Protein AF-0000000076997089 (afdb_homodimer)

Secondary structure (DSSP, 8-state):
---PPEEEESSTTSHHHHHHHHHHHHTT-EEEEEETTHHHHTGGG-SSSEEEEE--TTS-HHHHHHHHHHHHHHHS--SEEEE---------GGG--HHHHHHHHIIIIIHHHHHHHHHHHHHHHHT-EEEEEE--GGGT---TT-HHHHHHHHHHHHHHHHHHHHHGGGTEEEEEEEE-S---GGGS---GGGTTS--S--SHHHHHHHHHHHHHHHHHHHH--SB-GGGHHHHHHHHHHT-GGGTTSPPPSEEEESHHHHHHHHHHHHHHHHHHHHTHHHHHTTBPTT------HHHHHHH-SS------/---PPEEEESSTTSHHHHHHHHHHHHTT-EEEEEETTHHHHTGGG-SSSEEEEE--TTS-HHHHHHHHHHHHHHHS--SEEEE---------GGG--HHHHHHHHIIIIIHHHHHHHHHHHHHHHHT-EEEEEE--GGGT---TT-HHHHHHHHHHHHHHHHHHHHHGGGTEEEEEEEE-S---GGGS---GGGTTS--S--SHHHHHHHHHHHHHHHHHHHH--SB-GGGHHHHHHHHHHT-GGGTTSPPPSEEEESHHHHHHHHHHHHHHHHHHHHTHHHHHTTBPTT------HHHHHHH-SS------

Sequence (624 aa):
MTQPTVWLITGTTSGFGSAMMEQFTARGDKVIAAGRNASQRLADKKSASIYPLDLDMTAPLAVFEKQAEEAIAAFGHIDVVVNNAGVSVPQAIEEAEEAFTAKVFDANLIGAMRLVQATLPHFRERKQGTFAFIGSGLGWESYPFLAHYATAKAGLSMFAEGLQKEVAHLGIKSVIFEPGAFATGMGQTRTAADEGLGGAPKIADYQGYFQQEWGKFGEFVSQGFLSDTEKLPSAIWDVVKGDGLASGKPFPVRVPLGAESLAAIRQKCREQLQLCDEWEQVSLSVAKDGVEQVVNAHLMKRFSILDLTDSKMTQPTVWLITGTTSGFGSAMMEQFTARGDKVIAAGRNASQRLADKKSASIYPLDLDMTAPLAVFEKQAEEAIAAFGHIDVVVNNAGVSVPQAIEEAEEAFTAKVFDANLIGAMRLVQATLPHFRERKQGTFAFIGSGLGWESYPFLAHYATAKAGLSMFAEGLQKEVAHLGIKSVIFEPGAFATGMGQTRTAADEGLGGAPKIADYQGYFQQEWGKFGEFVSQGFLSDTEKLPSAIWDVVKGDGLASGKPFPVRVPLGAESLAAIRQKCREQLQLCDEWEQVSLSVAKDGVEQVVNAHLMKRFSILDLTDSK

pLDDT: mean 92.3, std 12.23, range [34.06, 98.94]

Nearest PDB structures (foldseek):
  4nbu-assembly1_D  TM=8.510E-01  e=4.482E-17  Bacillus sp. SG-1
  2ehd-assembly1_A  TM=8.987E-01  e=3.266E-14  Thermus thermophilus HB8
  2ehd-assembly1_B  TM=8.910E-01  e=2.013E-14  Thermus thermophilus HB8
  3gk3-assembly1_D  TM=8.122E-01  e=1.100E-14  Burkholderia pseudomallei 1710b
  4yxf-assembly1_A  TM=8.315E-01  e=2.894E-14  Pseudomonas fluorescens

Organism: Colletotrichum orbiculare (strain 104-T / ATCC 96160 / CBS 514.97 / LARS 414 / MAFF 240422) (NCBI:txid1213857)

Radius of gyration: 23.68 Å; Cα contacts (8 Å, |Δi|>4): 1283; chains: 2; bounding box: 56×77×53 Å

Solvent-accessible surface area (backbone atoms only — not comparable to full-atom values): 31565 Å² total; per-residue (Å²): 127,85,76,61,53,27,34,38,34,28,34,28,86,45,50,64,26,32,45,31,50,56,52,44,39,74,73,58,22,31,28,39,35,18,13,73,56,14,51,68,79,37,48,88,61,51,53,98,41,28,45,49,34,65,43,57,48,70,54,58,56,72,57,36,36,55,44,36,52,51,53,28,62,73,75,71,48,67,42,32,40,35,41,47,41,63,65,64,61,44,32,43,71,75,73,57,47,70,69,53,54,49,50,47,33,21,31,39,25,52,22,50,54,34,45,47,38,38,43,40,62,61,27,57,74,64,42,34,34,33,42,35,34,54,52,30,32,40,31,73,31,38,46,68,32,29,24,69,49,17,13,24,25,16,17,38,55,38,33,32,51,12,47,21,51,57,33,25,88,46,52,30,45,30,27,30,34,16,39,37,66,53,78,42,58,66,81,38,91,66,53,80,87,47,62,84,57,58,46,83,56,84,56,70,89,46,35,64,59,46,51,54,55,53,47,52,48,49,52,50,58,70,73,48,58,62,29,32,58,82,35,44,42,59,47,52,50,16,52,77,69,47,30,76,89,27,48,92,53,80,86,56,47,59,45,46,31,19,59,49,13,43,49,49,49,45,50,43,30,55,52,50,47,50,46,49,63,74,40,40,65,52,11,49,59,18,41,34,87,91,59,73,89,72,67,61,64,66,59,55,51,59,43,36,74,86,57,48,55,74,68,120,128,86,76,59,54,29,35,38,34,28,33,27,87,44,48,66,28,32,44,32,51,54,51,44,37,73,72,59,22,30,28,38,34,19,12,72,57,15,51,69,78,38,49,89,60,50,54,97,41,28,43,49,33,65,43,59,49,71,57,58,57,71,55,37,38,55,46,35,53,51,54,29,62,73,75,70,50,65,44,31,40,35,44,47,42,63,65,64,60,43,32,41,69,75,73,58,47,69,70,53,54,50,50,46,32,21,31,40,25,53,22,49,52,35,47,48,38,37,44,40,62,61,27,58,75,64,41,31,35,34,42,36,33,53,51,30,32,41,32,70,32,37,47,71,31,29,25,70,50,19,14,23,25,16,16,38,54,38,33,33,51,12,48,21,51,57,34,26,88,47,52,30,46,29,27,30,35,16,38,37,64,53,76,40,58,66,81,39,90,66,52,79,87,46,62,85,57,56,48,84,56,82,56,71,90,45,35,64,60,47,50,54,54,52,48,53,48,48,52,51,58,72,73,50,58,61,28,30,59,82,36,45,42,59,48,52,50,17,52,76,69,45,30,76,88,27,48,93,52,79,85,56,48,58,44,47,29,19,57,49,13,43,51,49,49,46,50,43,31,53,51,50,47,50,47,49,62,73,40,39,68,54,11,50,59,18,41,36,86,90,58,76,87,72,67,60,63,67,58,56,51,60,44,37,75,87,55,46,56,78,73,118

InterPro domains:
  IPR002347 Short-chain dehydrogenase/reductase SDR [PF00106] (6-192)
  IPR002347 Short-chain dehydrogenase/reductase SDR [PR00080] (76-87)
  IPR002347 Short-chain dehydrogenase/reductase SDR [PR00080] (149-168)
  IPR002347 Short-chain dehydrogenase/reductase SDR [PR00081] (6-23)
  IPR002347 Short-chain dehydrogenase/reductase SDR [PR00081] (76-87)
  IPR002347 Short-chain dehydrogenase/reductase SDR [PR00081] (123-139)
  IPR002347 Short-chain dehydrogenase/reductase SDR [PR00081] (149-168)
  IPR002347 Short-chain dehydrogenase/reductase SDR [PR00081] (170-187)
  IPR020904 Short-chain dehydrogenase/reductase, conserved site [PS00061] (136-164)
  IPR036291 NAD(P)-binding domain superfamily [SSF51735] (5-192)
  IPR051911 Short-chain Dehydrogenases/Reductases (SDR) [PTHR43976] (2-287)

Foldseek 3Di:
DPDAAEEEEEPCLWFLNVLLCVVSVVVVHAYAREYAVQCPSCVVVDDLRYHDFYDDLLDDLVVLLVSLVVSCVSNVHHAEYEAEFAAFAFAAPVPDDPVLLSNRLSRQAVSLVSNCVNNVVRCLVVLHHEYEYEAALLCLPPDPRRCSNNVSRVNRLVVQLVVLLVRLQSHYHGAYEHEYDDPICSVPDDDPVCPPRHDADPDPVCRVVCCVRVVVVVVVVVVPFPDDSNCVSVVVCCLVVCHDPNPPHDRARYHYDGPVSVVSNVVSVVVVVVVCVVCVCVVCVVDDPPDDDDDDPVVVVCPDRRPSNPPD/DPDAAEEEEEPCLWFLNVLLCVVSVVVVHAYAREYAVQCPSCVVVDDLRYHDFYDDLLDDLVVLLVSLVVSCVSNVHHAEYEAEWAAFAFAAPVPDDPVLLSNRLSRQAVSLVSNCVNNVVRCLVVLHHEYEYEAALLCLPPDHRRCSNNVSRVNRLVVQLVVLLVRLQSHYHGAYEHEYDDPICSVPDDDPVCPPRHDADPDPVCRVVCCVRVVVVVVVPVVPFPDDSNCVSVVVCCLVVCHDPNPPHDRARYHYDGPVSVVSNVVSVVVVVVVCVVCVCVVCVVDDPPDDPDDDPVVVVCPDRRPSNPPD

Structure (mmCIF, N/CA/C/O backbone):
data_AF-0000000076997089-model_v1
#
loop_
_entity.id
_entity.type
_entity.pdbx_description
1 polymer 'Oxidoreductase BOA17'
#
loop_
_atom_site.group_PDB
_atom_site.id
_atom_site.type_symbol
_atom_site.label_atom_id
_atom_site.label_alt_id
_atom_site.label_comp_id
_atom_site.label_asym_id
_atom_site.label_entity_id
_atom_site.label_seq_id
_atom_site.pdbx_PDB_ins_code
_atom_site.Cartn_x
_atom_site.Cartn_y
_atom_site.Cartn_z
_atom_site.occupancy
_atom_site.B_iso_or_equiv
_atom_site.auth_seq_id
_atom_site.auth_comp_id
_atom_site.auth_asym_id
_atom_site.auth_atom_id
_atom_site.pdbx_PDB_model_num
ATOM 1 N N . MET A 1 1 ? -3.498 39.719 13.141 1 43 1 MET A N 1
ATOM 2 C CA . MET A 1 1 ? -2.4 38.812 12.82 1 43 1 MET A CA 1
ATOM 3 C C . MET A 1 1 ? -2.889 37.344 12.75 1 43 1 MET A C 1
ATOM 5 O O . MET A 1 1 ? -3.648 36.906 13.617 1 43 1 MET A O 1
ATOM 9 N N . THR A 1 2 ? -2.889 36.688 11.586 1 64.94 2 THR A N 1
ATOM 10 C CA . THR A 1 2 ? -3.49 35.344 11.461 1 64.94 2 THR A CA 1
ATOM 11 C C . THR A 1 2 ? -2.918 34.406 12.5 1 64.94 2 THR A C 1
ATOM 13 O O . THR A 1 2 ? -1.743 34.5 12.859 1 64.94 2 THR A O 1
ATOM 16 N N . GLN A 1 3 ? -3.682 33.812 13.453 1 86.5 3 GLN A N 1
ATOM 17 C CA . GLN A 1 3 ? -3.297 32.906 14.531 1 86.5 3 GLN A CA 1
ATOM 18 C C . GLN A 1 3 ? -2.303 31.844 14.039 1 86.5 3 GLN A C 1
ATOM 20 O O . GLN A 1 3 ? -2.453 31.312 12.945 1 86.5 3 GLN A O 1
ATOM 25 N N . PRO A 1 4 ? -1.175 31.766 14.797 1 95.88 4 PRO A N 1
ATOM 26 C CA . PRO A 1 4 ? -0.187 30.75 14.422 1 95.88 4 PRO A CA 1
ATOM 27 C C . PRO A 1 4 ? -0.803 29.359 14.258 1 95.88 4 PRO A C 1
ATOM 29 O O . PRO A 1 4 ? -1.72 28.984 14.992 1 95.88 4 PRO A O 1
ATOM 32 N N . THR A 1 5 ? -0.409 28.766 13.242 1 98 5 THR A N 1
ATOM 33 C CA . THR A 1 5 ? -0.771 27.375 13.07 1 98 5 THR A CA 1
ATOM 34 C C . THR A 1 5 ? 0.051 26.484 14 1 98 5 THR A C 1
ATOM 36 O O . THR A 1 5 ? 1.258 26.688 14.148 1 98 5 THR A O 1
ATOM 39 N N . VAL A 1 6 ? -0.549 25.547 14.648 1 98.81 6 VAL A N 1
ATOM 40 C CA . VAL A 1 6 ? 0.142 24.609 15.523 1 98.81 6 VAL A CA 1
ATOM 41 C C . VAL A 1 6 ? 0.34 23.281 14.789 1 98.81 6 VAL A C 1
ATOM 43 O O . VAL A 1 6 ? -0.63 22.578 14.484 1 98.81 6 VAL A O 1
ATOM 46 N N . TRP A 1 7 ? 1.63 22.906 14.578 1 98.88 7 TRP A N 1
ATOM 47 C CA . TRP A 1 7 ? 2.016 21.703 13.867 1 98.88 7 TRP A CA 1
ATOM 48 C C . TRP A 1 7 ? 2.531 20.641 14.836 1 98.88 7 TRP A C 1
ATOM 50 O O . TRP A 1 7 ? 3.336 20.938 15.719 1 98.88 7 TRP A O 1
ATOM 60 N N . LEU A 1 8 ? 2.039 19.422 14.758 1 98.94 8 LEU A N 1
ATOM 61 C CA . LEU A 1 8 ? 2.719 18.25 15.297 1 98.94 8 LEU A CA 1
ATOM 62 C C . LEU A 1 8 ? 3.484 17.516 14.195 1 98.94 8 LEU A C 1
ATOM 64 O O . LEU A 1 8 ? 2.881 17 13.25 1 98.94 8 LEU A O 1
ATOM 68 N N . ILE A 1 9 ? 4.805 17.5 14.266 1 98.81 9 ILE A N 1
ATOM 69 C CA . ILE A 1 9 ? 5.645 16.906 13.234 1 98.81 9 ILE A CA 1
ATOM 70 C C . ILE A 1 9 ? 6.453 15.758 13.828 1 98.81 9 ILE A C 1
ATOM 72 O O . ILE A 1 9 ? 7.109 15.922 14.859 1 98.81 9 ILE A O 1
ATOM 76 N N . THR A 1 10 ? 6.395 14.617 13.227 1 98.31 10 THR A N 1
ATOM 77 C CA . THR A 1 10 ? 7.188 13.484 13.695 1 98.31 10 THR A CA 1
ATOM 78 C C . THR A 1 10 ? 8.531 13.43 12.984 1 98.31 10 THR A C 1
ATOM 80 O O . THR A 1 10 ? 8.672 13.945 11.867 1 98.31 10 THR A O 1
ATOM 83 N N . GLY A 1 11 ? 9.5 12.766 13.602 1 95.44 11 GLY A N 1
ATOM 84 C CA . GLY A 1 11 ? 10.828 12.617 13.016 1 95.44 11 GLY A CA 1
ATOM 85 C C . GLY A 1 11 ? 11.57 13.938 12.883 1 95.44 11 GLY A C 1
ATOM 86 O O . GLY A 1 11 ? 12.117 14.242 11.828 1 95.44 11 GLY A O 1
ATOM 87 N N . THR A 1 12 ? 11.594 14.781 13.914 1 95.56 12 THR A N 1
ATOM 88 C CA . THR A 1 12 ? 12.07 16.156 13.797 1 95.56 12 THR A CA 1
ATOM 89 C C . THR A 1 12 ? 13.555 16.234 14.172 1 95.56 12 THR A C 1
ATOM 91 O O . THR A 1 12 ? 14.148 17.312 14.117 1 95.56 12 THR A O 1
ATOM 94 N N . THR A 1 13 ? 14.18 15.117 14.477 1 90.19 13 THR A N 1
ATOM 95 C CA . THR A 1 13 ? 15.555 15.188 14.945 1 90.19 13 THR A CA 1
ATOM 96 C C . THR A 1 13 ? 16.531 15.219 13.773 1 90.19 13 THR A C 1
ATOM 98 O O . THR A 1 13 ? 17.734 15.43 13.961 1 90.19 13 THR A O 1
ATOM 101 N N . SER A 1 14 ? 16.031 15.023 12.57 1 85.44 14 SER A N 1
ATOM 102 C CA . SER A 1 14 ? 16.891 15.125 11.391 1 85.44 14 SER A CA 1
ATOM 103 C C . SER A 1 14 ? 16.047 15.297 10.125 1 85.44 14 SER A C 1
ATOM 105 O O . SER A 1 14 ? 14.82 15.273 10.18 1 85.44 14 SER A O 1
ATOM 107 N N . GLY A 1 15 ? 16.703 15.625 9.086 1 90.56 15 GLY A N 1
ATOM 108 C CA . GLY A 1 15 ? 16.109 15.562 7.762 1 90.56 15 GLY A CA 1
ATOM 109 C C . GLY A 1 15 ? 14.977 16.547 7.57 1 90.56 15 GLY A C 1
ATOM 110 O O . GLY A 1 15 ? 15.086 17.719 7.93 1 90.56 15 GLY A O 1
ATOM 111 N N . PHE A 1 16 ? 13.898 16.062 6.926 1 93.94 16 PHE A N 1
ATOM 112 C CA . PHE A 1 16 ? 12.742 16.875 6.586 1 93.94 16 PHE A CA 1
ATOM 113 C C . PHE A 1 16 ? 12.094 17.453 7.84 1 93.94 16 PHE A C 1
ATOM 115 O O . PHE A 1 16 ? 11.672 18.609 7.855 1 93.94 16 PHE A O 1
ATOM 122 N N . GLY A 1 17 ? 12.055 16.609 8.891 1 96.56 17 GLY A N 1
ATOM 123 C CA . GLY A 1 17 ? 11.398 17.016 10.117 1 96.56 17 GLY A CA 1
ATOM 124 C C . GLY A 1 17 ? 12.062 18.219 10.773 1 96.56 17 GLY A C 1
ATOM 125 O O . GLY A 1 17 ? 11.391 19.156 11.188 1 96.56 17 GLY A O 1
ATOM 126 N N . SER A 1 18 ? 13.375 18.125 10.828 1 95.88 18 SER A N 1
ATOM 127 C CA . SER A 1 18 ? 14.125 19.234 11.398 1 95.88 18 SER A CA 1
ATOM 128 C C . SER A 1 18 ? 13.961 20.5 10.562 1 95.88 18 SER A C 1
ATOM 130 O O . SER A 1 18 ? 13.766 21.594 11.109 1 95.88 18 SER A O 1
ATOM 132 N N . ALA A 1 19 ? 14.023 20.359 9.25 1 96.88 19 ALA A N 1
ATOM 133 C CA . ALA A 1 19 ? 13.875 21.484 8.344 1 96.88 19 ALA A CA 1
ATOM 134 C C . ALA A 1 19 ? 12.492 22.125 8.492 1 96.88 19 ALA A C 1
ATOM 136 O O . ALA A 1 19 ? 12.367 23.344 8.531 1 96.88 19 ALA A O 1
ATOM 137 N N . MET A 1 20 ? 11.453 21.328 8.602 1 98.38 20 MET A N 1
ATOM 138 C CA . MET A 1 20 ? 10.094 21.844 8.781 1 98.38 20 MET A CA 1
ATOM 139 C C . MET A 1 20 ? 9.953 22.562 10.109 1 98.38 20 MET A C 1
ATOM 141 O O . MET A 1 20 ? 9.406 23.672 10.164 1 98.38 20 MET A O 1
ATOM 145 N N . MET A 1 21 ? 10.469 21.906 11.156 1 98.19 21 MET A N 1
ATOM 146 C CA . MET A 1 21 ? 10.406 22.531 12.484 1 98.19 21 MET A CA 1
ATOM 147 C C . MET A 1 21 ? 11.008 23.922 12.453 1 98.19 21 MET A C 1
ATOM 149 O O . MET A 1 21 ? 10.375 24.891 12.891 1 98.19 21 MET A O 1
ATOM 153 N N . GLU A 1 22 ? 12.172 24.094 11.867 1 97.62 22 GLU A N 1
ATOM 154 C CA . GLU A 1 22 ? 12.898 25.359 11.852 1 97.62 22 GLU A CA 1
ATOM 155 C C . GLU A 1 22 ? 12.172 26.391 10.984 1 97.62 22 GLU A C 1
ATOM 157 O O . GLU A 1 22 ? 11.969 27.531 11.414 1 97.62 22 GLU A O 1
ATOM 162 N N . GLN A 1 23 ? 11.758 26.016 9.898 1 98.06 23 GLN A N 1
ATOM 163 C CA . GLN A 1 23 ? 11.211 26.984 8.945 1 98.06 23 GLN A CA 1
ATOM 164 C C . GLN A 1 23 ? 9.789 27.391 9.336 1 98.06 23 GLN A C 1
ATOM 166 O O . GLN A 1 23 ? 9.406 28.547 9.172 1 98.06 23 GLN A O 1
ATOM 171 N N . PHE A 1 24 ? 8.969 26.422 9.828 1 98.38 24 PHE A N 1
ATOM 172 C CA . PHE A 1 24 ? 7.605 26.766 10.227 1 98.38 24 PHE A CA 1
ATOM 173 C C . PHE A 1 24 ? 7.613 27.703 11.43 1 98.38 24 PHE A C 1
ATOM 175 O O . PHE A 1 24 ? 6.812 28.641 11.5 1 98.38 24 PHE A O 1
ATOM 182 N N . THR A 1 25 ? 8.539 27.516 12.336 1 98 25 THR A N 1
ATOM 183 C CA . THR A 1 25 ? 8.633 28.406 13.484 1 98 25 THR A CA 1
ATOM 184 C C . THR A 1 25 ? 9.141 29.781 13.062 1 98 25 THR A C 1
ATOM 186 O O . THR A 1 25 ? 8.703 30.797 13.594 1 98 25 THR A O 1
ATOM 189 N N . ALA A 1 26 ? 10.062 29.797 12.117 1 97.06 26 ALA A N 1
ATOM 190 C CA . ALA A 1 26 ? 10.562 31.062 11.586 1 97.06 26 ALA A CA 1
ATOM 191 C C . ALA A 1 26 ? 9.445 31.859 10.914 1 97.06 26 ALA A C 1
ATOM 193 O O . ALA A 1 26 ? 9.5 33.094 10.859 1 97.06 26 ALA A O 1
ATOM 194 N N . ARG A 1 27 ? 8.414 31.172 10.477 1 95.88 27 ARG A N 1
ATOM 195 C CA . ARG A 1 27 ? 7.277 31.797 9.805 1 95.88 27 ARG A CA 1
ATOM 196 C C . ARG A 1 27 ? 6.215 32.219 10.82 1 95.88 27 ARG A C 1
ATOM 198 O O . ARG A 1 27 ? 5.152 32.719 10.438 1 95.88 27 ARG A O 1
ATOM 205 N N . GLY A 1 28 ? 6.469 31.938 12.094 1 97 28 GLY A N 1
ATOM 206 C CA . GLY A 1 28 ? 5.578 32.406 13.141 1 97 28 GLY A CA 1
ATOM 207 C C . GLY A 1 28 ? 4.645 31.328 13.656 1 97 28 GLY A C 1
ATOM 208 O O . GLY A 1 28 ? 3.795 31.594 14.516 1 97 28 GLY A O 1
ATOM 209 N N . ASP A 1 29 ? 4.789 30.109 13.156 1 98.12 29 ASP A N 1
ATOM 210 C CA . ASP A 1 29 ? 3.951 29 13.609 1 98.12 29 ASP A CA 1
ATOM 211 C C . ASP A 1 29 ? 4.543 28.344 14.852 1 98.12 29 ASP A C 1
ATOM 213 O O . ASP A 1 29 ? 5.605 28.75 15.336 1 98.12 29 ASP A O 1
ATOM 217 N N . LYS A 1 30 ? 3.797 27.469 15.453 1 98.69 30 LYS A N 1
ATOM 218 C CA . LYS A 1 30 ? 4.246 26.672 16.594 1 98.69 30 LYS A CA 1
ATOM 219 C C . LYS A 1 30 ? 4.395 25.203 16.219 1 98.69 30 LYS A C 1
ATOM 221 O O . LYS A 1 30 ? 3.604 24.672 15.43 1 98.69 30 LYS A O 1
ATOM 226 N N . VAL A 1 31 ? 5.434 24.594 16.766 1 98.88 31 VAL A N 1
ATOM 227 C CA . VAL A 1 31 ? 5.719 23.219 16.359 1 98.88 31 VAL A CA 1
ATOM 228 C C . VAL A 1 31 ? 5.879 22.344 17.609 1 98.88 31 VAL A C 1
ATOM 230 O O . VAL A 1 31 ? 6.699 22.641 18.484 1 98.88 31 VAL A O 1
ATOM 233 N N . ILE A 1 32 ? 5.039 21.359 17.719 1 98.88 32 ILE A N 1
ATOM 234 C CA . ILE A 1 32 ? 5.328 20.219 18.578 1 98.88 32 ILE A CA 1
ATOM 235 C C . ILE A 1 32 ? 6.258 19.25 17.844 1 98.88 32 ILE A C 1
ATOM 237 O O . ILE A 1 32 ? 5.84 18.562 16.906 1 98.88 32 ILE A O 1
ATOM 241 N N . ALA A 1 33 ? 7.547 19.25 18.25 1 98.75 33 ALA A N 1
ATOM 242 C CA . ALA A 1 33 ? 8.617 18.516 17.578 1 98.75 33 ALA A CA 1
ATOM 243 C C . ALA A 1 33 ? 8.781 17.125 18.156 1 98.75 33 ALA A C 1
ATOM 245 O O . ALA A 1 33 ? 9.477 16.938 19.156 1 98.75 33 ALA A O 1
ATOM 246 N N . ALA A 1 34 ? 8.266 16.156 17.469 1 98.12 34 ALA A N 1
ATOM 247 C CA . ALA A 1 34 ? 8.219 14.812 18.031 1 98.12 34 ALA A CA 1
ATOM 248 C C . ALA A 1 34 ? 9.312 13.93 17.453 1 98.12 34 ALA A C 1
ATOM 250 O O . ALA A 1 34 ? 9.68 14.078 16.281 1 98.12 34 ALA A O 1
ATOM 251 N N . GLY A 1 35 ? 9.805 13.047 18.125 1 95.62 35 GLY A N 1
ATOM 252 C CA . GLY A 1 35 ? 10.797 12.055 17.734 1 95.62 35 GLY A CA 1
ATOM 253 C C . GLY A 1 35 ? 11.328 11.242 18.891 1 95.62 35 GLY A C 1
ATOM 254 O O . GLY A 1 35 ? 10.938 11.461 20.047 1 95.62 35 GLY A O 1
ATOM 255 N N . ARG A 1 36 ? 12.125 10.258 18.594 1 91.19 36 ARG A N 1
ATOM 256 C CA . ARG A 1 36 ? 12.758 9.461 19.641 1 91.19 36 ARG A CA 1
ATOM 257 C C . ARG A 1 36 ? 13.734 10.297 20.469 1 91.19 36 ARG A C 1
ATOM 259 O O . ARG A 1 36 ? 14.648 10.914 19.906 1 91.19 36 ARG A O 1
ATOM 266 N N . ASN A 1 37 ? 13.516 10.328 21.672 1 94.31 37 ASN A N 1
ATOM 267 C CA . ASN A 1 37 ? 14.32 11.086 22.609 1 94.31 37 ASN A CA 1
ATOM 268 C C . ASN A 1 37 ? 14.367 12.57 22.25 1 94.31 37 ASN A C 1
ATOM 270 O O . ASN A 1 37 ? 15.406 13.211 22.391 1 94.31 37 ASN A O 1
ATOM 274 N N . ALA A 1 38 ? 13.32 13.039 21.703 1 96.31 38 ALA A N 1
ATOM 275 C CA . ALA A 1 38 ? 13.266 14.43 21.234 1 96.31 38 ALA A CA 1
ATOM 276 C C . ALA A 1 38 ? 13.477 15.398 22.406 1 96.31 38 ALA A C 1
ATOM 278 O O . ALA A 1 38 ? 14.125 16.438 22.25 1 96.31 38 ALA A O 1
ATOM 279 N N . SER A 1 39 ? 12.938 15.109 23.578 1 96.88 39 SER A N 1
ATOM 280 C CA . SER A 1 39 ? 13.055 16 24.719 1 96.88 39 SER A CA 1
ATO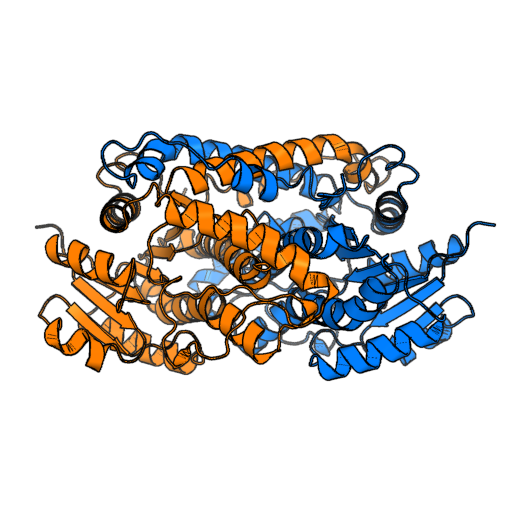M 281 C C . SER A 1 39 ? 14.516 16.266 25.062 1 96.88 39 SER A C 1
ATOM 283 O O . SER A 1 39 ? 14.875 17.359 25.484 1 96.88 39 SER A O 1
ATOM 285 N N . GLN A 1 40 ? 15.305 15.234 24.844 1 96.94 40 GLN A N 1
ATOM 286 C CA . GLN A 1 40 ? 16.734 15.375 25.109 1 96.94 40 GLN A CA 1
ATOM 287 C C . GLN A 1 40 ? 17.453 15.945 23.891 1 96.94 40 GLN A C 1
ATOM 289 O O . GLN A 1 40 ? 18.234 16.891 24.016 1 96.94 40 GLN A O 1
ATOM 294 N N . ARG A 1 41 ? 17.234 15.445 22.719 1 96.06 41 ARG A N 1
ATOM 295 C CA . ARG A 1 41 ? 17.984 15.758 21.5 1 96.06 41 ARG A CA 1
ATOM 296 C C . ARG A 1 41 ? 17.656 17.172 21.016 1 96.06 41 ARG A C 1
ATOM 298 O O . ARG A 1 41 ? 18.484 17.797 20.328 1 96.06 41 ARG A O 1
ATOM 305 N N . LEU A 1 42 ? 16.5 17.641 21.359 1 97.38 42 LEU A N 1
ATOM 306 C CA . LEU A 1 42 ? 16.078 18.969 20.906 1 97.38 42 LEU A CA 1
ATOM 307 C C . LEU A 1 42 ? 15.914 19.922 22.094 1 97.38 42 LEU A C 1
ATOM 309 O O . LEU A 1 42 ? 15.164 20.891 22.016 1 97.38 42 LEU A O 1
ATOM 313 N N . ALA A 1 43 ? 16.516 19.625 23.156 1 97.06 43 ALA A N 1
ATOM 314 C CA . ALA A 1 43 ? 16.406 20.438 24.375 1 97.06 43 ALA A CA 1
ATOM 315 C C . ALA A 1 43 ? 16.797 21.891 24.109 1 97.06 43 ALA A C 1
ATOM 317 O O . ALA A 1 43 ? 16.172 22.812 24.641 1 97.06 43 ALA A O 1
ATOM 318 N N . ASP A 1 44 ? 17.766 22.125 23.281 1 96.88 44 ASP A N 1
ATOM 319 C CA . ASP A 1 44 ? 18.281 23.453 23 1 96.88 44 ASP A CA 1
ATOM 320 C C . ASP A 1 44 ? 17.344 24.234 22.094 1 96.88 44 ASP A C 1
ATOM 322 O O . ASP A 1 44 ? 17.469 25.453 21.953 1 96.88 44 ASP A O 1
ATOM 326 N N . LYS A 1 45 ? 16.375 23.531 21.531 1 97.06 45 LYS A N 1
ATOM 327 C CA . LYS A 1 45 ? 15.438 24.172 20.609 1 97.06 45 LYS A CA 1
ATOM 328 C C . LYS A 1 45 ? 14.133 24.531 21.312 1 97.06 45 LYS A C 1
ATOM 330 O O . LYS A 1 45 ? 13.305 25.266 20.75 1 97.06 45 LYS A O 1
ATOM 335 N N . LYS A 1 46 ? 13.945 23.984 22.484 1 97.31 46 LYS A N 1
ATOM 336 C CA . LYS A 1 46 ? 12.711 24.266 23.203 1 97.31 46 LYS A CA 1
ATOM 337 C C . LYS A 1 46 ? 12.516 25.766 23.375 1 97.31 46 LYS A C 1
ATOM 339 O O . LYS A 1 46 ? 13.453 26.484 23.734 1 97.31 46 LYS A O 1
ATOM 344 N N . SER A 1 47 ? 11.336 26.297 23.125 1 97.81 47 SER A N 1
ATOM 345 C CA . SER A 1 47 ? 10.984 27.703 23.188 1 97.81 47 SER A CA 1
ATOM 346 C C . SER A 1 47 ? 9.469 27.891 23.297 1 97.81 47 SER A C 1
ATOM 348 O O . SER A 1 47 ? 8.742 26.922 23.531 1 97.81 47 SER A O 1
ATOM 350 N N . ALA A 1 48 ? 9.062 29.109 23.188 1 97.19 48 ALA A N 1
ATOM 351 C CA . ALA A 1 48 ? 7.633 29.422 23.188 1 97.19 48 ALA A CA 1
ATOM 352 C C . ALA A 1 48 ? 6.953 28.891 21.938 1 97.19 48 ALA A C 1
ATOM 354 O O . ALA A 1 48 ? 5.727 28.766 21.891 1 97.19 48 ALA A O 1
ATOM 355 N N . SER A 1 49 ? 7.766 28.594 20.938 1 98.12 49 SER A N 1
ATOM 356 C CA . SER A 1 49 ? 7.195 28.172 19.656 1 98.12 49 SER A CA 1
ATOM 357 C C . SER A 1 49 ? 7.543 26.719 19.344 1 98.12 49 SER A C 1
ATOM 359 O O . SER A 1 49 ? 7.031 26.141 18.391 1 98.12 49 SER A O 1
ATOM 361 N N . ILE A 1 50 ? 8.406 26.078 20.109 1 98.69 50 ILE A N 1
ATOM 362 C CA . ILE A 1 50 ? 8.812 24.703 19.875 1 98.69 50 ILE A CA 1
ATOM 363 C C . ILE A 1 50 ? 8.672 23.891 21.156 1 98.69 50 ILE A C 1
ATOM 365 O O . ILE A 1 50 ? 9.234 24.25 22.188 1 98.69 50 ILE A O 1
ATOM 369 N N . TYR A 1 51 ? 7.938 22.844 21.094 1 98.75 51 TYR A N 1
ATOM 370 C CA . TYR A 1 51 ? 7.777 21.906 22.203 1 98.75 51 TYR A CA 1
ATOM 371 C C . TYR A 1 51 ? 8.273 20.516 21.812 1 98.75 51 TYR A C 1
ATOM 373 O O . TYR A 1 51 ? 7.629 19.812 21.031 1 98.75 51 TYR A O 1
ATOM 381 N N . PRO A 1 52 ? 9.461 20.062 22.328 1 98.62 52 PRO A N 1
ATOM 382 C CA . PRO A 1 52 ? 9.93 18.719 22.031 1 98.62 52 PRO A CA 1
ATOM 383 C C . PRO A 1 52 ? 9.07 17.641 22.703 1 98.62 52 PRO A C 1
ATOM 385 O O . PRO A 1 52 ? 8.719 17.766 23.875 1 98.62 52 PRO A O 1
ATOM 388 N N . LEU A 1 53 ? 8.672 16.641 21.969 1 98.44 53 LEU A N 1
ATOM 389 C CA . LEU A 1 53 ? 7.812 15.562 22.438 1 98.44 53 LEU A CA 1
ATOM 390 C C . LEU A 1 53 ? 8.438 14.203 22.125 1 98.44 53 LEU A C 1
ATOM 392 O O . LEU A 1 53 ? 8.734 13.914 20.953 1 98.44 53 LEU A O 1
ATOM 396 N N . ASP A 1 54 ? 8.664 13.375 23.141 1 97.31 54 ASP A N 1
ATOM 397 C CA . ASP A 1 54 ? 9.156 12.023 22.906 1 97.31 54 ASP A CA 1
ATOM 398 C C . ASP A 1 54 ? 8.062 11.141 22.312 1 97.31 54 ASP A C 1
ATOM 400 O O . ASP A 1 54 ? 6.996 10.969 22.906 1 97.31 54 ASP A O 1
ATOM 404 N N . LEU A 1 55 ? 8.367 10.633 21.109 1 96.25 55 LEU A N 1
ATOM 405 C CA . LEU A 1 55 ? 7.426 9.742 20.438 1 96.25 55 LEU A CA 1
ATOM 406 C C . LEU A 1 55 ? 8.164 8.711 19.594 1 96.25 55 LEU A C 1
ATOM 408 O O . LEU A 1 55 ? 8.969 9.07 18.734 1 96.25 55 LEU A O 1
ATOM 412 N N . ASP A 1 56 ? 7.949 7.469 19.891 1 94.81 56 ASP A N 1
ATOM 413 C CA . ASP A 1 56 ? 8.438 6.34 19.109 1 94.81 56 ASP A CA 1
ATOM 414 C C . ASP A 1 56 ? 7.34 5.766 18.219 1 94.81 56 ASP A C 1
ATOM 416 O O . ASP A 1 56 ? 6.332 5.262 18.719 1 94.81 56 ASP A O 1
ATOM 420 N N . MET A 1 57 ? 7.574 5.777 16.938 1 95.25 57 MET A N 1
ATOM 421 C CA . MET A 1 57 ? 6.535 5.422 15.984 1 95.25 57 MET A CA 1
ATOM 422 C C . MET A 1 57 ? 6.215 3.932 16.062 1 95.25 57 MET A C 1
ATOM 424 O O . MET A 1 57 ? 5.246 3.469 15.453 1 95.25 57 MET A O 1
ATOM 428 N N . THR A 1 58 ? 6.969 3.176 16.75 1 94.62 58 THR A N 1
ATOM 429 C CA . THR A 1 58 ? 6.727 1.741 16.875 1 94.62 58 THR A CA 1
ATOM 430 C C . THR A 1 58 ? 5.965 1.42 18.156 1 94.62 58 THR A C 1
ATOM 432 O O . THR A 1 58 ? 5.68 0.255 18.438 1 94.62 58 THR A O 1
ATOM 435 N N . ALA A 1 59 ? 5.66 2.461 18.953 1 96 59 ALA A N 1
ATOM 436 C CA . ALA A 1 59 ? 4.965 2.256 20.219 1 96 59 ALA A CA 1
ATOM 437 C C . ALA A 1 59 ? 3.527 1.799 20 1 96 59 ALA A C 1
ATOM 439 O O . ALA A 1 59 ? 2.979 1.985 18.906 1 96 59 ALA A O 1
ATOM 440 N N . PRO A 1 60 ? 2.889 1.159 21 1 96.44 60 PRO A N 1
ATOM 441 C CA . PRO A 1 60 ? 1.478 0.786 20.875 1 96.44 60 PRO A CA 1
ATOM 442 C C . PRO A 1 60 ? 0.542 1.992 20.922 1 96.44 60 PRO A C 1
ATOM 444 O O . PRO A 1 60 ? 0.952 3.082 21.328 1 96.44 60 PRO A O 1
ATOM 447 N N . LEU A 1 61 ? -0.66 1.796 20.516 1 97.62 61 LEU A N 1
ATOM 448 C CA . LEU A 1 61 ? -1.655 2.852 20.359 1 97.62 61 LEU A CA 1
ATOM 449 C C . LEU A 1 61 ? -1.855 3.605 21.672 1 97.62 61 LEU A C 1
ATOM 451 O O . LEU A 1 61 ? -1.995 4.828 21.672 1 97.62 61 LEU A O 1
ATOM 455 N N . ALA A 1 62 ? -1.833 2.873 22.781 1 97.5 62 ALA A N 1
ATOM 456 C CA . ALA A 1 62 ? -2.062 3.506 24.078 1 97.5 62 ALA A CA 1
ATOM 457 C C . ALA A 1 62 ? -1.013 4.578 24.359 1 97.5 62 ALA A C 1
ATOM 459 O O . ALA A 1 62 ? -1.314 5.605 24.969 1 97.5 62 ALA A O 1
ATOM 460 N N . VAL A 1 63 ? 0.185 4.402 23.938 1 97.56 63 VAL A N 1
ATOM 461 C CA . VAL A 1 63 ? 1.262 5.371 24.109 1 97.56 63 VAL A CA 1
ATOM 462 C C . VAL A 1 63 ? 0.994 6.59 23.219 1 97.56 63 VAL A C 1
ATOM 464 O O . VAL A 1 63 ? 1.143 7.73 23.672 1 97.56 63 VAL A O 1
ATOM 467 N N . PHE A 1 64 ? 0.544 6.375 22 1 98.31 64 PHE A N 1
ATOM 468 C CA . PHE A 1 64 ? 0.197 7.465 21.094 1 98.31 64 PHE A CA 1
ATOM 469 C C . PHE A 1 64 ? -0.907 8.328 21.703 1 98.31 64 PHE A C 1
ATOM 471 O O . PHE A 1 64 ? -0.86 9.555 21.594 1 98.31 64 PHE A O 1
ATOM 478 N N . GLU A 1 65 ? -1.886 7.684 22.266 1 98.06 65 GLU A N 1
ATOM 479 C CA . GLU A 1 65 ? -3.002 8.422 22.844 1 98.06 65 GLU A CA 1
ATOM 480 C C . GLU A 1 65 ? -2.527 9.344 23.969 1 98.06 65 GLU A C 1
ATOM 482 O O . GLU A 1 65 ? -2.922 10.508 24.031 1 98.06 65 GLU A O 1
ATOM 487 N N . LYS A 1 66 ? -1.69 8.828 24.828 1 98 66 LYS A N 1
ATOM 488 C CA . LYS A 1 66 ? -1.127 9.641 25.906 1 98 66 LYS A CA 1
ATOM 489 C C . LYS A 1 66 ? -0.28 10.781 25.344 1 98 66 LYS A C 1
ATOM 491 O O . LYS A 1 66 ? -0.36 11.914 25.828 1 98 66 LYS A O 1
ATOM 496 N N . GLN A 1 67 ? 0.501 10.469 24.359 1 97.81 67 GLN A N 1
ATOM 497 C CA . GLN A 1 67 ? 1.367 11.477 23.75 1 97.81 67 GLN A CA 1
ATOM 498 C C . GLN A 1 67 ? 0.551 12.531 23.016 1 97.81 67 GLN A C 1
ATOM 500 O O . GLN A 1 67 ? 0.936 13.703 22.969 1 97.81 67 GLN A O 1
ATOM 505 N N . ALA A 1 68 ? -0.532 12.086 22.406 1 98.25 68 ALA A N 1
ATOM 506 C CA . ALA A 1 68 ? -1.424 13.031 21.734 1 98.25 68 ALA A CA 1
ATOM 507 C C . ALA A 1 68 ? -2.01 14.023 22.75 1 98.25 68 ALA A C 1
ATOM 509 O O . ALA A 1 68 ? -2.105 15.219 22.469 1 98.25 68 ALA A O 1
ATOM 510 N N . GLU A 1 69 ? -2.41 13.547 23.906 1 98.25 69 GLU A N 1
ATOM 511 C CA . GLU A 1 69 ? -2.908 14.422 24.953 1 98.25 69 GLU A CA 1
ATOM 512 C C . GLU A 1 69 ? -1.851 15.445 25.375 1 98.25 69 GLU A C 1
ATOM 514 O O . GLU A 1 69 ? -2.15 16.625 25.516 1 98.25 69 GLU A O 1
ATOM 519 N N . GLU A 1 70 ? -0.706 14.961 25.562 1 98.38 70 GLU A N 1
ATOM 520 C CA . GLU A 1 70 ? 0.398 15.859 25.891 1 98.38 70 GLU A CA 1
ATOM 521 C C . GLU A 1 70 ? 0.639 16.891 24.797 1 98.38 70 GLU A C 1
ATOM 523 O O . GLU A 1 70 ? 0.84 18.062 25.078 1 98.38 70 GLU A O 1
ATOM 528 N N . ALA A 1 71 ? 0.649 16.438 23.578 1 98.56 71 ALA A N 1
ATOM 529 C CA . ALA A 1 71 ? 0.863 17.312 22.438 1 98.56 71 ALA A CA 1
ATOM 530 C C . ALA A 1 71 ? -0.186 18.422 22.391 1 98.56 71 ALA A C 1
ATOM 532 O O . ALA A 1 71 ? 0.146 19.594 22.188 1 98.56 71 ALA A O 1
ATOM 533 N N . ILE A 1 72 ? -1.438 18.062 22.578 1 98.44 72 ILE A N 1
ATOM 534 C CA . ILE A 1 72 ? -2.543 19.016 22.531 1 98.44 72 ILE A CA 1
ATOM 535 C C . ILE A 1 72 ? -2.385 20.031 23.672 1 98.44 72 ILE A C 1
ATOM 537 O O . ILE A 1 72 ? -2.604 21.234 23.469 1 98.44 72 ILE A O 1
ATOM 541 N N . ALA A 1 73 ? -1.969 19.578 24.781 1 98.25 73 ALA A N 1
ATOM 542 C CA . ALA A 1 73 ? -1.832 20.438 25.953 1 98.25 73 ALA A CA 1
ATOM 543 C C . ALA A 1 73 ? -0.692 21.438 25.781 1 98.25 73 ALA A C 1
ATOM 545 O O . ALA A 1 73 ? -0.677 22.484 26.422 1 98.25 73 ALA A O 1
ATOM 546 N N . ALA A 1 74 ? 0.309 21.125 24.953 1 98.06 74 ALA A N 1
ATOM 547 C CA . ALA A 1 74 ? 1.504 21.953 24.797 1 98.06 74 ALA A CA 1
ATOM 548 C C . ALA A 1 74 ? 1.141 23.359 24.375 1 98.06 74 ALA A C 1
ATOM 550 O O . ALA A 1 74 ? 1.703 24.344 24.875 1 98.06 74 ALA A O 1
ATOM 551 N N . PHE A 1 75 ? 0.236 23.516 23.422 1 98.12 75 PHE A N 1
ATOM 552 C CA . PHE A 1 75 ? -0.139 24.828 22.906 1 98.12 75 PHE A CA 1
ATOM 553 C C . PHE A 1 75 ? -1.654 25 22.906 1 98.12 75 PHE A C 1
ATOM 555 O O . PHE A 1 75 ? -2.178 25.953 22.328 1 98.12 75 PHE A O 1
ATOM 562 N N . GLY A 1 76 ? -2.4 24 23.438 1 97.88 76 GLY A N 1
ATOM 563 C CA . GLY A 1 76 ? -3.842 24.094 23.609 1 97.88 76 GLY A CA 1
ATOM 564 C C . GLY A 1 76 ? -4.621 23.391 22.5 1 97.88 76 GLY A C 1
ATOM 565 O O . GLY A 1 76 ? -5.773 23 22.703 1 97.88 76 GLY A O 1
ATOM 566 N N . HIS A 1 77 ? -4.008 23.266 21.344 1 98.19 77 HIS A N 1
ATOM 567 C CA . HIS A 1 77 ? -4.625 22.562 20.234 1 98.19 77 HIS A CA 1
ATOM 568 C C . HIS A 1 77 ? -3.588 22.188 19.172 1 98.19 77 HIS A C 1
ATOM 570 O O . HIS A 1 77 ? -2.42 22.562 19.281 1 98.19 77 HIS A O 1
ATOM 576 N N . ILE A 1 78 ? -3.971 21.406 18.219 1 98.75 78 ILE A N 1
ATOM 577 C CA . ILE A 1 78 ? -3.193 21.078 17.031 1 98.75 78 ILE A CA 1
ATOM 578 C C . ILE A 1 78 ? -4.004 21.391 15.781 1 98.75 78 ILE A C 1
ATOM 580 O O . ILE A 1 78 ? -5.203 21.109 15.719 1 98.75 78 ILE A O 1
ATOM 584 N N . ASP A 1 79 ? -3.375 21.984 14.82 1 98.81 79 ASP A N 1
ATOM 585 C CA . ASP A 1 79 ? -4.039 22.297 13.555 1 98.81 79 ASP A CA 1
ATOM 586 C C . ASP A 1 79 ? -3.643 21.297 12.477 1 98.81 79 ASP A C 1
ATOM 588 O O . ASP A 1 79 ? -4.449 20.953 11.602 1 98.81 79 ASP A O 1
ATOM 592 N N . VAL A 1 80 ? -2.367 20.859 12.477 1 98.88 80 VAL A N 1
ATOM 593 C CA . VAL A 1 80 ? -1.824 20 11.43 1 98.88 80 VAL A CA 1
ATOM 594 C C . VAL A 1 80 ? -0.946 18.922 12.055 1 98.88 80 VAL A C 1
ATOM 596 O O . VAL A 1 80 ? -0.098 19.203 12.898 1 98.88 80 VAL A O 1
ATOM 599 N N . VAL A 1 81 ? -1.152 17.703 11.742 1 98.94 81 VAL A N 1
ATOM 600 C CA . VAL A 1 81 ? -0.26 16.594 12.07 1 98.94 81 VAL A CA 1
ATOM 601 C C . VAL A 1 81 ? 0.52 16.172 10.828 1 98.94 81 VAL A C 1
ATOM 603 O O . VAL A 1 81 ? -0.073 15.852 9.797 1 98.94 81 VAL A O 1
ATOM 606 N N . VAL A 1 82 ? 1.839 16.234 10.883 1 98.88 82 VAL A N 1
ATOM 607 C CA . VAL A 1 82 ? 2.697 15.789 9.789 1 98.88 82 VAL A CA 1
ATOM 608 C C . VAL A 1 82 ? 3.373 14.477 10.164 1 98.88 82 VAL A C 1
ATOM 610 O O . VAL A 1 82 ? 4.316 14.453 10.961 1 98.88 82 VAL A O 1
ATOM 613 N N . ASN A 1 83 ? 2.879 13.445 9.609 1 98.5 83 ASN A N 1
ATOM 614 C CA . ASN A 1 83 ? 3.535 12.148 9.703 1 98.5 83 ASN A CA 1
ATOM 615 C C . ASN A 1 83 ? 4.754 12.062 8.789 1 98.5 83 ASN A C 1
ATOM 617 O O . ASN A 1 83 ? 4.633 11.703 7.617 1 98.5 83 ASN A O 1
ATOM 621 N N . ASN A 1 84 ? 5.875 12.305 9.352 1 97.31 84 ASN A N 1
ATOM 622 C CA . ASN A 1 84 ? 7.105 12.422 8.578 1 97.31 84 ASN A CA 1
ATOM 623 C C . ASN A 1 84 ? 8.086 11.297 8.898 1 97.31 84 ASN A C 1
ATOM 625 O O . ASN A 1 84 ? 8.891 10.906 8.055 1 97.31 84 ASN A O 1
ATOM 629 N N . ALA A 1 85 ? 8.016 10.742 10.094 1 91.94 85 ALA A N 1
ATOM 630 C CA . ALA A 1 85 ? 8.953 9.711 10.531 1 91.94 85 ALA A CA 1
ATOM 631 C C . ALA A 1 85 ? 8.906 8.492 9.617 1 91.94 85 ALA A C 1
ATOM 633 O O . ALA A 1 85 ? 7.832 8.109 9.141 1 91.94 85 ALA A O 1
ATOM 634 N N . GLY A 1 86 ? 10.039 7.906 9.32 1 89.12 86 GLY A N 1
ATOM 635 C CA . GLY A 1 86 ? 10.141 6.703 8.508 1 89.12 86 GLY A CA 1
ATOM 636 C C . GLY A 1 86 ? 11.555 6.16 8.438 1 89.12 86 GLY A C 1
ATOM 637 O O . GLY A 1 86 ? 12.5 6.789 8.922 1 89.12 86 GLY A O 1
ATOM 638 N N . VAL A 1 87 ? 11.688 4.98 7.938 1 87.88 87 VAL A N 1
ATOM 639 C CA . VAL A 1 87 ? 12.984 4.332 7.754 1 87.88 87 VAL A CA 1
ATOM 640 C C . VAL A 1 87 ? 12.992 3.535 6.453 1 87.88 87 VAL A C 1
ATOM 642 O O . VAL A 1 87 ? 11.953 3.018 6.035 1 87.88 87 VAL A O 1
ATOM 645 N N . SER A 1 88 ? 14.078 3.547 5.809 1 87.94 88 SER A N 1
ATOM 646 C CA . SER A 1 88 ? 14.281 2.734 4.613 1 87.94 88 SER A CA 1
ATOM 647 C C . SER A 1 88 ? 15.648 2.057 4.625 1 87.94 88 SER A C 1
ATOM 649 O O . SER A 1 88 ? 16.672 2.709 4.859 1 87.94 88 SER A O 1
ATOM 651 N N . VAL A 1 89 ? 15.672 0.784 4.508 1 88.62 89 VAL A N 1
ATOM 652 C CA . VAL A 1 89 ? 16.891 -0.006 4.375 1 88.62 89 VAL A CA 1
ATOM 653 C C . VAL A 1 89 ? 16.656 -1.158 3.4 1 88.62 89 VAL A C 1
ATOM 655 O O . VAL A 1 89 ? 15.586 -1.783 3.412 1 88.62 89 VAL A O 1
ATOM 658 N N . PRO A 1 90 ? 17.641 -1.35 2.475 1 93.62 90 PRO A N 1
ATOM 659 C CA . PRO A 1 90 ? 17.469 -2.504 1.59 1 93.62 90 PRO A CA 1
ATOM 660 C C . PRO A 1 90 ? 17.438 -3.828 2.348 1 93.62 90 PRO A C 1
ATOM 662 O O . PRO A 1 90 ? 18.109 -3.977 3.367 1 93.62 90 PRO A O 1
ATOM 665 N N . GLN A 1 91 ? 16.672 -4.73 1.916 1 96.19 91 GLN A N 1
ATOM 666 C CA . GLN A 1 91 ? 16.547 -6.07 2.482 1 96.19 91 GLN A CA 1
ATOM 667 C C . GLN A 1 91 ? 15.969 -7.043 1.463 1 96.19 91 GLN A C 1
ATOM 669 O O . GLN A 1 91 ? 14.938 -6.762 0.842 1 96.19 91 GLN A O 1
ATOM 674 N N . ALA A 1 92 ? 16.719 -8.125 1.233 1 97.62 92 ALA A N 1
ATOM 675 C CA . ALA A 1 92 ? 16.141 -9.18 0.398 1 97.62 92 ALA A CA 1
ATOM 676 C C . ALA A 1 92 ? 14.891 -9.766 1.041 1 97.62 92 ALA A C 1
ATOM 678 O O . ALA A 1 92 ? 14.875 -10.055 2.24 1 97.62 92 ALA A O 1
ATOM 679 N N . ILE A 1 93 ? 13.883 -10.055 0.259 1 98 93 ILE A N 1
ATOM 680 C CA . ILE A 1 93 ? 12.602 -10.562 0.742 1 98 93 ILE A CA 1
ATOM 681 C C . ILE A 1 93 ? 12.805 -11.898 1.439 1 98 93 ILE A C 1
ATOM 683 O O . ILE A 1 93 ? 12.312 -12.117 2.549 1 98 93 ILE A O 1
ATOM 687 N N . GLU A 1 94 ? 13.555 -12.766 0.852 1 98.19 94 GLU A N 1
ATOM 688 C CA . GLU A 1 94 ? 13.742 -14.125 1.358 1 98.19 94 GLU A CA 1
ATOM 689 C C . GLU A 1 94 ? 14.461 -14.117 2.705 1 98.19 94 GLU A C 1
ATOM 691 O O . GLU A 1 94 ? 14.289 -15.023 3.514 1 98.19 94 GLU A O 1
ATOM 696 N N . GLU A 1 95 ? 15.219 -13.055 3.006 1 97.25 95 GLU A N 1
ATOM 697 C CA . GLU A 1 95 ? 16.094 -13.031 4.176 1 97.25 95 GLU A CA 1
ATOM 698 C C . GLU A 1 95 ? 15.5 -12.156 5.281 1 97.25 95 GLU A C 1
ATOM 700 O O . GLU A 1 95 ? 16.078 -12.039 6.363 1 97.25 95 GLU A O 1
ATOM 705 N N . ALA A 1 96 ? 14.367 -11.555 5 1 96.62 96 ALA A N 1
ATOM 706 C CA . ALA A 1 96 ? 13.812 -10.602 5.953 1 96.62 96 ALA A CA 1
ATOM 707 C C . ALA A 1 96 ? 13.312 -11.312 7.211 1 96.62 96 ALA A C 1
ATOM 709 O O . ALA A 1 96 ? 12.469 -12.203 7.133 1 96.62 96 ALA A O 1
ATOM 710 N N . GLU A 1 97 ? 13.812 -10.945 8.312 1 95.25 97 GLU A N 1
ATOM 711 C CA . GLU A 1 97 ? 13.281 -11.422 9.586 1 95.25 97 GLU A CA 1
ATOM 712 C C . GLU A 1 97 ? 11.953 -10.742 9.914 1 95.25 97 GLU A C 1
ATOM 714 O O . GLU A 1 97 ? 11.688 -9.633 9.461 1 95.25 97 GLU A O 1
ATOM 719 N N . GLU A 1 98 ? 11.148 -11.422 10.727 1 95.62 98 GLU A N 1
ATOM 720 C CA . GLU A 1 98 ? 9.852 -10.852 11.109 1 95.62 98 GLU A CA 1
ATOM 721 C C . GLU A 1 98 ? 10.031 -9.523 11.836 1 95.62 98 GLU A C 1
ATOM 723 O O . GLU A 1 98 ? 9.227 -8.602 11.656 1 95.62 98 GLU A O 1
ATOM 728 N N . ALA A 1 99 ? 11.016 -9.492 12.68 1 94.19 99 ALA A N 1
ATOM 729 C CA . ALA A 1 99 ? 11.266 -8.266 13.43 1 94.19 99 ALA A CA 1
ATOM 730 C C . ALA A 1 99 ? 11.594 -7.109 12.492 1 94.19 99 ALA A C 1
ATOM 732 O O . ALA A 1 99 ? 11.172 -5.973 12.734 1 94.19 99 ALA A O 1
ATOM 733 N N . PHE A 1 100 ? 12.344 -7.359 11.438 1 94.19 100 PHE A N 1
ATOM 734 C CA . PHE A 1 100 ? 12.656 -6.348 10.438 1 94.19 100 PHE A CA 1
ATOM 735 C C . PHE A 1 100 ? 11.383 -5.836 9.766 1 94.19 100 PHE A C 1
ATOM 737 O O . PHE A 1 100 ? 11.156 -4.629 9.695 1 94.19 100 PHE A O 1
ATOM 744 N N . THR A 1 101 ? 10.609 -6.777 9.297 1 96.31 101 THR A N 1
ATOM 745 C CA . THR A 1 101 ? 9.375 -6.422 8.617 1 96.31 101 THR A CA 1
ATOM 746 C C . THR A 1 101 ? 8.469 -5.59 9.523 1 96.31 101 THR A C 1
ATOM 748 O O . THR A 1 101 ? 7.957 -4.551 9.109 1 96.31 101 THR A O 1
ATOM 751 N N . ALA A 1 102 ? 8.312 -6.031 10.719 1 95.12 102 ALA A N 1
ATOM 752 C CA . ALA A 1 102 ? 7.469 -5.32 11.68 1 95.12 102 ALA A CA 1
ATOM 753 C C . ALA A 1 102 ? 7.98 -3.898 11.906 1 95.12 102 ALA A C 1
ATOM 755 O O . ALA A 1 102 ? 7.199 -2.945 11.914 1 95.12 102 ALA A O 1
ATOM 756 N N . LYS A 1 103 ? 9.227 -3.746 12.094 1 93.56 103 LYS A N 1
ATOM 757 C CA . LYS A 1 103 ? 9.82 -2.439 12.359 1 93.56 103 LYS A CA 1
ATOM 758 C C . LYS A 1 103 ? 9.617 -1.489 11.18 1 93.56 103 LYS A C 1
ATOM 760 O O . LYS A 1 103 ? 9.266 -0.322 11.375 1 93.56 103 LYS A O 1
ATOM 765 N N . VAL A 1 104 ? 9.852 -1.982 9.977 1 95.19 104 VAL A N 1
ATOM 766 C CA . VAL A 1 104 ? 9.703 -1.168 8.773 1 95.19 104 VAL A CA 1
ATOM 767 C C . VAL A 1 104 ? 8.25 -0.724 8.625 1 95.19 104 VAL A C 1
ATOM 769 O O . VAL A 1 104 ? 7.98 0.447 8.352 1 95.19 104 VAL A O 1
ATOM 772 N N . PHE A 1 105 ? 7.305 -1.615 8.859 1 97.38 105 PHE A N 1
ATOM 773 C CA . PHE A 1 105 ? 5.891 -1.276 8.711 1 97.38 105 PHE A CA 1
ATOM 774 C C . PHE A 1 105 ? 5.438 -0.364 9.844 1 97.38 105 PHE A C 1
ATOM 776 O O . PHE A 1 105 ? 4.676 0.579 9.625 1 97.38 105 PHE A O 1
ATOM 783 N N . ASP A 1 106 ? 5.91 -0.621 11.031 1 96.25 106 ASP A N 1
ATOM 784 C CA . ASP A 1 106 ? 5.555 0.242 12.156 1 96.25 106 ASP A CA 1
ATOM 785 C C . ASP A 1 106 ? 6.066 1.664 11.938 1 96.25 106 ASP A C 1
ATOM 787 O O . ASP A 1 106 ? 5.34 2.633 12.172 1 96.25 106 ASP A O 1
ATOM 791 N N . ALA A 1 107 ? 7.23 1.786 11.492 1 94.69 107 ALA A N 1
ATOM 792 C CA . ALA A 1 107 ? 7.867 3.094 11.352 1 94.69 107 ALA A CA 1
ATOM 793 C C . ALA A 1 107 ? 7.25 3.877 10.195 1 94.69 107 ALA A C 1
ATOM 795 O O . ALA A 1 107 ? 7.16 5.105 10.25 1 94.69 107 ALA A O 1
ATOM 796 N N . ASN A 1 108 ? 6.809 3.137 9.172 1 96.75 108 ASN A N 1
ATOM 797 C CA . ASN A 1 108 ? 6.461 3.844 7.945 1 96.75 108 ASN A CA 1
ATOM 798 C C . ASN A 1 108 ? 4.949 3.871 7.727 1 96.75 108 ASN A C 1
ATOM 800 O O . ASN A 1 108 ? 4.453 4.66 6.918 1 96.75 108 ASN A O 1
ATOM 804 N N . LEU A 1 109 ? 4.207 3.002 8.398 1 98.56 109 LEU A N 1
ATOM 805 C CA . LEU A 1 109 ? 2.797 2.877 8.055 1 98.56 109 LEU A CA 1
ATOM 806 C C . LEU A 1 109 ? 1.937 2.787 9.312 1 98.56 109 LEU A C 1
ATOM 808 O O . LEU A 1 109 ? 1.184 3.715 9.617 1 98.56 109 LEU A O 1
ATOM 812 N N . ILE A 1 110 ? 2.137 1.765 10.109 1 98.62 110 ILE A N 1
ATOM 813 C CA . ILE A 1 110 ? 1.249 1.472 11.227 1 98.62 110 ILE A CA 1
ATOM 814 C C . ILE A 1 110 ? 1.352 2.582 12.273 1 98.62 110 ILE A C 1
ATOM 816 O O . ILE A 1 110 ? 0.347 2.975 12.875 1 98.62 110 ILE A O 1
ATOM 820 N N . GLY A 1 111 ? 2.574 3.045 12.523 1 98.38 111 GLY A N 1
ATOM 821 C CA . GLY A 1 111 ? 2.746 4.164 13.438 1 98.38 111 GLY A CA 1
ATOM 822 C C . GLY A 1 111 ? 1.986 5.406 13.008 1 98.38 111 GLY A C 1
ATOM 823 O O . GLY A 1 111 ? 1.384 6.09 13.844 1 98.38 111 GLY A O 1
ATOM 824 N N . ALA A 1 112 ? 2.043 5.734 11.742 1 98.62 112 ALA A N 1
ATOM 825 C CA . ALA A 1 112 ? 1.28 6.863 11.219 1 98.62 112 ALA A CA 1
ATOM 826 C C . ALA A 1 112 ? -0.217 6.664 11.438 1 98.62 112 ALA A C 1
ATOM 828 O O . ALA A 1 112 ? -0.928 7.605 11.805 1 98.62 112 ALA A O 1
ATOM 829 N N . MET A 1 113 ? -0.731 5.457 11.203 1 98.75 113 MET A N 1
ATOM 830 C CA . MET A 1 113 ? -2.141 5.152 11.438 1 98.75 113 MET A CA 1
ATOM 831 C C . MET A 1 113 ? -2.512 5.363 12.898 1 98.75 113 MET A C 1
ATOM 833 O O . MET A 1 113 ? -3.568 5.918 13.203 1 98.75 113 MET A O 1
ATOM 837 N N . ARG A 1 114 ? -1.647 4.918 13.789 1 98.69 114 ARG A N 1
ATOM 838 C CA . ARG A 1 114 ? -1.893 5.066 15.219 1 98.69 114 ARG A CA 1
ATOM 839 C C . ARG A 1 114 ? -1.923 6.535 15.625 1 98.69 114 ARG A C 1
ATOM 841 O O . ARG A 1 114 ? -2.76 6.945 16.422 1 98.69 114 ARG A O 1
ATOM 848 N N . LEU A 1 115 ? -1.001 7.297 15.055 1 98.75 115 LEU A N 1
ATOM 849 C CA . LEU A 1 115 ? -0.966 8.719 15.391 1 98.75 115 LEU A CA 1
ATOM 850 C C . LEU A 1 115 ? -2.223 9.422 14.898 1 98.75 115 LEU A C 1
ATOM 852 O O . LEU A 1 115 ? -2.766 10.289 15.586 1 98.75 115 LEU A O 1
ATOM 856 N N . VAL A 1 116 ? -2.68 9.086 13.688 1 98.81 116 VAL A N 1
ATOM 857 C CA . VAL A 1 116 ? -3.943 9.617 13.18 1 98.81 116 VAL A CA 1
ATOM 858 C C . VAL A 1 116 ? -5.074 9.258 14.141 1 98.81 116 VAL A C 1
ATOM 860 O O . VAL A 1 116 ? -5.844 10.133 14.555 1 98.81 116 VAL A O 1
ATOM 863 N N . GLN A 1 117 ? -5.133 8.023 14.531 1 98.56 117 GLN A N 1
ATOM 864 C CA . GLN A 1 117 ? -6.199 7.57 15.422 1 98.56 117 GLN A CA 1
ATOM 865 C C . GLN A 1 117 ? -6.176 8.344 16.734 1 98.56 117 GLN A C 1
ATOM 867 O O . GLN A 1 117 ? -7.223 8.719 17.266 1 98.56 117 GLN A O 1
ATOM 872 N N . ALA A 1 118 ? -5.008 8.547 17.234 1 98.62 118 ALA A N 1
ATOM 873 C CA . ALA A 1 118 ? -4.836 9.188 18.531 1 98.62 118 ALA A CA 1
ATOM 874 C C . ALA A 1 118 ? -5.211 10.664 18.484 1 98.62 118 ALA A C 1
ATOM 876 O O . ALA A 1 118 ? -5.633 11.242 19.484 1 98.62 118 ALA A O 1
ATOM 877 N N . THR A 1 119 ? -5.074 11.312 17.328 1 98.81 119 THR A N 1
ATOM 878 C CA . THR A 1 119 ? -5.281 12.75 17.234 1 98.81 119 THR A CA 1
ATOM 879 C C . THR A 1 119 ? -6.613 13.062 16.562 1 98.81 119 THR A C 1
ATOM 881 O O . THR A 1 119 ? -7.109 14.188 16.656 1 98.81 119 THR A O 1
ATOM 884 N N . LEU A 1 120 ? -7.199 12.094 15.945 1 98.75 120 LEU A N 1
ATOM 885 C CA . LEU A 1 120 ? -8.414 12.273 15.164 1 98.75 120 LEU A CA 1
ATOM 886 C C . LEU A 1 120 ? -9.562 12.766 16.047 1 98.75 120 LEU A C 1
ATOM 888 O O . LEU A 1 120 ? -10.344 13.625 15.633 1 98.75 120 LEU A O 1
ATOM 892 N N . PRO A 1 121 ? -9.734 12.219 17.328 1 98.69 121 PRO A N 1
ATOM 893 C CA . PRO A 1 121 ? -10.812 12.75 18.172 1 98.69 121 PRO A CA 1
ATOM 894 C C . PRO A 1 121 ? -10.727 14.258 18.359 1 98.69 121 PRO A C 1
ATOM 896 O O . PRO A 1 121 ? -11.75 14.945 18.375 1 98.69 121 PRO A O 1
ATOM 899 N N . HIS A 1 122 ? -9.531 14.766 18.484 1 98.75 122 HIS A N 1
ATOM 900 C CA . HIS A 1 122 ? -9.305 16.188 18.656 1 98.75 122 HIS A CA 1
ATOM 901 C C . HIS A 1 122 ? -9.758 16.969 17.422 1 98.75 122 HIS A C 1
ATOM 903 O O . HIS A 1 122 ? -10.461 17.984 17.547 1 98.75 122 HIS A O 1
ATOM 909 N N . PHE A 1 123 ? -9.438 16.531 16.219 1 98.81 123 PHE A N 1
ATOM 910 C CA . PHE A 1 123 ? -9.844 17.172 14.961 1 98.81 123 PHE A CA 1
ATOM 911 C C . PHE A 1 123 ? -11.344 17.031 14.75 1 98.81 123 PHE A C 1
ATOM 913 O O . PHE A 1 123 ? -12 17.984 14.305 1 98.81 123 PHE A O 1
ATOM 920 N N . ARG A 1 124 ? -11.867 15.797 15.055 1 98.62 124 ARG A N 1
ATOM 921 C CA . ARG A 1 124 ? -13.305 15.562 14.914 1 98.62 124 ARG A CA 1
ATOM 922 C C . ARG A 1 124 ? -14.102 16.516 15.789 1 98.62 124 ARG A C 1
ATOM 924 O O . ARG A 1 124 ? -15.078 17.125 15.328 1 98.62 124 ARG A O 1
ATOM 931 N N . GLU A 1 125 ? -13.688 16.688 17.031 1 98.38 125 GLU A N 1
ATOM 932 C CA . GLU A 1 125 ? -14.375 17.594 17.953 1 98.38 125 GLU A CA 1
ATOM 933 C C . GLU A 1 125 ? -14.305 19.031 17.484 1 98.38 125 GLU A C 1
ATOM 935 O O . GLU A 1 125 ? -15.281 19.781 17.609 1 98.38 125 GLU A O 1
ATOM 940 N N . ARG A 1 126 ? -13.25 19.406 16.906 1 98.12 126 ARG A N 1
ATOM 941 C CA . ARG A 1 126 ? -13.047 20.781 16.453 1 98.12 126 ARG A CA 1
ATOM 942 C C . ARG A 1 126 ? -13.633 20.984 15.055 1 98.12 126 ARG A C 1
ATOM 944 O O . ARG A 1 126 ? -13.766 22.125 14.594 1 98.12 126 ARG A O 1
ATOM 951 N N . LYS A 1 127 ? -13.953 19.922 14.336 1 98 127 LYS A N 1
ATOM 952 C CA . LYS A 1 127 ? -14.445 19.938 12.961 1 98 127 LYS A CA 1
ATOM 953 C C . LYS A 1 127 ? -13.492 20.672 12.031 1 98 127 LYS A C 1
ATOM 955 O O . LYS A 1 127 ? -13.922 21.469 11.195 1 98 127 LYS A O 1
ATOM 960 N N . GLN A 1 128 ? -12.242 20.484 12.289 1 97.62 128 GLN A N 1
ATOM 961 C CA . GLN A 1 128 ? -11.156 21.047 11.477 1 97.62 128 GLN A CA 1
ATOM 962 C C . GLN A 1 128 ? -9.836 20.344 11.789 1 97.62 128 GLN A C 1
ATOM 964 O O . GLN A 1 128 ? -9.656 19.797 12.875 1 97.62 128 GLN A O 1
ATOM 969 N N . GLY A 1 129 ? -8.922 20.406 10.906 1 98.31 129 GLY A N 1
ATOM 970 C CA . GLY A 1 129 ? -7.598 19.828 11.039 1 98.31 129 GLY A CA 1
ATOM 971 C C . GLY A 1 129 ? -7.086 19.203 9.758 1 98.31 129 GLY A C 1
ATOM 972 O O . GLY A 1 129 ? -7.871 18.875 8.859 1 98.31 129 GLY A O 1
ATOM 973 N N . THR A 1 130 ? -5.793 19.156 9.633 1 98.69 130 THR A N 1
ATOM 974 C CA . THR A 1 130 ? -5.172 18.562 8.453 1 98.69 130 THR A CA 1
ATOM 975 C C . THR A 1 130 ? -4.168 17.484 8.859 1 98.69 130 THR A C 1
ATOM 977 O O . THR A 1 130 ? -3.311 17.719 9.719 1 98.69 130 THR A O 1
ATOM 980 N N . PHE A 1 131 ? -4.363 16.312 8.344 1 98.88 131 PHE A N 1
ATOM 981 C CA . PHE A 1 131 ? -3.32 15.305 8.391 1 98.88 131 PHE A CA 1
ATOM 982 C C . PHE A 1 131 ? -2.459 15.352 7.137 1 98.88 131 PHE A C 1
ATOM 984 O O . PHE A 1 131 ? -2.977 15.281 6.02 1 98.88 131 PHE A O 1
ATOM 991 N N . ALA A 1 132 ? -1.194 15.539 7.324 1 98.88 132 ALA A N 1
ATOM 992 C CA . ALA A 1 132 ? -0.226 15.461 6.234 1 98.88 132 ALA A CA 1
ATOM 993 C C . ALA A 1 132 ? 0.708 14.266 6.414 1 98.88 132 ALA A C 1
ATOM 995 O O . ALA A 1 132 ? 1.113 13.953 7.535 1 98.88 132 ALA A O 1
ATOM 996 N N . PHE A 1 133 ? 1.037 13.617 5.355 1 98.81 133 PHE A N 1
ATOM 997 C CA . PHE A 1 133 ? 1.938 12.469 5.352 1 98.81 133 PHE A CA 1
ATOM 998 C C . PHE A 1 133 ? 3.123 12.719 4.422 1 98.81 133 PHE A C 1
ATOM 1000 O O . PHE A 1 133 ? 2.971 13.32 3.357 1 98.81 133 PHE A O 1
ATOM 1007 N N . ILE A 1 134 ? 4.27 12.297 4.887 1 98.12 134 ILE A N 1
ATOM 1008 C CA . ILE A 1 134 ? 5.414 12.211 3.99 1 98.12 134 ILE A CA 1
ATOM 1009 C C . ILE A 1 134 ? 5.555 10.789 3.461 1 98.12 134 ILE A C 1
ATOM 1011 O O . ILE A 1 134 ? 6.074 9.906 4.156 1 98.12 134 ILE A O 1
ATOM 1015 N N . GLY A 1 135 ? 5.059 10.648 2.303 1 97.31 135 GLY A N 1
ATOM 1016 C CA . GLY A 1 135 ? 5.207 9.383 1.596 1 97.31 135 GLY A CA 1
ATOM 1017 C C . GLY A 1 135 ? 6.52 9.273 0.841 1 97.31 135 GLY A C 1
ATOM 1018 O O . GLY A 1 135 ? 7.578 9.594 1.38 1 97.31 135 GLY A O 1
ATOM 1019 N N . SER A 1 136 ? 6.461 8.75 -0.331 1 93.75 136 SER A N 1
ATOM 1020 C CA . SER A 1 136 ? 7.594 8.547 -1.229 1 93.75 136 SER A CA 1
ATOM 1021 C C . SER A 1 136 ? 7.129 8.258 -2.65 1 93.75 136 SER A C 1
ATOM 1023 O O . SER A 1 136 ? 6.07 7.656 -2.852 1 93.75 136 SER A O 1
ATOM 1025 N N . GLY A 1 137 ? 7.961 8.711 -3.564 1 94.19 137 GLY A N 1
ATOM 1026 C CA . GLY A 1 137 ? 7.746 8.188 -4.906 1 94.19 137 GLY A CA 1
ATOM 1027 C C . GLY A 1 137 ? 7.73 6.672 -4.957 1 94.19 137 GLY A C 1
ATOM 1028 O O . GLY A 1 137 ? 7.043 6.082 -5.793 1 94.19 137 GLY A O 1
ATOM 1029 N N . LEU A 1 138 ? 8.398 6.039 -4.051 1 92.94 138 LEU A N 1
ATOM 1030 C CA . LEU A 1 138 ? 8.5 4.586 -3.994 1 92.94 138 LEU A CA 1
ATOM 1031 C C . LEU A 1 138 ? 7.199 3.969 -3.492 1 92.94 138 LEU A C 1
ATOM 1033 O O . LEU A 1 138 ? 7.066 2.744 -3.441 1 92.94 138 LEU A O 1
ATOM 1037 N N . GLY A 1 139 ? 6.238 4.781 -3.186 1 96.31 139 GLY A N 1
ATOM 1038 C CA . GLY A 1 139 ? 4.883 4.297 -2.967 1 96.31 139 GLY A CA 1
ATOM 1039 C C . GLY A 1 139 ? 4.156 3.955 -4.254 1 96.31 139 GLY A C 1
ATOM 1040 O O . GLY A 1 139 ? 3.113 3.297 -4.227 1 96.31 139 GLY A O 1
ATOM 1041 N N . TRP A 1 140 ? 4.746 4.395 -5.367 1 96.31 140 TRP A N 1
ATOM 1042 C CA . TRP A 1 140 ? 4.184 4.141 -6.688 1 96.31 140 TRP A CA 1
ATOM 1043 C C . TRP A 1 140 ? 5.062 3.178 -7.477 1 96.31 140 TRP A C 1
ATOM 1045 O O . TRP A 1 140 ? 4.613 2.582 -8.461 1 96.31 140 TRP A O 1
ATOM 1055 N N . GLU A 1 141 ? 6.297 3.127 -7.035 1 92.38 141 GLU A N 1
ATOM 1056 C CA . GLU A 1 141 ? 7.293 2.305 -7.719 1 92.38 141 GLU A CA 1
ATOM 1057 C C . GLU A 1 141 ? 8.156 1.544 -6.719 1 92.38 141 GLU A C 1
ATOM 1059 O O . GLU A 1 141 ? 8.297 1.962 -5.566 1 92.38 141 GLU A O 1
ATOM 1064 N N . SER A 1 142 ? 8.648 0.507 -7.238 1 91 142 SER A N 1
ATOM 1065 C CA . SER A 1 142 ? 9.57 -0.245 -6.398 1 91 142 SER A CA 1
ATOM 1066 C C . SER A 1 142 ? 10.953 -0.345 -7.043 1 91 142 SER A C 1
ATOM 1068 O O . SER A 1 142 ? 11.086 -0.171 -8.258 1 91 142 SER A O 1
ATOM 1070 N N . TYR A 1 143 ? 11.906 -0.484 -6.242 1 92.38 143 TYR A N 1
ATOM 1071 C CA . TYR A 1 143 ? 13.289 -0.774 -6.625 1 92.38 143 TYR A CA 1
ATOM 1072 C C . TYR A 1 143 ? 13.758 -2.086 -6.012 1 92.38 143 TYR A C 1
ATOM 1074 O O . TYR A 1 143 ? 13.336 -2.451 -4.91 1 92.38 143 TYR A O 1
ATOM 1082 N N . PRO A 1 144 ? 14.617 -2.824 -6.715 1 94.31 144 PRO A N 1
ATOM 1083 C CA . PRO A 1 144 ? 15.047 -4.109 -6.16 1 94.31 144 PRO A CA 1
ATOM 1084 C C . PRO A 1 144 ? 15.57 -3.986 -4.73 1 94.31 144 PRO A C 1
ATOM 1086 O O . PRO A 1 144 ? 16.328 -3.064 -4.422 1 94.31 144 PRO A O 1
ATOM 1089 N N . PHE A 1 145 ? 15.07 -4.879 -3.855 1 96.06 145 PHE A N 1
ATOM 1090 C CA . PHE A 1 145 ? 15.516 -5.047 -2.477 1 96.06 145 PHE A CA 1
ATOM 1091 C C . PHE A 1 145 ? 14.938 -3.953 -1.586 1 96.06 145 PHE A C 1
ATOM 1093 O O . PHE A 1 145 ? 15.367 -3.785 -0.443 1 96.06 145 PHE A O 1
ATOM 1100 N N . LEU A 1 146 ? 13.984 -3.17 -2.113 1 95.75 146 LEU A N 1
ATOM 1101 C CA . LEU A 1 146 ? 13.281 -2.174 -1.314 1 95.75 146 LEU A CA 1
ATOM 1102 C C . LEU A 1 146 ? 11.789 -2.486 -1.247 1 95.75 146 LEU A C 1
ATOM 1104 O O . LEU A 1 146 ? 10.969 -1.589 -1.028 1 95.75 146 LEU A O 1
ATOM 1108 N N . ALA A 1 147 ? 11.461 -3.725 -1.434 1 97.12 147 ALA A N 1
ATOM 1109 C CA . ALA A 1 147 ? 10.055 -4.129 -1.506 1 97.12 147 ALA A CA 1
ATOM 1110 C C . ALA A 1 147 ? 9.32 -3.805 -0.208 1 97.12 147 ALA A C 1
ATOM 1112 O O . ALA A 1 147 ? 8.172 -3.359 -0.231 1 97.12 147 ALA A O 1
ATOM 1113 N N . HIS A 1 148 ? 9.953 -4.031 0.972 1 97.25 148 HIS A N 1
ATOM 1114 C CA . HIS A 1 148 ? 9.297 -3.791 2.254 1 97.25 148 HIS A CA 1
ATOM 1115 C C . HIS A 1 148 ? 8.969 -2.312 2.434 1 97.25 148 HIS A C 1
ATOM 1117 O O . HIS A 1 148 ? 7.855 -1.967 2.84 1 97.25 148 HIS A O 1
ATOM 1123 N N . TYR A 1 149 ? 9.914 -1.479 2.121 1 96.38 149 TYR A N 1
ATOM 1124 C CA . TYR A 1 149 ? 9.711 -0.037 2.223 1 96.38 149 TYR A CA 1
ATOM 1125 C C . TYR A 1 149 ? 8.633 0.43 1.252 1 96.38 149 TYR A C 1
ATOM 1127 O O . TYR A 1 149 ? 7.703 1.137 1.644 1 96.38 149 TYR A O 1
ATOM 1135 N N . ALA A 1 150 ? 8.766 0.01 -0.006 1 97.75 150 ALA A N 1
ATOM 1136 C CA . ALA A 1 150 ? 7.809 0.406 -1.033 1 97.75 150 ALA A CA 1
ATOM 1137 C C . ALA A 1 150 ? 6.398 -0.06 -0.676 1 97.75 150 ALA A C 1
ATOM 1139 O O . ALA A 1 150 ? 5.426 0.666 -0.889 1 97.75 150 ALA A O 1
ATOM 1140 N N . THR A 1 151 ? 6.277 -1.251 -0.145 1 98.62 151 THR A N 1
ATOM 1141 C CA . THR A 1 151 ? 4.992 -1.797 0.282 1 98.62 151 THR A CA 1
ATOM 1142 C C . THR A 1 151 ? 4.371 -0.926 1.369 1 98.62 151 THR A C 1
ATOM 1144 O O . THR A 1 151 ? 3.195 -0.561 1.282 1 98.62 151 THR A O 1
ATOM 1147 N N . ALA A 1 152 ? 5.145 -0.553 2.344 1 98.31 152 ALA A N 1
ATOM 1148 C CA . ALA A 1 152 ? 4.656 0.296 3.43 1 98.31 152 ALA A CA 1
ATOM 1149 C C . ALA A 1 152 ? 4.219 1.66 2.904 1 98.31 152 ALA A C 1
ATOM 1151 O O . ALA A 1 152 ? 3.166 2.172 3.293 1 98.31 152 ALA A O 1
ATOM 1152 N N . LYS A 1 153 ? 4.988 2.205 2.039 1 98.38 153 LYS A N 1
ATOM 1153 C CA . LYS A 1 153 ? 4.703 3.549 1.539 1 98.38 153 LYS A CA 1
ATOM 1154 C C . LYS A 1 153 ? 3.5 3.543 0.604 1 98.38 153 LYS A C 1
ATOM 1156 O O . LYS A 1 153 ? 2.736 4.512 0.562 1 98.38 153 LYS A O 1
ATOM 1161 N N . ALA A 1 154 ? 3.363 2.447 -0.173 1 98.69 154 ALA A N 1
ATOM 1162 C CA . ALA A 1 154 ? 2.141 2.305 -0.957 1 98.69 154 ALA A CA 1
ATOM 1163 C C . ALA A 1 154 ? 0.912 2.252 -0.052 1 98.69 154 ALA A C 1
ATOM 1165 O O . ALA A 1 154 ? -0.103 2.893 -0.334 1 98.69 154 ALA A O 1
ATOM 1166 N N . GLY A 1 155 ? 1.022 1.455 0.99 1 98.75 155 GLY A N 1
ATOM 1167 C CA . GLY A 1 155 ? -0.045 1.423 1.978 1 98.75 155 GLY A CA 1
ATOM 1168 C C . GLY A 1 155 ? -0.351 2.785 2.568 1 98.75 155 GLY A C 1
ATOM 1169 O O . GLY A 1 155 ? -1.518 3.162 2.703 1 98.75 155 GLY A O 1
ATOM 1170 N N . LEU A 1 156 ? 0.667 3.543 2.867 1 98.75 156 LEU A N 1
ATOM 1171 C CA . LEU A 1 156 ? 0.502 4.867 3.453 1 98.75 156 LEU A CA 1
ATOM 1172 C C . LEU A 1 156 ? -0.243 5.797 2.5 1 98.75 156 LEU A C 1
ATOM 1174 O O . LEU A 1 156 ? -1.104 6.57 2.924 1 98.75 156 LEU A O 1
ATOM 1178 N N . SER A 1 157 ? 0.115 5.734 1.265 1 98.25 157 SER A N 1
ATOM 1179 C CA . SER A 1 157 ? -0.555 6.543 0.251 1 98.25 157 SER A CA 1
ATOM 1180 C C . SER A 1 157 ? -2.047 6.234 0.196 1 98.25 157 SER A C 1
ATOM 1182 O O . SER A 1 157 ? -2.875 7.148 0.177 1 98.25 157 SER A O 1
ATOM 1184 N N . MET A 1 158 ? -2.35 4.961 0.222 1 98.44 158 MET A N 1
ATOM 1185 C CA . MET A 1 158 ? -3.754 4.562 0.158 1 98.44 158 MET A CA 1
ATOM 1186 C C . MET A 1 158 ? -4.484 4.93 1.445 1 98.44 158 MET A C 1
ATOM 1188 O O . MET A 1 158 ? -5.656 5.312 1.413 1 98.44 158 MET A O 1
ATOM 1192 N N . PHE A 1 159 ? -3.818 4.84 2.568 1 98.69 159 PHE A N 1
ATOM 1193 C CA . PHE A 1 159 ? -4.414 5.227 3.842 1 98.69 159 PHE A CA 1
ATOM 1194 C C . PHE A 1 159 ? -4.793 6.699 3.836 1 98.69 159 PHE A C 1
ATOM 1196 O O . PHE A 1 159 ? -5.871 7.074 4.309 1 98.69 159 PHE A O 1
ATOM 1203 N N . ALA A 1 160 ? -3.912 7.52 3.285 1 98.19 160 ALA A N 1
ATOM 1204 C CA . ALA A 1 160 ? -4.184 8.953 3.207 1 98.19 160 ALA A CA 1
ATOM 1205 C C . ALA A 1 160 ? -5.461 9.227 2.414 1 98.19 160 ALA A C 1
ATOM 1207 O O . ALA A 1 160 ? -6.281 10.055 2.812 1 98.19 160 ALA A O 1
ATOM 1208 N N . GLU A 1 161 ? -5.625 8.531 1.306 1 96.75 161 GLU A N 1
ATOM 1209 C CA . GLU A 1 161 ? -6.832 8.672 0.499 1 96.75 161 GLU A CA 1
ATOM 1210 C C . GLU A 1 161 ? -8.07 8.219 1.273 1 96.75 161 GLU A C 1
ATOM 1212 O O . GLU A 1 161 ? -9.086 8.914 1.285 1 96.75 161 GLU A O 1
ATOM 1217 N N . GLY A 1 162 ? -7.957 7.004 1.876 1 96.81 162 GLY A N 1
ATOM 1218 C CA . GLY A 1 162 ? -9.078 6.48 2.643 1 96.81 162 GLY A CA 1
ATOM 1219 C C . GLY A 1 162 ? -9.477 7.375 3.799 1 96.81 162 GLY A C 1
ATOM 1220 O O . GLY A 1 162 ? -10.672 7.539 4.078 1 96.81 162 GLY A O 1
ATOM 1221 N N . LEU A 1 163 ? -8.477 7.945 4.441 1 97.94 163 LEU A N 1
ATOM 1222 C CA . LEU A 1 163 ? -8.734 8.867 5.539 1 97.94 163 LEU A CA 1
ATOM 1223 C C . LEU A 1 163 ? -9.516 10.086 5.059 1 97.94 163 LEU A C 1
ATOM 1225 O O . LEU A 1 163 ? -10.516 10.469 5.668 1 97.94 163 LEU A O 1
ATOM 1229 N N . GLN A 1 164 ? -9.094 10.695 3.975 1 97.25 164 GLN A N 1
ATOM 1230 C CA . GLN A 1 164 ? -9.781 11.859 3.418 1 97.25 164 GLN A CA 1
ATOM 1231 C C . GLN A 1 164 ? -11.242 11.555 3.135 1 97.25 164 GLN A C 1
ATOM 1233 O O . GLN A 1 164 ? -12.133 12.328 3.5 1 97.25 164 GLN A O 1
ATOM 1238 N N . LYS A 1 165 ? -11.477 10.43 2.541 1 95.62 165 LYS A N 1
ATOM 1239 C CA . LYS A 1 165 ? -12.836 10.055 2.172 1 95.62 165 LYS A CA 1
ATOM 1240 C C . LYS A 1 165 ? -13.703 9.836 3.41 1 95.62 165 LYS A C 1
ATOM 1242 O O . LYS A 1 165 ? -14.914 10.047 3.371 1 95.62 165 LYS A O 1
ATOM 1247 N N . GLU A 1 166 ? -13.094 9.453 4.449 1 96.12 166 GLU A N 1
ATOM 1248 C CA . GLU A 1 166 ? -13.836 9.102 5.656 1 96.12 166 GLU A CA 1
ATOM 1249 C C . GLU A 1 166 ? -14.109 10.336 6.516 1 96.12 166 GLU A C 1
ATOM 1251 O O . GLU A 1 166 ? -15.125 10.391 7.219 1 96.12 166 GLU A O 1
ATOM 1256 N N . VAL A 1 167 ? -13.258 11.414 6.379 1 97 167 VAL A N 1
ATOM 1257 C CA . VAL A 1 167 ? -13.359 12.445 7.406 1 97 167 VAL A CA 1
ATOM 1258 C C . VAL A 1 167 ? -13.688 13.789 6.758 1 97 167 VAL A C 1
ATOM 1260 O O . VAL A 1 167 ? -13.914 14.781 7.453 1 97 167 VAL A O 1
ATOM 1263 N N . ALA A 1 168 ? -13.742 13.867 5.453 1 96.44 168 ALA A N 1
ATOM 1264 C CA . ALA A 1 168 ? -13.938 15.141 4.762 1 96.44 168 ALA A CA 1
ATOM 1265 C C . ALA A 1 168 ? -15.227 15.812 5.211 1 96.44 168 ALA A C 1
ATOM 1267 O O . ALA A 1 168 ? -15.281 17.031 5.367 1 96.44 168 ALA A O 1
ATOM 1268 N N . HIS A 1 169 ? -16.25 15.023 5.461 1 95.19 169 HIS A N 1
ATOM 1269 C CA . HIS A 1 169 ? -17.547 15.57 5.832 1 95.19 169 HIS A CA 1
ATOM 1270 C C . HIS A 1 169 ? -17.5 16.234 7.199 1 95.19 169 HIS A C 1
ATOM 1272 O O . HIS A 1 169 ? -18.422 16.969 7.578 1 95.19 169 HIS A O 1
ATOM 1278 N N . LEU A 1 170 ? -16.406 16.016 7.953 1 96.94 170 LEU A N 1
ATOM 1279 C CA . LEU A 1 170 ? -16.219 16.609 9.273 1 96.94 170 LEU A CA 1
ATOM 1280 C C . LEU A 1 170 ? -15.359 17.859 9.195 1 96.94 170 LEU A C 1
ATOM 1282 O O . LEU A 1 170 ? -14.977 18.406 10.227 1 96.94 170 LEU A O 1
ATOM 1286 N N . GLY A 1 171 ? -14.961 18.25 7.957 1 96.56 171 GLY A N 1
ATOM 1287 C CA . GLY A 1 171 ? -14.117 19.422 7.793 1 96.56 171 GLY A CA 1
ATOM 1288 C C . GLY A 1 171 ? -12.641 19.125 7.977 1 96.56 171 GLY A C 1
ATOM 1289 O O . GLY A 1 171 ? -11.828 20.047 8.102 1 96.56 171 GLY A O 1
ATOM 1290 N N . ILE A 1 172 ? -12.258 17.859 8.078 1 98 172 ILE A N 1
ATOM 1291 C CA . ILE A 1 172 ? -10.883 17.438 8.266 1 98 172 ILE A CA 1
ATOM 1292 C C . ILE A 1 172 ? -10.258 17.062 6.922 1 98 172 ILE A C 1
ATOM 1294 O O . ILE A 1 172 ? -10.938 16.516 6.051 1 98 172 ILE A O 1
ATOM 1298 N N . LYS A 1 173 ? -8.977 17.391 6.711 1 97.5 173 LYS A N 1
ATOM 1299 C CA . LYS A 1 173 ? -8.289 17.188 5.441 1 97.5 173 LYS A CA 1
ATOM 1300 C C . LYS A 1 173 ? -7.141 16.188 5.59 1 97.5 173 LYS A C 1
ATOM 1302 O O . LYS A 1 173 ? -6.57 16.062 6.676 1 97.5 173 LYS A O 1
ATOM 1307 N N . SER A 1 174 ? -6.863 15.492 4.562 1 98.12 174 SER A N 1
ATOM 1308 C CA . SER A 1 174 ? -5.734 14.578 4.461 1 98.12 174 SER A CA 1
ATOM 1309 C C . SER A 1 174 ? -4.961 14.781 3.166 1 98.12 174 SER A C 1
ATOM 1311 O O . SER A 1 174 ? -5.559 14.906 2.094 1 98.12 174 SER A O 1
ATOM 1313 N N . VAL A 1 175 ? -3.635 14.891 3.281 1 98.25 175 VAL A N 1
ATOM 1314 C CA . VAL A 1 175 ? -2.797 15.047 2.098 1 98.25 175 VAL A CA 1
ATOM 1315 C C . VAL A 1 175 ? -1.502 14.258 2.273 1 98.25 175 VAL A C 1
ATOM 1317 O O . VAL A 1 175 ? -0.95 14.195 3.375 1 98.25 175 VAL A O 1
ATOM 1320 N N . ILE A 1 176 ? -1.056 13.625 1.249 1 98.56 176 ILE A N 1
ATOM 1321 C CA . ILE A 1 176 ? 0.241 12.961 1.276 1 98.56 176 ILE A CA 1
ATOM 1322 C C . ILE A 1 176 ? 1.181 13.609 0.267 1 98.56 176 ILE A C 1
ATOM 1324 O O . ILE A 1 176 ? 0.793 13.867 -0.876 1 98.56 176 ILE A O 1
ATOM 1328 N N . PHE A 1 177 ? 2.359 13.977 0.751 1 98.75 177 PHE A N 1
ATOM 1329 C CA . PHE A 1 177 ? 3.453 14.422 -0.105 1 98.75 177 PHE A CA 1
ATOM 1330 C C . PHE A 1 177 ? 4.371 13.258 -0.457 1 98.75 177 PHE A C 1
ATOM 1332 O O . PHE A 1 177 ? 4.695 12.438 0.403 1 98.75 177 PHE A O 1
ATOM 1339 N N . GLU A 1 178 ? 4.777 13.172 -1.689 1 98.12 178 GLU A N 1
ATOM 1340 C CA . GLU A 1 178 ? 5.543 12.016 -2.146 1 98.12 178 GLU A CA 1
ATOM 1341 C C . GLU A 1 178 ? 6.871 12.445 -2.771 1 98.12 178 GLU A C 1
ATOM 1343 O O . GLU A 1 178 ? 6.977 12.562 -3.992 1 98.12 178 GLU A O 1
ATOM 1348 N N . PRO A 1 179 ? 7.879 12.562 -1.902 1 96.62 179 PRO A N 1
ATOM 1349 C CA . PRO A 1 179 ? 9.188 13.023 -2.357 1 96.62 179 PRO A CA 1
ATOM 1350 C C . PRO A 1 179 ? 9.953 11.969 -3.154 1 96.62 179 PRO A C 1
ATOM 1352 O O . PRO A 1 179 ? 9.758 10.773 -2.939 1 96.62 179 PRO A O 1
ATOM 1355 N N . GLY A 1 180 ? 10.742 12.445 -4.07 1 93.06 180 GLY A N 1
ATOM 1356 C CA . GLY A 1 180 ? 11.719 11.609 -4.742 1 93.06 180 GLY A CA 1
ATOM 1357 C C . GLY A 1 180 ? 13.039 11.516 -3.986 1 93.06 180 GLY A C 1
ATOM 1358 O O . GLY A 1 180 ? 13.047 11.312 -2.771 1 93.06 180 GLY A O 1
ATOM 1359 N N . ALA A 1 181 ? 14.109 11.664 -4.703 1 84.38 181 ALA A N 1
ATOM 1360 C CA . ALA A 1 181 ? 15.43 11.516 -4.098 1 84.38 181 ALA A CA 1
ATOM 1361 C C . ALA A 1 181 ? 15.898 12.82 -3.467 1 84.38 181 ALA A C 1
ATOM 1363 O O . ALA A 1 181 ? 16 13.844 -4.148 1 84.38 181 ALA A O 1
ATOM 1364 N N . PHE A 1 182 ? 16.078 12.773 -2.172 1 83.12 182 PHE A N 1
ATOM 1365 C CA . PHE A 1 182 ? 16.625 13.875 -1.392 1 83.12 182 PHE A CA 1
ATOM 1366 C C . PHE A 1 182 ? 17.828 13.414 -0.577 1 83.12 182 PHE A C 1
ATOM 1368 O O . PHE A 1 182 ? 17.953 12.227 -0.27 1 83.12 182 PHE A O 1
ATOM 1375 N N . ALA A 1 183 ? 18.656 14.344 -0.473 1 70.31 183 ALA A N 1
ATOM 1376 C CA . ALA A 1 183 ? 19.719 14.062 0.48 1 70.31 183 ALA A CA 1
ATOM 1377 C C . ALA A 1 183 ? 19.203 14.109 1.915 1 70.31 183 ALA A C 1
ATOM 1379 O O . ALA A 1 183 ? 19 15.188 2.471 1 70.31 183 ALA A O 1
ATOM 1380 N N . THR A 1 184 ? 18.625 12.945 2.285 1 63.78 184 THR A N 1
ATOM 1381 C CA . THR A 1 184 ? 18.156 12.891 3.664 1 63.78 184 THR A CA 1
ATOM 1382 C C . THR A 1 184 ? 19 11.938 4.492 1 63.78 184 THR A C 1
ATOM 1384 O O . THR A 1 184 ? 19.859 11.227 3.955 1 63.78 184 THR A O 1
ATOM 1387 N N . GLY A 1 185 ? 19.016 12.164 5.805 1 55 185 GLY A N 1
ATOM 1388 C CA . GLY A 1 185 ? 19.703 11.227 6.684 1 55 185 GLY A CA 1
ATOM 1389 C C . GLY A 1 185 ? 19.172 9.812 6.582 1 55 185 GLY A C 1
ATOM 1390 O O . GLY A 1 185 ? 19.609 8.922 7.32 1 55 185 GLY A O 1
ATOM 1391 N N . MET A 1 186 ? 18.094 9.664 5.863 1 49.44 186 MET A N 1
ATOM 1392 C CA . MET A 1 186 ? 17.547 8.312 5.77 1 49.44 186 MET A CA 1
ATOM 1393 C C . MET A 1 186 ? 18.609 7.32 5.324 1 49.44 186 MET A C 1
ATOM 1395 O O . MET A 1 186 ? 18.609 6.168 5.758 1 49.44 186 MET A O 1
ATOM 1399 N N . GLY A 1 187 ? 19.5 7.762 4.41 1 47.53 187 GLY A N 1
ATOM 1400 C CA . GLY A 1 187 ? 20.609 6.93 3.984 1 47.53 187 GLY A CA 1
ATOM 1401 C C . GLY A 1 187 ? 21.844 7.094 4.855 1 47.53 187 GLY A C 1
ATOM 1402 O O . GLY A 1 187 ? 22.891 6.5 4.578 1 47.53 187 GLY A O 1
ATOM 1403 N N . GLN A 1 188 ? 21.781 8.062 5.727 1 43.44 188 GLN A N 1
ATOM 1404 C CA . GLN A 1 188 ? 22.984 8.336 6.5 1 43.44 188 GLN A CA 1
ATOM 1405 C C . GLN A 1 188 ? 23.234 7.254 7.547 1 43.44 188 GLN A C 1
ATOM 1407 O O . GLN A 1 188 ? 22.344 6.457 7.84 1 43.44 188 GLN A O 1
ATOM 1412 N N . THR A 1 189 ? 24.5 7.445 8.164 1 40.38 189 THR A N 1
ATOM 1413 C CA . THR A 1 189 ? 25.047 6.496 9.125 1 40.38 189 THR A CA 1
ATOM 1414 C C . THR A 1 189 ? 24.047 6.215 10.242 1 40.38 189 THR A C 1
ATOM 1416 O O . THR A 1 189 ? 23.562 7.141 10.891 1 40.38 189 THR A O 1
ATOM 1419 N N . ARG A 1 190 ? 23.359 5.121 10.18 1 47 190 ARG A N 1
ATOM 1420 C CA . ARG A 1 190 ? 22.406 4.422 11.023 1 47 190 ARG A CA 1
ATOM 1421 C C . ARG A 1 190 ? 22.766 4.559 12.5 1 47 190 ARG A C 1
ATOM 1423 O O . ARG A 1 190 ? 23.922 4.438 12.867 1 47 190 ARG A O 1
ATOM 1430 N N . THR A 1 191 ? 21.891 5.215 13.258 1 48.12 191 THR A N 1
ATOM 1431 C CA . THR A 1 191 ? 22.062 5.164 14.703 1 48.12 191 THR A CA 1
ATOM 1432 C C . THR A 1 191 ? 22.078 3.723 15.195 1 48.12 191 THR A C 1
ATOM 1434 O O . THR A 1 191 ? 21.719 2.803 14.453 1 48.12 191 THR A O 1
ATOM 1437 N N . ALA A 1 192 ? 22.562 3.498 16.391 1 42.19 192 ALA A N 1
ATOM 1438 C CA . ALA A 1 192 ? 22.594 2.211 17.078 1 42.19 192 ALA A CA 1
ATOM 1439 C C . ALA A 1 192 ? 21.234 1.519 17 1 42.19 192 ALA A C 1
ATOM 1441 O O . ALA A 1 192 ? 21.156 0.29 16.938 1 42.19 192 ALA A O 1
ATOM 1442 N N . ALA A 1 193 ? 20.25 2.33 16.938 1 46.06 193 ALA A N 1
ATOM 1443 C CA . ALA A 1 193 ? 18.906 1.757 16.953 1 46.06 193 ALA A CA 1
ATOM 1444 C C . ALA A 1 193 ? 18.578 1.134 15.602 1 46.06 193 ALA A C 1
ATOM 1446 O O . ALA A 1 193 ? 17.656 0.305 15.5 1 46.06 193 ALA A O 1
ATOM 1447 N N . ASP A 1 194 ? 19.328 1.576 14.57 1 53.66 194 ASP A N 1
ATOM 1448 C CA . ASP A 1 194 ? 19.141 1.059 13.219 1 53.66 194 ASP A CA 1
ATOM 1449 C C . ASP A 1 194 ? 20.109 -0.072 12.914 1 53.66 194 ASP A C 1
ATOM 1451 O O . ASP A 1 194 ? 20.094 -0.651 11.828 1 53.66 194 ASP A O 1
ATOM 1455 N N . GLU A 1 195 ? 21.016 -0.333 13.82 1 51.19 195 GLU A N 1
ATOM 1456 C CA . GLU A 1 195 ? 22 -1.408 13.695 1 51.19 195 GLU A CA 1
ATOM 1457 C C . GLU A 1 195 ? 21.312 -2.762 13.539 1 51.19 195 GLU A C 1
ATOM 1459 O O . GLU A 1 195 ? 20.375 -3.076 14.273 1 51.19 195 GLU A O 1
ATOM 1464 N N . GLY A 1 196 ? 21.641 -3.41 12.398 1 55.06 196 GLY A N 1
ATOM 1465 C CA . GLY A 1 196 ? 21.125 -4.738 12.102 1 55.06 196 GLY A CA 1
ATOM 1466 C C . GLY A 1 196 ? 19.938 -4.723 11.156 1 55.06 196 GLY A C 1
ATOM 1467 O O . GLY A 1 196 ? 19.375 -5.773 10.836 1 55.06 196 GLY A O 1
ATOM 1468 N N . LEU A 1 197 ? 19.5 -3.516 10.867 1 67.12 197 LEU A N 1
ATOM 1469 C CA . LEU A 1 197 ? 18.312 -3.527 10.008 1 67.12 197 LEU A CA 1
ATOM 1470 C C . LEU A 1 197 ? 18.719 -3.617 8.539 1 67.12 197 LEU A C 1
ATOM 1472 O O . LEU A 1 197 ? 19.422 -2.74 8.031 1 67.12 197 LEU A O 1
ATOM 1476 N N . GLY A 1 198 ? 18.516 -4.625 7.926 1 76.31 198 GLY A N 1
ATOM 1477 C CA . GLY A 1 198 ? 18.625 -4.855 6.496 1 76.31 198 GLY A CA 1
ATOM 1478 C C . GLY A 1 198 ? 20.062 -4.824 6.004 1 76.31 198 GLY A C 1
ATOM 1479 O O . GLY A 1 198 ? 21 -5.004 6.785 1 76.31 198 GLY A O 1
ATOM 1480 N N . GLY A 1 199 ? 20.344 -4.766 4.688 1 87.38 199 GLY A N 1
ATOM 1481 C CA . GLY A 1 199 ? 21.656 -4.723 4.066 1 87.38 199 GLY A CA 1
ATOM 1482 C C . GLY A 1 199 ? 21.797 -5.668 2.887 1 87.38 199 GLY A C 1
ATOM 1483 O O . GLY A 1 199 ? 20.797 -6.133 2.338 1 87.38 199 GLY A O 1
ATOM 1484 N N . ALA A 1 200 ? 23 -5.852 2.551 1 92.81 200 ALA A N 1
ATOM 1485 C CA . ALA A 1 200 ? 23.312 -6.73 1.428 1 92.81 200 ALA A CA 1
ATOM 1486 C C . ALA A 1 200 ? 22.875 -8.164 1.717 1 92.81 200 ALA A C 1
ATOM 1488 O O . ALA A 1 200 ? 23.031 -8.656 2.84 1 92.81 200 ALA A O 1
ATOM 1489 N N . PRO A 1 201 ? 22.422 -8.844 0.707 1 96.88 201 PRO A N 1
ATOM 1490 C CA . PRO A 1 201 ? 21.969 -10.219 0.919 1 96.88 201 PRO A CA 1
ATOM 1491 C C . PRO A 1 201 ? 23.125 -11.18 1.201 1 96.88 201 PRO A C 1
ATOM 1493 O O . PRO A 1 201 ? 24.234 -10.977 0.704 1 96.88 201 PRO A O 1
ATOM 1496 N N . LYS A 1 202 ? 22.797 -12.188 1.998 1 96.81 202 LYS A N 1
ATOM 1497 C CA . LYS A 1 202 ? 23.75 -13.25 2.301 1 96.81 202 LYS A CA 1
ATOM 1498 C C . LYS A 1 202 ? 23.594 -14.414 1.321 1 96.81 202 LYS A C 1
ATOM 1500 O O . LYS A 1 202 ? 24.562 -15.133 1.063 1 96.81 202 LYS A O 1
ATOM 1505 N N . ILE A 1 203 ? 22.453 -14.633 0.78 1 97.94 203 ILE A N 1
ATOM 1506 C CA . ILE A 1 203 ? 22.188 -15.719 -0.164 1 97.94 203 ILE A CA 1
ATOM 1507 C C . ILE A 1 203 ? 22.875 -15.414 -1.494 1 97.94 203 ILE A C 1
ATOM 1509 O O . ILE A 1 203 ? 22.656 -14.352 -2.084 1 97.94 203 ILE A O 1
ATOM 1513 N N . ALA A 1 204 ? 23.625 -16.266 -2.008 1 98.19 204 ALA A N 1
ATOM 1514 C CA . ALA A 1 204 ? 24.5 -16.078 -3.16 1 98.19 204 ALA A CA 1
ATOM 1515 C C . ALA A 1 204 ? 23.719 -15.672 -4.398 1 98.19 204 ALA A C 1
ATOM 1517 O O . ALA A 1 204 ? 24.141 -14.82 -5.168 1 98.19 204 ALA A O 1
ATOM 1518 N N . ASP A 1 205 ? 22.578 -16.172 -4.535 1 98.19 205 ASP A N 1
ATOM 1519 C CA . ASP A 1 205 ? 21.781 -15.969 -5.742 1 98.19 205 ASP A CA 1
ATOM 1520 C C . ASP A 1 205 ? 21.359 -14.508 -5.875 1 98.19 205 ASP A C 1
ATOM 1522 O O . ASP A 1 205 ? 20.969 -14.062 -6.961 1 98.19 205 ASP A O 1
ATOM 1526 N N . TYR A 1 206 ? 21.406 -13.758 -4.762 1 97.81 206 TYR A N 1
ATOM 1527 C CA . TYR A 1 206 ? 20.953 -12.375 -4.785 1 97.81 206 TYR A CA 1
ATOM 1528 C C . TYR A 1 206 ? 22.125 -11.406 -4.84 1 97.81 206 TYR A C 1
ATOM 1530 O O . TYR A 1 206 ? 21.953 -10.227 -5.152 1 97.81 206 TYR A O 1
ATOM 1538 N N . GLN A 1 207 ? 23.328 -11.836 -4.492 1 97.69 207 GLN A N 1
ATOM 1539 C CA . GLN A 1 207 ? 24.469 -10.961 -4.238 1 97.69 207 GLN A CA 1
ATOM 1540 C C . GLN A 1 207 ? 24.891 -10.219 -5.504 1 97.69 207 GLN A C 1
ATOM 1542 O O . GLN A 1 207 ? 25.109 -9.008 -5.477 1 97.69 207 GLN A O 1
ATOM 1547 N N . GLY A 1 208 ? 25.016 -10.992 -6.582 1 97.19 208 GLY A N 1
ATOM 1548 C CA . GLY A 1 208 ? 25.406 -10.359 -7.828 1 97.19 208 GLY A CA 1
ATOM 1549 C C . GLY A 1 208 ? 24.438 -9.297 -8.297 1 97.19 208 GLY A C 1
ATOM 1550 O O . GLY A 1 208 ? 24.844 -8.203 -8.703 1 97.19 208 GLY A O 1
ATOM 1551 N N . TYR A 1 209 ? 23.219 -9.648 -8.266 1 96.06 209 TYR A N 1
ATOM 1552 C CA . TYR A 1 209 ? 22.188 -8.711 -8.68 1 96.06 209 TYR A CA 1
ATOM 1553 C C . TYR A 1 209 ? 22.141 -7.5 -7.762 1 96.06 209 TYR A C 1
ATOM 1555 O O . TYR A 1 209 ? 22 -6.367 -8.227 1 96.06 209 TYR A O 1
ATOM 1563 N N . PHE A 1 210 ? 22.266 -7.715 -6.477 1 96 210 PHE A N 1
ATOM 1564 C CA . PHE A 1 210 ? 22.312 -6.633 -5.5 1 96 210 PHE A CA 1
ATOM 1565 C C . PHE A 1 210 ? 23.484 -5.691 -5.789 1 96 210 PHE A C 1
ATOM 1567 O O . PHE A 1 210 ? 23.312 -4.473 -5.812 1 96 210 PHE A O 1
ATOM 1574 N N . GLN A 1 211 ? 24.625 -6.227 -6.008 1 96 211 GLN A N 1
ATOM 1575 C CA . GLN A 1 211 ? 25.812 -5.43 -6.277 1 96 211 GLN A CA 1
ATOM 1576 C C . GLN A 1 211 ? 25.625 -4.582 -7.535 1 96 211 GLN A C 1
ATOM 1578 O O . GLN A 1 211 ? 26 -3.406 -7.559 1 96 211 GLN A O 1
ATOM 1583 N N . GLN A 1 212 ? 25.078 -5.164 -8.484 1 94.81 212 GLN A N 1
ATOM 1584 C CA . GLN A 1 212 ? 24.844 -4.445 -9.734 1 94.81 212 GLN A CA 1
ATOM 1585 C C . GLN A 1 212 ? 23.891 -3.283 -9.539 1 94.81 212 GLN A C 1
ATOM 1587 O O . GLN A 1 212 ? 24.203 -2.143 -9.883 1 94.81 212 GLN A O 1
ATOM 1592 N N . GLU A 1 213 ? 22.766 -3.561 -8.984 1 93.31 213 GLU A N 1
ATOM 1593 C CA . GLU A 1 213 ? 21.703 -2.557 -8.852 1 93.31 213 GLU A CA 1
ATOM 1594 C C . GLU A 1 213 ? 22.094 -1.489 -7.832 1 93.31 213 GLU A C 1
ATOM 1596 O O . GLU A 1 213 ? 21.891 -0.297 -8.062 1 93.31 213 GLU A O 1
ATOM 1601 N N . TRP A 1 214 ? 22.656 -1.908 -6.762 1 92.06 214 TRP A N 1
ATOM 1602 C CA . TRP A 1 214 ? 22.969 -0.957 -5.703 1 92.06 214 TRP A CA 1
ATOM 1603 C C . TRP A 1 214 ? 24.281 -0.238 -5.984 1 92.06 214 TRP A C 1
ATOM 1605 O O . TRP A 1 214 ? 24.562 0.82 -5.414 1 92.06 214 TRP A O 1
ATOM 1615 N N . GLY A 1 215 ? 25.125 -0.847 -6.844 1 90.88 215 GLY A N 1
ATOM 1616 C CA . GLY A 1 215 ? 26.234 -0.092 -7.402 1 90.88 215 GLY A CA 1
ATOM 1617 C C . GLY A 1 215 ? 25.797 1.086 -8.25 1 90.88 215 GLY A C 1
ATOM 1618 O O . GLY A 1 215 ? 26.297 2.201 -8.078 1 90.88 215 GLY A O 1
ATOM 1619 N N . LYS A 1 216 ? 24.844 0.816 -9.094 1 90.69 216 LYS A N 1
ATOM 1620 C CA . LYS A 1 216 ? 24.281 1.874 -9.93 1 90.69 216 LYS A CA 1
ATOM 1621 C C . LYS A 1 216 ? 23.562 2.92 -9.086 1 90.69 216 LYS A C 1
ATOM 1623 O O . LYS A 1 216 ? 23.625 4.117 -9.375 1 90.69 216 LYS A O 1
ATOM 1628 N N . PHE A 1 217 ? 22.891 2.455 -8.117 1 86.12 217 PHE A N 1
ATOM 1629 C CA . PHE A 1 217 ? 22.203 3.361 -7.203 1 86.12 217 PHE A CA 1
ATOM 1630 C C . PHE A 1 217 ? 23.203 4.266 -6.488 1 86.12 217 PHE A C 1
ATOM 1632 O O . PHE A 1 217 ? 22.969 5.465 -6.344 1 86.12 217 PHE A O 1
ATOM 1639 N N . GLY A 1 218 ? 24.234 3.693 -6.035 1 85.25 218 GLY A N 1
ATOM 1640 C CA . GLY A 1 218 ? 25.297 4.469 -5.418 1 85.25 218 GLY A CA 1
ATOM 1641 C C . GLY A 1 218 ? 25.891 5.523 -6.34 1 85.25 218 GLY A C 1
ATOM 1642 O O . GLY A 1 218 ? 26.172 6.645 -5.91 1 85.25 218 GLY A O 1
ATOM 1643 N N . GLU A 1 219 ? 26.062 5.172 -7.574 1 86.12 219 GLU A N 1
ATOM 1644 C CA . GLU A 1 219 ? 26.547 6.121 -8.578 1 86.12 219 GLU A CA 1
ATOM 1645 C C . GLU A 1 219 ? 25.594 7.301 -8.719 1 86.12 219 GLU A C 1
ATOM 1647 O O . GLU A 1 219 ? 26.016 8.453 -8.797 1 86.12 219 GLU A O 1
ATOM 1652 N N . PHE A 1 220 ? 24.359 6.965 -8.766 1 83.19 220 PHE A N 1
ATOM 1653 C CA . PHE A 1 220 ? 23.344 7.992 -8.852 1 83.19 220 PHE A CA 1
ATOM 1654 C C . PHE A 1 220 ? 23.391 8.922 -7.645 1 83.19 220 PHE A C 1
ATOM 1656 O O . PHE A 1 220 ? 23.391 10.148 -7.793 1 83.19 220 PHE A O 1
ATOM 1663 N N . VAL A 1 221 ? 23.547 8.398 -6.504 1 81.06 221 VAL A N 1
ATOM 1664 C CA . VAL A 1 221 ? 23.594 9.164 -5.262 1 81.06 221 VAL A CA 1
ATOM 1665 C C . VAL A 1 221 ? 24.844 10.062 -5.262 1 81.06 221 VAL A C 1
ATOM 1667 O O . VAL A 1 221 ? 24.781 11.219 -4.832 1 81.06 221 VAL A O 1
ATOM 1670 N N . SER A 1 222 ? 25.875 9.562 -5.758 1 79.31 222 SER A N 1
ATOM 1671 C CA . SER A 1 222 ? 27.141 10.289 -5.766 1 79.31 222 SER A CA 1
ATOM 1672 C C . SER A 1 222 ? 27.078 11.492 -6.699 1 79.31 222 SER A C 1
ATOM 1674 O O . SER A 1 222 ? 27.828 12.453 -6.523 1 79.31 222 SER A O 1
ATOM 1676 N N . GLN A 1 223 ? 26.234 11.391 -7.719 1 80.62 223 GLN A N 1
ATOM 1677 C CA . GLN A 1 223 ? 26.078 12.492 -8.664 1 80.62 223 GLN A CA 1
ATOM 1678 C C . GLN A 1 223 ? 25.281 13.641 -8.055 1 80.62 223 GLN A C 1
ATOM 1680 O O . GLN A 1 223 ? 25.281 14.75 -8.586 1 80.62 223 GLN A O 1
ATOM 1685 N N . GLY A 1 224 ? 24.734 13.312 -6.922 1 80.69 224 GLY A N 1
ATOM 1686 C CA . GLY A 1 224 ? 23.969 14.344 -6.234 1 80.69 224 GLY A CA 1
ATOM 1687 C C . GLY A 1 224 ? 22.484 14.297 -6.551 1 80.69 224 GLY A C 1
ATOM 1688 O O . GLY A 1 224 ? 22.078 13.836 -7.621 1 80.69 224 GLY A O 1
ATOM 1689 N N . PHE A 1 225 ? 21.766 14.836 -5.648 1 85.25 225 PHE A N 1
ATOM 1690 C CA . PHE A 1 225 ? 20.312 14.852 -5.793 1 85.25 225 PHE A CA 1
ATOM 1691 C C . PHE A 1 225 ? 19.844 16.141 -6.445 1 85.25 225 PHE A C 1
ATOM 1693 O O . PHE A 1 225 ? 20.5 17.188 -6.316 1 85.25 225 PHE A O 1
ATOM 1700 N N . LEU A 1 226 ? 18.734 15.992 -7.133 1 88.75 226 LEU A N 1
ATOM 1701 C CA . LEU A 1 226 ? 18.172 17.141 -7.836 1 88.75 226 LEU A CA 1
ATOM 1702 C C . LEU A 1 226 ? 17.406 18.047 -6.875 1 88.75 226 LEU A C 1
ATOM 1704 O O . LEU A 1 226 ? 17.234 19.234 -7.148 1 88.75 226 LEU A O 1
ATOM 1708 N N . SER A 1 227 ? 17.016 17.516 -5.781 1 92.19 227 SER A N 1
ATOM 1709 C CA . SER A 1 227 ? 16.141 18.234 -4.867 1 92.19 227 SER A CA 1
ATOM 1710 C C . SER A 1 227 ? 16.906 18.781 -3.674 1 92.19 227 SER A C 1
ATOM 1712 O O . SER A 1 227 ? 17.984 18.297 -3.35 1 92.19 227 SER A O 1
ATOM 1714 N N . ASP A 1 228 ? 16.359 19.828 -3.131 1 92.94 228 ASP A N 1
ATOM 1715 C CA . ASP A 1 228 ? 16.922 20.531 -1.976 1 92.94 228 ASP A CA 1
ATOM 1716 C C . ASP A 1 228 ? 16.047 20.328 -0.738 1 92.94 228 ASP A C 1
ATOM 1718 O O . ASP A 1 228 ? 14.922 20.812 -0.677 1 92.94 228 ASP A O 1
ATOM 1722 N N . THR A 1 229 ? 16.594 19.672 0.25 1 92.69 229 THR A N 1
ATOM 1723 C CA . THR A 1 229 ? 15.875 19.375 1.484 1 92.69 229 THR A CA 1
ATOM 1724 C C . THR A 1 229 ? 15.32 20.656 2.113 1 92.69 229 THR A C 1
ATOM 1726 O O . THR A 1 229 ? 14.242 20.641 2.707 1 92.69 229 THR A O 1
ATOM 1729 N N . GLU A 1 230 ? 15.969 21.75 1.911 1 93.94 230 GLU A N 1
ATOM 1730 C CA . GLU A 1 230 ? 15.586 23.016 2.537 1 93.94 230 GLU A CA 1
ATOM 1731 C C . GLU A 1 230 ? 14.398 23.656 1.819 1 93.94 230 GLU A C 1
ATOM 1733 O O . GLU A 1 230 ? 13.789 24.594 2.334 1 93.94 230 GLU A O 1
ATOM 1738 N N . LYS A 1 231 ? 14.062 23.141 0.69 1 96.19 231 LYS A N 1
ATOM 1739 C CA . LYS A 1 231 ? 12.953 23.719 -0.066 1 96.19 231 LYS A CA 1
ATOM 1740 C C . LYS A 1 231 ? 11.664 22.938 0.164 1 96.19 231 LYS A C 1
ATOM 1742 O O . LYS A 1 231 ? 10.578 23.406 -0.163 1 96.19 231 LYS A O 1
ATOM 1747 N N . LEU A 1 232 ? 11.75 21.766 0.743 1 96.75 232 LEU A N 1
ATOM 1748 C CA . LEU A 1 232 ? 10.594 20.906 0.944 1 96.75 232 LEU A CA 1
ATOM 1749 C C . LEU A 1 232 ? 9.594 21.531 1.902 1 96.75 232 LEU A C 1
ATOM 1751 O O . LEU A 1 232 ? 8.391 21.562 1.625 1 96.75 232 LEU A O 1
ATOM 1755 N N . PRO A 1 233 ? 10.062 22.156 3.029 1 98 233 PRO A N 1
ATOM 1756 C CA . PRO A 1 233 ? 9.109 22.703 3.994 1 98 233 PRO A CA 1
ATOM 1757 C C . PRO A 1 233 ? 8.211 23.781 3.389 1 98 233 PRO A C 1
ATOM 1759 O O . PRO A 1 233 ? 7.008 23.812 3.666 1 98 233 PRO A O 1
ATOM 1762 N N . SER A 1 234 ? 8.773 24.641 2.545 1 97.81 234 SER A N 1
ATOM 1763 C CA . SER A 1 234 ? 7.98 25.703 1.929 1 97.81 234 SER A CA 1
ATOM 1764 C C . SER A 1 234 ? 6.883 25.125 1.04 1 97.81 234 SER A C 1
ATOM 1766 O O . SER A 1 234 ? 5.762 25.641 1.023 1 97.81 234 SER A O 1
ATOM 1768 N N . ALA A 1 235 ? 7.215 24.094 0.275 1 98.12 235 ALA A N 1
ATOM 1769 C CA . ALA A 1 235 ? 6.223 23.438 -0.578 1 98.12 235 ALA A CA 1
ATOM 1770 C C . ALA A 1 235 ? 5.086 22.859 0.253 1 98.12 235 ALA A C 1
ATOM 1772 O O . ALA A 1 235 ? 3.912 23.016 -0.085 1 98.12 235 ALA A O 1
ATOM 1773 N N . ILE A 1 236 ? 5.422 22.203 1.339 1 98.5 236 ILE A N 1
ATOM 1774 C CA . ILE A 1 236 ? 4.434 21.594 2.219 1 98.5 236 ILE A CA 1
ATOM 1775 C C . ILE A 1 236 ? 3.574 22.672 2.869 1 98.5 236 ILE A C 1
ATOM 1777 O O . ILE A 1 236 ? 2.348 22.547 2.92 1 98.5 236 ILE A O 1
ATOM 1781 N N . TRP A 1 237 ? 4.215 23.734 3.348 1 97.94 237 TRP A N 1
ATOM 1782 C CA . TRP A 1 237 ? 3.512 24.859 3.973 1 97.94 237 TRP A CA 1
ATOM 1783 C C . TRP A 1 237 ? 2.508 25.484 3.008 1 97.94 237 TRP A C 1
ATOM 1785 O O . TRP A 1 237 ? 1.348 25.688 3.363 1 97.94 237 TRP A O 1
ATOM 1795 N N . ASP A 1 238 ? 2.928 25.672 1.747 1 97.75 238 ASP A N 1
ATOM 1796 C CA . ASP A 1 238 ? 2.066 26.281 0.733 1 97.75 238 ASP A CA 1
ATOM 1797 C C . ASP A 1 238 ? 0.815 25.438 0.503 1 97.75 238 ASP A C 1
ATOM 1799 O O . ASP A 1 238 ? -0.297 25.953 0.459 1 97.75 238 ASP A O 1
ATOM 1803 N N . VAL A 1 239 ? 0.991 24.156 0.389 1 98.06 239 VAL A N 1
ATOM 1804 C CA . VAL A 1 239 ? -0.122 23.266 0.083 1 98.06 239 VAL A CA 1
ATOM 1805 C C . VAL A 1 239 ? -1.07 23.188 1.277 1 98.06 239 VAL A C 1
ATOM 1807 O O . VAL A 1 239 ? -2.285 23.344 1.123 1 98.06 239 VAL A O 1
ATOM 1810 N N . VAL A 1 240 ? -0.535 23.016 2.48 1 98 240 VAL A N 1
ATOM 1811 C CA . VAL A 1 240 ? -1.354 22.828 3.674 1 98 240 VAL A CA 1
ATOM 1812 C C . VAL A 1 240 ? -2.125 24.109 3.977 1 98 240 VAL A C 1
ATOM 1814 O O . VAL A 1 240 ? -3.303 24.062 4.34 1 98 240 VAL A O 1
ATOM 1817 N N . LYS A 1 241 ? -1.539 25.266 3.73 1 96.19 241 LYS A N 1
ATOM 1818 C CA . LYS A 1 241 ? -2.137 26.547 4.086 1 96.19 241 LYS A CA 1
ATOM 1819 C C . LYS A 1 241 ? -2.957 27.109 2.93 1 96.19 241 LYS A C 1
ATOM 1821 O O . LYS A 1 241 ? -3.691 28.094 3.1 1 96.19 241 LYS A O 1
ATOM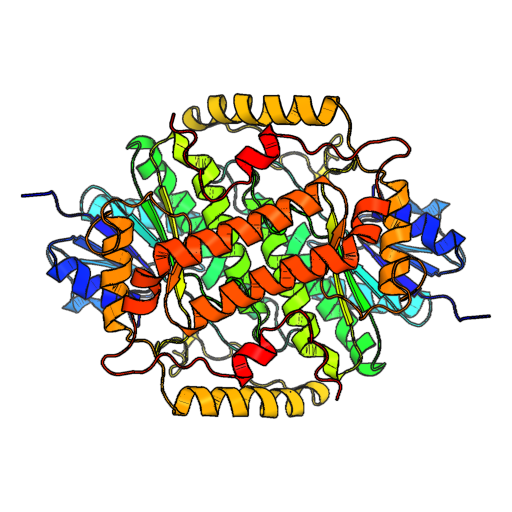 1826 N N . GLY A 1 242 ? -2.842 26.438 1.766 1 95.75 242 GLY A N 1
ATOM 1827 C CA . GLY A 1 242 ? -3.525 26.969 0.599 1 95.75 242 GLY A CA 1
ATOM 1828 C C . GLY A 1 242 ? -3.014 28.344 0.179 1 95.75 242 GLY A C 1
ATOM 1829 O O . GLY A 1 242 ? -3.795 29.203 -0.212 1 95.75 242 GLY A O 1
ATOM 1830 N N . ASP A 1 243 ? -1.75 28.531 0.327 1 95.38 243 ASP A N 1
ATOM 1831 C CA . ASP A 1 243 ? -1.097 29.797 0.041 1 95.38 243 ASP A CA 1
ATOM 1832 C C . ASP A 1 243 ? 0.089 29.609 -0.903 1 95.38 243 ASP A C 1
ATOM 1834 O O . ASP A 1 243 ? 0.371 28.484 -1.335 1 95.38 243 ASP A O 1
ATOM 1838 N N . GLY A 1 244 ? 0.671 30.688 -1.334 1 96.69 244 GLY A N 1
ATOM 1839 C CA . GLY A 1 244 ? 1.816 30.594 -2.223 1 96.69 244 GLY A CA 1
ATOM 1840 C C . GLY A 1 244 ? 1.499 29.875 -3.525 1 96.69 244 GLY A C 1
ATOM 1841 O O . GLY A 1 244 ? 0.532 30.219 -4.207 1 96.69 244 GLY A O 1
ATOM 1842 N N . LEU A 1 245 ? 2.309 28.812 -3.811 1 96.88 245 LEU A N 1
ATOM 1843 C CA . LEU A 1 245 ? 2.172 28.062 -5.059 1 96.88 245 LEU A CA 1
ATOM 1844 C C . LEU A 1 245 ? 0.853 27.297 -5.098 1 96.88 245 LEU A C 1
ATOM 1846 O O . LEU A 1 245 ? 0.429 26.828 -6.156 1 96.88 245 LEU A O 1
ATOM 1850 N N . ALA A 1 246 ? 0.253 27.188 -3.955 1 97 246 ALA A N 1
ATOM 1851 C CA . ALA A 1 246 ? -0.992 26.422 -3.883 1 97 246 ALA A CA 1
ATOM 1852 C C . ALA A 1 246 ? -2.205 27.359 -3.93 1 97 246 ALA A C 1
ATOM 1854 O O . ALA A 1 246 ? -3.348 26.891 -3.943 1 97 246 ALA A O 1
ATOM 1855 N N . SER A 1 247 ? -2.053 28.672 -3.941 1 96.5 247 SER A N 1
ATOM 1856 C CA . SER A 1 247 ? -3.141 29.656 -3.9 1 96.5 247 SER A CA 1
ATOM 1857 C C . SER A 1 247 ? -4.125 29.422 -5.043 1 96.5 247 SER A C 1
ATOM 1859 O O . SER A 1 247 ? -3.721 29.234 -6.191 1 96.5 247 SER A O 1
ATOM 1861 N N . GLY A 1 248 ? -5.379 29.328 -4.668 1 93.88 248 GLY A N 1
ATOM 1862 C CA . GLY A 1 248 ? -6.441 29.25 -5.656 1 93.88 248 GLY A CA 1
ATOM 1863 C C . GLY A 1 248 ? -6.695 27.844 -6.16 1 93.88 248 GLY A C 1
ATOM 1864 O O . GLY A 1 248 ? -7.574 27.625 -6.992 1 93.88 248 GLY A O 1
ATOM 1865 N N . LYS A 1 249 ? -5.977 26.859 -5.668 1 94.06 249 LYS A N 1
ATOM 1866 C CA . LYS A 1 249 ? -6.148 25.469 -6.105 1 94.06 249 LYS A CA 1
ATOM 1867 C C . LYS A 1 249 ? -6.984 24.688 -5.105 1 94.06 249 LYS A C 1
ATOM 1869 O O . LYS A 1 249 ? -6.953 24.953 -3.906 1 94.06 249 LYS A O 1
ATOM 1874 N N . PRO A 1 250 ? -7.738 23.766 -5.668 1 93.06 250 PRO A N 1
ATOM 1875 C CA . PRO A 1 250 ? -8.398 22.859 -4.727 1 93.06 250 PRO A CA 1
ATOM 1876 C C . PRO A 1 250 ? -7.41 22.047 -3.895 1 93.06 250 PRO A C 1
ATOM 1878 O O . PRO A 1 250 ? -6.348 21.672 -4.391 1 93.06 250 PRO A O 1
ATOM 1881 N N . PHE A 1 251 ? -7.762 21.797 -2.654 1 95.38 251 PHE A N 1
ATOM 1882 C CA . PHE A 1 251 ? -6.898 21.031 -1.767 1 95.38 251 PHE A CA 1
ATOM 1883 C C . PHE A 1 251 ? -6.672 19.625 -2.314 1 95.38 251 PHE A C 1
ATOM 1885 O O . PHE A 1 251 ? -7.629 18.906 -2.611 1 95.38 251 PHE A O 1
ATOM 1892 N N . PRO A 1 252 ? -5.465 19.203 -2.516 1 96.5 252 PRO A N 1
ATOM 1893 C CA . PRO A 1 252 ? -5.152 17.906 -3.117 1 96.5 252 PRO A CA 1
ATOM 1894 C C . PRO A 1 252 ? -5.047 16.797 -2.084 1 96.5 252 PRO A C 1
ATOM 1896 O O . PRO A 1 252 ? -4.742 17.047 -0.917 1 96.5 252 PRO A O 1
ATOM 1899 N N . VAL A 1 253 ? -5.238 15.57 -2.525 1 96.69 253 VAL A N 1
ATOM 1900 C CA . VAL A 1 253 ? -5.027 14.438 -1.634 1 96.69 253 VAL A CA 1
ATOM 1901 C C . VAL A 1 253 ? -3.576 13.969 -1.726 1 96.69 253 VAL A C 1
ATOM 1903 O O . VAL A 1 253 ? -3.096 13.234 -0.857 1 96.69 253 VAL A O 1
ATOM 1906 N N . ARG A 1 254 ? -2.883 14.422 -2.768 1 97.31 254 ARG A N 1
ATOM 1907 C CA . ARG A 1 254 ? -1.497 14 -2.943 1 97.31 254 ARG A CA 1
ATOM 1908 C C . ARG A 1 254 ? -0.723 15 -3.799 1 97.31 254 ARG A C 1
ATOM 1910 O O . ARG A 1 254 ? -1.277 15.586 -4.73 1 97.31 254 ARG A O 1
ATOM 1917 N N . VAL A 1 255 ? 0.525 15.133 -3.514 1 98.31 255 VAL A N 1
ATOM 1918 C CA . VAL A 1 255 ? 1.417 16 -4.27 1 98.31 255 VAL A CA 1
ATOM 1919 C C . VAL A 1 255 ? 2.793 15.352 -4.395 1 98.31 255 VAL A C 1
ATOM 1921 O O . VAL A 1 255 ? 3.506 15.195 -3.4 1 98.31 255 VAL A O 1
ATOM 1924 N N . PRO A 1 256 ? 3.203 14.945 -5.605 1 98 256 PRO A N 1
ATOM 1925 C CA . PRO A 1 256 ? 4.605 14.555 -5.77 1 98 256 PRO A CA 1
ATOM 1926 C C . PRO A 1 256 ? 5.574 15.703 -5.508 1 98 256 PRO A C 1
ATOM 1928 O O . PRO A 1 256 ? 5.273 16.859 -5.836 1 98 256 PRO A O 1
ATOM 1931 N N . LEU A 1 257 ? 6.695 15.414 -4.914 1 97.56 257 LEU A N 1
ATOM 1932 C CA . LEU A 1 257 ? 7.723 16.422 -4.691 1 97.56 257 LEU A CA 1
ATOM 1933 C C . LEU A 1 257 ? 9.055 15.992 -5.305 1 97.56 257 LEU A C 1
ATOM 1935 O O . LEU A 1 257 ? 9.633 14.984 -4.902 1 97.56 257 LEU A O 1
ATOM 1939 N N . GLY A 1 258 ? 9.539 16.766 -6.258 1 95.81 258 GLY A N 1
ATOM 1940 C CA . GLY A 1 258 ? 10.789 16.484 -6.945 1 95.81 258 GLY A CA 1
ATOM 1941 C C . GLY A 1 258 ? 10.594 15.953 -8.352 1 95.81 258 GLY A C 1
ATOM 1942 O O . GLY A 1 258 ? 9.617 15.25 -8.617 1 95.81 258 GLY A O 1
ATOM 1943 N N . ALA A 1 259 ? 11.586 16.188 -9.188 1 94.31 259 ALA A N 1
ATOM 1944 C CA . ALA A 1 259 ? 11.5 15.812 -10.594 1 94.31 259 ALA A CA 1
ATOM 1945 C C . ALA A 1 259 ? 11.438 14.297 -10.758 1 94.31 259 ALA A C 1
ATOM 1947 O O . ALA A 1 259 ? 10.711 13.781 -11.617 1 94.31 259 ALA A O 1
ATOM 1948 N N . GLU A 1 260 ? 12.156 13.617 -9.977 1 92.75 260 GLU A N 1
ATOM 1949 C CA . GLU A 1 260 ? 12.211 12.164 -10.094 1 92.75 260 GLU A CA 1
ATOM 1950 C C . GLU A 1 260 ? 10.875 11.531 -9.734 1 92.75 260 GLU A C 1
ATOM 1952 O O . GLU A 1 260 ? 10.375 10.664 -10.453 1 92.75 260 GLU A O 1
ATOM 1957 N N . SER A 1 261 ? 10.328 11.969 -8.602 1 95.81 261 SER A N 1
ATOM 1958 C CA . SER A 1 261 ? 9.039 11.438 -8.172 1 95.81 261 SER A CA 1
ATOM 1959 C C . SER A 1 261 ? 7.938 11.781 -9.172 1 95.81 261 SER A C 1
ATOM 1961 O O . SER A 1 261 ? 7.105 10.938 -9.5 1 95.81 261 SER A O 1
ATOM 1963 N N . LEU A 1 262 ? 7.938 13.008 -9.633 1 97.12 262 LEU A N 1
ATOM 1964 C CA . LEU A 1 262 ? 6.949 13.438 -10.609 1 97.12 262 LEU A CA 1
ATOM 1965 C C . LEU A 1 262 ? 7.016 12.578 -11.867 1 97.12 262 LEU A C 1
ATOM 1967 O O . LEU A 1 262 ? 5.996 12.07 -12.336 1 97.12 262 LEU A O 1
ATOM 1971 N N . ALA A 1 263 ? 8.227 12.367 -12.367 1 96.31 263 ALA A N 1
ATOM 1972 C CA . ALA A 1 263 ? 8.422 11.578 -13.578 1 96.31 263 ALA A CA 1
ATOM 1973 C C . ALA A 1 263 ? 8.031 10.125 -13.352 1 96.31 263 ALA A C 1
ATOM 1975 O O . ALA A 1 263 ? 7.379 9.508 -14.203 1 96.31 263 ALA A O 1
ATOM 1976 N N . ALA A 1 264 ? 8.406 9.609 -12.258 1 95.88 264 ALA A N 1
ATOM 1977 C CA . ALA A 1 264 ? 8.156 8.203 -11.961 1 95.88 264 ALA A CA 1
ATOM 1978 C C . ALA A 1 264 ? 6.66 7.934 -11.805 1 95.88 264 ALA A C 1
ATOM 1980 O O . ALA A 1 264 ? 6.156 6.922 -12.297 1 95.88 264 ALA A O 1
ATOM 1981 N N . ILE A 1 265 ? 5.957 8.828 -11.133 1 98.19 265 ILE A N 1
ATOM 1982 C CA . ILE A 1 265 ? 4.523 8.656 -10.914 1 98.19 265 ILE A CA 1
ATOM 1983 C C . ILE A 1 265 ? 3.783 8.773 -12.25 1 98.19 265 ILE A C 1
ATOM 1985 O O . ILE A 1 265 ? 2.873 7.992 -12.531 1 98.19 265 ILE A O 1
ATOM 1989 N N . ARG A 1 266 ? 4.199 9.703 -13.07 1 98.44 266 ARG A N 1
ATOM 1990 C CA . ARG A 1 266 ? 3.615 9.812 -14.398 1 98.44 266 ARG A CA 1
ATOM 1991 C C . ARG A 1 266 ? 3.854 8.539 -15.211 1 98.44 266 ARG A C 1
ATOM 1993 O O . ARG A 1 266 ? 2.938 8.031 -15.859 1 98.44 266 ARG A O 1
ATOM 2000 N N . GLN A 1 267 ? 5.062 8.062 -15.188 1 97.38 267 GLN A N 1
ATOM 2001 C CA . GLN A 1 267 ? 5.406 6.84 -15.906 1 97.38 267 GLN A CA 1
ATOM 2002 C C . GLN A 1 267 ? 4.551 5.664 -15.43 1 97.38 267 GLN A C 1
ATOM 2004 O O . GLN A 1 267 ? 4.016 4.91 -16.25 1 97.38 267 GLN A O 1
ATOM 2009 N N . LYS A 1 268 ? 4.418 5.527 -14.148 1 97.88 268 LYS A N 1
ATOM 2010 C CA . LYS A 1 268 ? 3.605 4.457 -13.578 1 97.88 268 LYS A CA 1
ATOM 2011 C C . LYS A 1 268 ? 2.176 4.508 -14.109 1 97.88 268 LYS A C 1
ATOM 2013 O O . LYS A 1 268 ? 1.633 3.488 -14.539 1 97.88 268 LYS A O 1
ATOM 2018 N N . CYS A 1 269 ? 1.577 5.676 -14.07 1 98.5 269 CYS A N 1
ATOM 2019 C CA . CYS A 1 269 ? 0.187 5.828 -14.484 1 98.5 269 CYS A CA 1
ATOM 2020 C C . CYS A 1 269 ? 0.027 5.535 -15.969 1 98.5 269 CYS A C 1
ATOM 2022 O O . CYS A 1 269 ? -0.915 4.852 -16.375 1 98.5 269 CYS A O 1
ATOM 2024 N N . ARG A 1 270 ? 0.923 5.992 -16.781 1 98.56 270 ARG A N 1
ATOM 2025 C CA . ARG A 1 270 ? 0.853 5.746 -18.219 1 98.56 270 ARG A CA 1
ATOM 2026 C C . ARG A 1 270 ? 1.025 4.262 -18.531 1 98.56 270 ARG A C 1
ATOM 2028 O O . ARG A 1 270 ? 0.301 3.707 -19.359 1 98.56 270 ARG A O 1
ATOM 2035 N N . GLU A 1 271 ? 1.986 3.66 -17.875 1 97.75 271 GLU A N 1
ATOM 2036 C CA . GLU A 1 271 ? 2.238 2.242 -18.125 1 97.75 271 GLU A CA 1
ATOM 2037 C C . GLU A 1 271 ? 1.085 1.382 -17.609 1 97.75 271 GLU A C 1
ATOM 2039 O O . GLU A 1 271 ? 0.75 0.363 -18.219 1 97.75 271 GLU A O 1
ATOM 2044 N N . GLN A 1 272 ? 0.499 1.779 -16.5 1 98.19 272 GLN A N 1
ATOM 2045 C CA . GLN A 1 272 ? -0.651 1.033 -16 1 98.19 272 GLN A CA 1
ATOM 2046 C C . GLN A 1 272 ? -1.834 1.138 -16.969 1 98.19 272 GLN A C 1
ATOM 2048 O O . GLN A 1 272 ? -2.574 0.17 -17.156 1 98.19 272 GLN A O 1
ATOM 2053 N N . LEU A 1 273 ? -2.064 2.301 -17.516 1 98.62 273 LEU A N 1
ATOM 2054 C CA . LEU A 1 273 ? -3.104 2.449 -18.531 1 98.62 273 LEU A CA 1
ATOM 2055 C C . LEU A 1 273 ? -2.83 1.546 -19.719 1 98.62 273 LEU A C 1
ATOM 2057 O O . LEU A 1 273 ? -3.75 0.929 -20.266 1 98.62 273 LEU A O 1
ATOM 2061 N N . GLN A 1 274 ? -1.573 1.442 -20.125 1 98.06 274 GLN A N 1
ATOM 2062 C CA . GLN A 1 274 ? -1.193 0.542 -21.203 1 98.06 274 GLN A CA 1
ATOM 2063 C C . GLN A 1 274 ? -1.503 -0.909 -20.844 1 98.06 274 GLN A C 1
ATOM 2065 O O . GLN A 1 274 ? -2.023 -1.66 -21.672 1 98.06 274 GLN A O 1
ATOM 2070 N N . LEU A 1 275 ? -1.219 -1.325 -19.672 1 97.12 275 LEU A N 1
ATOM 2071 C CA . LEU A 1 275 ? -1.514 -2.684 -19.219 1 97.12 275 LEU A CA 1
ATOM 2072 C C . LEU A 1 275 ? -3.016 -2.949 -19.25 1 97.12 275 LEU A C 1
ATOM 2074 O O . LEU A 1 275 ? -3.451 -4.035 -19.641 1 97.12 275 LEU A O 1
ATOM 2078 N N . CYS A 1 276 ? -3.754 -1.942 -18.781 1 98.06 276 CYS A N 1
ATOM 2079 C CA . CYS A 1 276 ? -5.207 -2.08 -18.828 1 98.06 276 CYS A CA 1
ATOM 2080 C C . CYS A 1 276 ? -5.684 -2.355 -20.25 1 98.06 276 CYS A C 1
ATOM 2082 O O . CYS A 1 276 ? -6.527 -3.227 -20.469 1 98.06 276 CYS A O 1
ATOM 2084 N N . ASP A 1 277 ? -5.152 -1.626 -21.156 1 98.06 277 ASP A N 1
ATOM 2085 C CA . ASP A 1 277 ? -5.535 -1.811 -22.547 1 98.06 277 ASP A CA 1
ATOM 2086 C C . ASP A 1 277 ? -5.125 -3.193 -23.062 1 98.06 277 ASP A C 1
ATOM 2088 O O . ASP A 1 277 ? -5.918 -3.883 -23.703 1 98.06 277 ASP A O 1
ATOM 2092 N N . GLU A 1 278 ? -3.934 -3.609 -22.766 1 97 278 GLU A N 1
ATOM 2093 C CA . GLU A 1 278 ? -3.377 -4.875 -23.234 1 97 278 GLU A CA 1
ATOM 2094 C C . GLU A 1 278 ? -4.164 -6.062 -22.688 1 97 278 GLU A C 1
ATOM 2096 O O . GLU A 1 278 ? -4.297 -7.086 -23.344 1 97 278 GLU A O 1
ATOM 2101 N N . TRP A 1 279 ? -4.73 -5.918 -21.531 1 97.69 279 TRP A N 1
ATOM 2102 C CA . TRP A 1 279 ? -5.336 -7.062 -20.859 1 97.69 279 TRP A CA 1
ATOM 2103 C C . TRP A 1 279 ? -6.84 -6.871 -20.703 1 97.69 279 TRP A C 1
ATOM 2105 O O . TRP A 1 279 ? -7.48 -7.535 -19.891 1 97.69 279 TRP A O 1
ATOM 2115 N N . GLU A 1 280 ? -7.391 -5.953 -21.453 1 97.19 280 GLU A N 1
ATOM 2116 C CA . GLU A 1 280 ? -8.812 -5.625 -21.375 1 97.19 280 GLU A CA 1
ATOM 2117 C C . GLU A 1 280 ? -9.68 -6.848 -21.656 1 97.19 280 GLU A C 1
ATOM 2119 O O . GLU A 1 280 ? -10.688 -7.07 -20.984 1 97.19 280 GLU A O 1
ATOM 2124 N N . GLN A 1 281 ? -9.227 -7.664 -22.625 1 97 281 GLN A N 1
ATOM 2125 C CA . GLN A 1 281 ? -10.023 -8.836 -22.969 1 97 281 GLN A CA 1
ATOM 2126 C C . GLN A 1 281 ? -10.07 -9.82 -21.812 1 97 281 GLN A C 1
ATOM 2128 O O . GLN A 1 281 ? -11.125 -10.391 -21.5 1 97 281 GLN A O 1
ATOM 2133 N N . VAL A 1 282 ? -8.945 -10.055 -21.172 1 97.69 282 VAL A N 1
ATOM 2134 C CA . VAL A 1 282 ? -8.914 -10.922 -20 1 97.69 282 VAL A CA 1
ATOM 2135 C C . VAL A 1 282 ? -9.758 -10.312 -18.891 1 97.69 282 VAL A C 1
ATOM 2137 O O . VAL A 1 282 ? -10.555 -11.008 -18.25 1 97.69 282 VAL A O 1
ATOM 2140 N N . SER A 1 283 ? -9.641 -8.992 -18.656 1 96.88 283 SER A N 1
ATOM 2141 C CA . SER A 1 283 ? -10.383 -8.297 -17.609 1 96.88 283 SER A CA 1
ATOM 2142 C C . SER A 1 283 ? -11.891 -8.484 -17.781 1 96.88 283 SER A C 1
ATOM 2144 O O . SER A 1 283 ? -12.602 -8.75 -16.812 1 96.88 283 SER A O 1
ATOM 2146 N N . LEU A 1 284 ? -12.32 -8.398 -18.984 1 95.75 284 LEU A N 1
ATOM 2147 C CA . LEU A 1 284 ? -13.75 -8.398 -19.266 1 95.75 284 LEU A CA 1
ATOM 2148 C C . LEU A 1 284 ? -14.273 -9.828 -19.422 1 95.75 284 LEU A C 1
ATOM 2150 O O . LEU A 1 284 ? -15.484 -10.055 -19.422 1 95.75 284 LEU A O 1
ATOM 2154 N N . SER A 1 285 ? -13.391 -10.828 -19.516 1 96.19 285 SER A N 1
ATOM 2155 C CA . SER A 1 285 ? -13.773 -12.219 -19.734 1 96.19 285 SER A CA 1
ATOM 2156 C C . SER A 1 285 ? -14.477 -12.797 -18.5 1 96.19 285 SER A C 1
ATOM 2158 O O . SER A 1 285 ? -15.117 -13.844 -18.578 1 96.19 285 SER A O 1
ATOM 2160 N N . VAL A 1 286 ? -14.391 -12.109 -17.359 1 95.94 286 VAL A N 1
ATOM 2161 C CA . VAL A 1 286 ? -14.961 -12.656 -16.125 1 95.94 286 VAL A CA 1
ATOM 2162 C C . VAL A 1 286 ? -16.391 -12.148 -15.961 1 95.94 286 VAL A C 1
ATOM 2164 O O . VAL A 1 286 ? -17.047 -12.445 -14.961 1 95.94 286 VAL A O 1
ATOM 2167 N N . ALA A 1 287 ? -16.875 -11.383 -16.875 1 93.75 287 ALA A N 1
ATOM 2168 C CA . ALA A 1 287 ? -18.234 -10.852 -16.828 1 93.75 287 ALA A CA 1
ATOM 2169 C C . ALA A 1 287 ? -19.266 -11.961 -16.969 1 93.75 287 ALA A C 1
ATOM 2171 O O . ALA A 1 287 ? -19.031 -12.945 -17.672 1 93.75 287 ALA A O 1
ATOM 2172 N N . LYS A 1 288 ? -20.391 -11.781 -16.297 1 92.44 288 LYS A N 1
ATOM 2173 C CA . LYS A 1 288 ? -21.516 -12.688 -16.5 1 92.44 288 LYS A CA 1
ATOM 2174 C C . LYS A 1 288 ? -22 -12.656 -17.953 1 92.44 288 LYS A C 1
ATOM 2176 O O . LYS A 1 288 ? -21.891 -11.625 -18.625 1 92.44 288 LYS A O 1
ATOM 2181 N N . ASP A 1 289 ? -22.547 -13.742 -18.328 1 89.75 289 ASP A N 1
ATOM 2182 C CA . ASP A 1 289 ? -23.047 -13.82 -19.703 1 89.75 289 ASP A CA 1
ATOM 2183 C C . ASP A 1 289 ? -24.156 -12.797 -19.938 1 89.75 289 ASP A C 1
ATOM 2185 O O . ASP A 1 289 ? -25.047 -12.633 -19.094 1 89.75 289 ASP A O 1
ATOM 2189 N N . GLY A 1 290 ? -24.109 -12.055 -21 1 84.38 290 GLY A N 1
ATOM 2190 C CA . GLY A 1 290 ? -25.156 -11.133 -21.391 1 84.38 290 GLY A CA 1
ATOM 2191 C C . GLY A 1 290 ? -25.062 -9.789 -20.688 1 84.38 290 GLY A C 1
ATOM 2192 O O . GLY A 1 290 ? -25.859 -8.891 -20.953 1 84.38 290 GLY A O 1
ATOM 2193 N N . VAL A 1 291 ? -24.219 -9.773 -19.734 1 78.38 291 VAL A N 1
ATOM 2194 C CA . VAL A 1 291 ? -24.125 -8.523 -18.984 1 78.38 291 VAL A CA 1
ATOM 2195 C C . VAL A 1 291 ? -23.297 -7.512 -19.766 1 78.38 291 VAL A C 1
ATOM 2197 O O . VAL A 1 291 ? -22.203 -7.824 -20.234 1 78.38 291 VAL A O 1
ATOM 2200 N N . GLU A 1 292 ? -24 -6.402 -20.062 1 75.38 292 GLU A N 1
ATOM 2201 C CA . GLU A 1 292 ? -23.266 -5.262 -20.609 1 75.38 292 GLU A CA 1
ATOM 2202 C C . GLU A 1 292 ? -22.531 -4.5 -19.5 1 75.38 292 GLU A C 1
ATOM 2204 O O . GLU A 1 292 ? -22.969 -4.477 -18.359 1 75.38 292 GLU A O 1
ATOM 2209 N N . GLN A 1 293 ? -21.312 -4.211 -19.797 1 69.25 293 GLN A N 1
ATOM 2210 C CA . GLN A 1 293 ? -20.438 -3.535 -18.828 1 69.25 293 GLN A CA 1
ATOM 2211 C C . GLN A 1 293 ? -21.016 -2.186 -18.422 1 69.25 293 GLN A C 1
ATOM 2213 O O . GLN A 1 293 ? -21.125 -1.271 -19.234 1 69.25 293 GLN A O 1
ATOM 2218 N N . VAL A 1 294 ? -21.766 -2.238 -17.328 1 75.06 294 VAL A N 1
ATOM 2219 C CA . VAL A 1 294 ? -22.156 -0.957 -16.766 1 75.06 294 VAL A CA 1
ATOM 2220 C C . VAL A 1 294 ? -21.5 -0.773 -15.391 1 75.06 294 VAL A C 1
ATOM 2222 O O . VAL A 1 294 ? -21.703 -1.585 -14.484 1 75.06 294 VAL A O 1
ATOM 2225 N N . VAL A 1 295 ? -20.672 0.227 -15.312 1 86.56 295 VAL A N 1
ATOM 2226 C CA . VAL A 1 295 ? -20 0.51 -14.047 1 86.56 295 VAL A CA 1
ATOM 2227 C C . VAL A 1 295 ? -20.875 1.442 -13.203 1 86.56 295 VAL A C 1
ATOM 2229 O O . VAL A 1 295 ? -21.5 2.363 -13.727 1 86.56 295 VAL A O 1
ATOM 2232 N N . ASN A 1 296 ? -20.953 1.171 -11.938 1 87.75 296 ASN A N 1
ATOM 2233 C CA . ASN A 1 296 ? -21.766 1.955 -11.016 1 87.75 296 ASN A CA 1
ATOM 2234 C C . ASN A 1 296 ? -21.234 3.379 -10.875 1 87.75 296 ASN A C 1
ATOM 2236 O O . ASN A 1 296 ? -20.109 3.584 -10.414 1 87.75 296 ASN A O 1
ATOM 2240 N N . ALA A 1 297 ? -22.078 4.305 -11.148 1 89.38 297 ALA A N 1
ATOM 2241 C CA . ALA A 1 297 ? -21.672 5.707 -11.195 1 89.38 297 ALA A CA 1
ATOM 2242 C C . ALA A 1 297 ? -21.344 6.223 -9.797 1 89.38 297 ALA A C 1
ATOM 2244 O O . ALA A 1 297 ? -20.438 7.039 -9.625 1 89.38 297 ALA A O 1
ATOM 2245 N N . HIS A 1 298 ? -22.062 5.812 -8.836 1 89.75 298 HIS A N 1
ATOM 2246 C CA . HIS A 1 298 ? -21.812 6.254 -7.473 1 89.75 298 HIS A CA 1
ATOM 2247 C C . HIS A 1 298 ? -20.453 5.777 -6.977 1 89.75 298 HIS A C 1
ATOM 2249 O O . HIS A 1 298 ? -19.703 6.551 -6.383 1 89.75 298 HIS A O 1
ATOM 2255 N N . LEU A 1 299 ? -20.188 4.52 -7.258 1 89.5 299 LEU A N 1
ATOM 2256 C CA . LEU A 1 299 ? -18.891 3.984 -6.855 1 89.5 299 LEU A CA 1
ATOM 2257 C C . LEU A 1 299 ? -17.75 4.738 -7.539 1 89.5 299 LEU A C 1
ATOM 2259 O O . LEU A 1 299 ? -16.766 5.098 -6.891 1 89.5 299 LEU A O 1
ATOM 2263 N N . MET A 1 300 ? -17.906 5 -8.82 1 91.69 300 MET A N 1
ATOM 2264 C CA . MET A 1 300 ? -16.875 5.707 -9.57 1 91.69 300 MET A CA 1
ATOM 2265 C C . MET A 1 300 ? -16.656 7.105 -9.008 1 91.69 300 MET A C 1
ATOM 2267 O O . MET A 1 300 ? -15.523 7.594 -8.961 1 91.69 300 MET A O 1
ATOM 2271 N N . LYS A 1 301 ? -17.75 7.73 -8.57 1 92.19 301 LYS A N 1
ATOM 2272 C CA . LYS A 1 301 ? -17.641 9.055 -7.953 1 92.19 301 LYS A CA 1
ATOM 2273 C C . LYS A 1 301 ? -16.875 8.984 -6.637 1 92.19 301 LYS A C 1
ATOM 2275 O O . LYS A 1 301 ? -16.016 9.828 -6.367 1 92.19 301 LYS A O 1
ATOM 2280 N N . ARG A 1 302 ? -17.094 7.973 -5.859 1 91.44 302 ARG A N 1
ATOM 2281 C CA . ARG A 1 302 ? -16.453 7.832 -4.555 1 91.44 302 ARG A CA 1
ATOM 2282 C C . ARG A 1 302 ? -14.992 7.43 -4.711 1 91.44 302 ARG A C 1
ATOM 2284 O O . ARG A 1 302 ? -14.172 7.695 -3.826 1 91.44 302 ARG A O 1
ATOM 2291 N N . PHE A 1 303 ? -14.695 6.836 -5.863 1 92.44 303 PHE A N 1
ATOM 2292 C CA . PHE A 1 303 ? -13.328 6.395 -6.113 1 92.44 303 PHE A CA 1
ATOM 2293 C C . PHE A 1 303 ? -12.469 7.555 -6.602 1 92.44 303 PHE A C 1
ATOM 2295 O O . PHE A 1 303 ? -11.242 7.457 -6.629 1 92.44 303 PHE A O 1
ATOM 2302 N N . SER A 1 304 ? -13.086 8.664 -6.973 1 94.69 304 SER A N 1
ATOM 2303 C CA . SER A 1 304 ? -12.352 9.781 -7.539 1 94.69 304 SER A CA 1
ATOM 2304 C C . SER A 1 304 ? -11.414 10.406 -6.508 1 94.69 304 SER A C 1
ATOM 2306 O O . SER A 1 304 ? -11.789 10.555 -5.34 1 94.69 304 SER A O 1
ATOM 2308 N N . ILE A 1 305 ? -10.203 10.773 -6.938 1 94.81 305 ILE A N 1
ATOM 2309 C CA . ILE A 1 305 ? -9.25 11.438 -6.047 1 94.81 305 ILE A CA 1
ATOM 2310 C C . ILE A 1 305 ? -9.258 12.938 -6.309 1 94.81 305 ILE A C 1
ATOM 2312 O O . ILE A 1 305 ? -8.516 13.688 -5.672 1 94.81 305 ILE A O 1
ATOM 2316 N N . LEU A 1 306 ? -10.039 13.375 -7.211 1 91.56 306 LEU A N 1
ATOM 2317 C CA . LEU A 1 306 ? -10.109 14.797 -7.543 1 91.56 306 LEU A CA 1
ATOM 2318 C C . LEU A 1 306 ? -11.219 15.484 -6.746 1 91.56 306 LEU A C 1
ATOM 2320 O O . LEU A 1 306 ? -11.195 16.703 -6.582 1 91.56 306 LEU A O 1
ATOM 2324 N N . ASP A 1 307 ? -12.234 14.719 -6.285 1 76.06 307 ASP A N 1
ATOM 2325 C CA . ASP A 1 307 ? -13.328 15.289 -5.504 1 76.06 307 ASP A CA 1
ATOM 2326 C C . ASP A 1 307 ? -13.578 14.469 -4.238 1 76.06 307 ASP A C 1
ATOM 2328 O O . ASP A 1 307 ? -14.492 13.648 -4.191 1 76.06 307 ASP A O 1
ATOM 2332 N N . LEU A 1 308 ? -12.758 14.641 -3.311 1 71.44 308 LEU A N 1
ATOM 2333 C CA . LEU A 1 308 ? -12.891 13.805 -2.125 1 71.44 308 LEU A CA 1
ATOM 2334 C C . LEU A 1 308 ? -13.766 14.484 -1.075 1 71.44 308 LEU A C 1
ATOM 2336 O O . LEU A 1 308 ? -13.914 13.977 0.038 1 71.44 308 LEU A O 1
ATOM 2340 N N . THR A 1 309 ? -14.188 15.82 -1.414 1 62.22 309 THR A N 1
ATOM 2341 C CA . THR A 1 309 ? -14.961 16.609 -0.468 1 62.22 309 THR A CA 1
ATOM 2342 C C . THR A 1 309 ? -16.453 16.5 -0.762 1 62.22 309 THR A C 1
ATOM 2344 O O . THR A 1 309 ? -16.859 16.469 -1.925 1 62.22 309 THR A O 1
ATOM 2347 N N . ASP A 1 310 ? -17.172 15.266 -0.509 1 53.47 310 ASP A N 1
ATOM 2348 C CA . ASP A 1 310 ? -18.609 15.461 -0.692 1 53.47 310 ASP A CA 1
ATOM 2349 C C . ASP A 1 310 ? -19.047 16.844 -0.229 1 53.47 310 ASP A C 1
ATOM 2351 O O . ASP A 1 310 ? -20.219 17.062 0.081 1 53.47 310 ASP A O 1
ATOM 2355 N N . SER A 1 311 ? -18.203 17.781 0.088 1 41.47 311 SER A N 1
ATOM 2356 C CA . SER A 1 311 ? -18.75 18.938 0.787 1 41.47 311 SER A CA 1
ATOM 2357 C C . SER A 1 311 ? -19.781 19.672 -0.069 1 41.47 311 SER A C 1
ATOM 2359 O O . SER A 1 311 ? -20.281 20.734 0.31 1 41.47 311 SER A O 1
ATOM 2361 N N . LYS A 1 312 ? -20.406 19.234 -1.079 1 34.28 312 LYS A N 1
ATOM 2362 C CA . LYS A 1 312 ? -21.453 20.203 -1.356 1 34.28 312 LYS A CA 1
ATOM 2363 C C . LYS A 1 312 ? -22.516 20.203 -0.262 1 34.28 312 LYS A C 1
ATOM 2365 O O . LYS A 1 312 ? -22.891 19.141 0.247 1 34.28 312 LYS A O 1
ATOM 2370 N N . MET B 1 1 ? 2.199 -35.594 -22.828 1 43.38 1 MET B N 1
ATOM 2371 C CA . MET B 1 1 ? 1.17 -34.906 -22.078 1 43.38 1 MET B CA 1
ATOM 2372 C C . MET B 1 1 ? 1.792 -33.844 -21.141 1 43.38 1 MET B C 1
ATOM 2374 O O . MET B 1 1 ? 2.791 -34.125 -20.484 1 43.38 1 MET B O 1
ATOM 2378 N N . THR B 1 2 ? 1.581 -32.531 -21.344 1 64.94 2 THR B N 1
ATOM 2379 C CA . THR B 1 2 ? 2.287 -31.516 -20.578 1 64.94 2 THR B CA 1
ATOM 2380 C C . THR B 1 2 ? 2.117 -31.75 -19.078 1 64.94 2 THR B C 1
ATOM 2382 O O . THR B 1 2 ? 1.069 -32.219 -18.641 1 64.94 2 THR B O 1
ATOM 2385 N N . GLN B 1 3 ? 3.168 -31.984 -18.266 1 86.44 3 GLN B N 1
ATOM 2386 C CA . GLN B 1 3 ? 3.182 -32.25 -16.828 1 86.44 3 GLN B CA 1
ATOM 2387 C C . GLN B 1 3 ? 2.229 -31.328 -16.078 1 86.44 3 GLN B C 1
ATOM 2389 O O . GLN B 1 3 ? 2.154 -30.141 -16.391 1 86.44 3 GLN B O 1
ATOM 2394 N N . PRO B 1 4 ? 1.347 -31.984 -15.266 1 95.88 4 PRO B N 1
ATOM 2395 C CA . PRO B 1 4 ? 0.426 -31.156 -14.477 1 95.88 4 PRO B CA 1
ATOM 2396 C C . PRO B 1 4 ? 1.14 -30.062 -13.688 1 95.88 4 PRO B C 1
ATOM 2398 O O . PRO B 1 4 ? 2.252 -30.266 -13.203 1 95.88 4 PRO B O 1
ATOM 2401 N N . THR B 1 5 ? 0.572 -28.953 -13.766 1 98 5 THR B N 1
ATOM 2402 C CA . THR B 1 5 ? 1.044 -27.875 -12.906 1 98 5 THR B CA 1
ATOM 2403 C C . THR B 1 5 ? 0.602 -28.094 -11.469 1 98 5 THR B C 1
ATOM 2405 O O . THR B 1 5 ? -0.541 -28.484 -11.211 1 98 5 THR B O 1
ATOM 2408 N N . VAL B 1 6 ? 1.458 -27.906 -10.516 1 98.81 6 VAL B N 1
ATOM 2409 C CA . VAL B 1 6 ? 1.131 -28.016 -9.094 1 98.81 6 VAL B CA 1
ATOM 2410 C C . VAL B 1 6 ? 0.908 -26.641 -8.5 1 98.81 6 VAL B C 1
ATOM 2412 O O . VAL B 1 6 ? 1.842 -25.828 -8.406 1 98.81 6 VAL B O 1
ATOM 2415 N N . TRP B 1 7 ? -0.338 -26.406 -8.031 1 98.88 7 TRP B N 1
ATOM 2416 C CA . TRP B 1 7 ? -0.75 -25.125 -7.465 1 98.88 7 TRP B CA 1
ATOM 2417 C C . TRP B 1 7 ? -0.87 -25.219 -5.945 1 98.88 7 TRP B C 1
ATOM 2419 O O . TRP B 1 7 ? -1.445 -26.172 -5.422 1 98.88 7 TRP B O 1
ATOM 2429 N N . LEU B 1 8 ? -0.268 -24.312 -5.203 1 98.94 8 LEU B N 1
ATOM 2430 C CA . LEU B 1 8 ? -0.642 -24.031 -3.822 1 98.94 8 LEU B CA 1
ATOM 2431 C C . LEU B 1 8 ? -1.572 -22.812 -3.748 1 98.94 8 LEU B C 1
ATOM 2433 O O . LEU B 1 8 ? -1.176 -21.703 -4.09 1 98.94 8 LEU B O 1
ATOM 2437 N N . ILE B 1 9 ? -2.828 -23.016 -3.357 1 98.81 9 ILE B N 1
ATOM 2438 C CA . ILE B 1 9 ? -3.828 -21.969 -3.324 1 98.81 9 ILE B CA 1
ATOM 2439 C C . ILE B 1 9 ? -4.312 -21.75 -1.892 1 98.81 9 ILE B C 1
ATOM 2441 O O . ILE B 1 9 ? -4.699 -22.703 -1.215 1 98.81 9 ILE B O 1
ATOM 2445 N N . THR B 1 10 ? -4.281 -20.547 -1.418 1 98.31 10 THR B N 1
ATOM 2446 C CA . THR B 1 10 ? -4.785 -20.266 -0.08 1 98.31 10 THR B CA 1
ATOM 2447 C C . THR B 1 10 ? -6.254 -19.859 -0.132 1 98.31 10 THR B C 1
ATOM 2449 O O . THR B 1 10 ? -6.734 -19.375 -1.159 1 98.31 10 THR B O 1
ATOM 2452 N N . GLY B 1 11 ? -6.949 -20 0.999 1 95.31 11 GLY B N 1
ATOM 2453 C CA . GLY B 1 11 ? -8.352 -19.625 1.092 1 95.31 11 GLY B CA 1
ATOM 2454 C C . GLY B 1 11 ? -9.258 -20.469 0.213 1 95.31 11 GLY B C 1
ATOM 2455 O O . GLY B 1 11 ? -10.094 -19.938 -0.52 1 95.31 11 GLY B O 1
ATOM 2456 N N . THR B 1 12 ? -9.117 -21.797 0.207 1 95.38 12 THR B N 1
ATOM 2457 C CA . THR B 1 12 ? -9.773 -22.656 -0.769 1 95.38 12 THR B CA 1
ATOM 2458 C C . THR B 1 12 ? -11.102 -23.172 -0.23 1 95.38 12 THR B C 1
ATOM 2460 O O . THR B 1 12 ? -11.82 -23.906 -0.919 1 95.38 12 THR B O 1
ATOM 2463 N N . THR B 1 13 ? -11.492 -22.75 0.946 1 90.06 13 THR B N 1
ATOM 2464 C CA . THR B 1 13 ? -12.703 -23.297 1.538 1 90.06 13 THR B CA 1
ATOM 2465 C C . THR B 1 13 ? -13.938 -22.562 1.041 1 90.06 13 THR B C 1
ATOM 2467 O O . THR B 1 13 ? -15.062 -22.984 1.302 1 90.06 13 THR B O 1
ATOM 2470 N N . SER B 1 14 ? -13.742 -21.469 0.34 1 85.25 14 SER B N 1
ATOM 2471 C CA . SER B 1 14 ? -14.875 -20.75 -0.244 1 85.25 14 SER B CA 1
ATOM 2472 C C . SER B 1 14 ? -14.414 -19.812 -1.357 1 85.25 14 SER B C 1
ATOM 2474 O O . SER B 1 14 ? -13.219 -19.703 -1.624 1 85.25 14 SER B O 1
ATOM 2476 N N . GLY B 1 15 ? -15.359 -19.344 -2.07 1 90.5 15 GLY B N 1
ATOM 2477 C CA . GLY B 1 15 ? -15.125 -18.234 -2.986 1 90.5 15 GLY B CA 1
ATOM 2478 C C . GLY B 1 15 ? -14.195 -18.594 -4.129 1 90.5 15 GLY B C 1
ATOM 2479 O O . GLY B 1 15 ? -14.352 -19.641 -4.762 1 90.5 15 GLY B O 1
ATOM 2480 N N . PHE B 1 16 ? -13.281 -17.672 -4.441 1 93.88 16 PHE B N 1
ATOM 2481 C CA . PHE B 1 16 ? -12.352 -17.812 -5.559 1 93.88 16 PHE B CA 1
ATOM 2482 C C . PHE B 1 16 ? -11.469 -19.047 -5.383 1 93.88 16 PHE B C 1
ATOM 2484 O O . PHE B 1 16 ? -11.203 -19.766 -6.352 1 93.88 16 PHE B O 1
ATOM 2491 N N . GLY B 1 17 ? -11.07 -19.281 -4.121 1 96.5 17 GLY B N 1
ATOM 2492 C CA . GLY B 1 17 ? -10.172 -20.391 -3.85 1 96.5 17 GLY B CA 1
ATOM 2493 C C . GLY B 1 17 ? -10.789 -21.734 -4.176 1 96.5 17 GLY B C 1
ATOM 2494 O O . GLY B 1 17 ? -10.141 -22.594 -4.797 1 96.5 17 GLY B O 1
ATOM 2495 N N . SER B 1 18 ? -12.008 -21.875 -3.734 1 95.81 18 SER B N 1
ATOM 2496 C CA . SER B 1 18 ? -12.711 -23.125 -4.027 1 95.81 18 SER B CA 1
ATOM 2497 C C . SER B 1 18 ? -12.914 -23.297 -5.527 1 95.81 18 SER B C 1
ATOM 2499 O O . SER B 1 18 ? -12.719 -24.406 -6.059 1 95.81 18 SER B O 1
ATOM 2501 N N . ALA B 1 19 ? -13.305 -22.234 -6.199 1 96.81 19 ALA B N 1
ATOM 2502 C CA . ALA B 1 19 ? -13.523 -22.281 -7.645 1 96.81 19 ALA B CA 1
ATOM 2503 C C . ALA B 1 19 ? -12.242 -22.625 -8.383 1 96.81 19 ALA B C 1
ATOM 2505 O O . ALA B 1 19 ? -12.258 -23.453 -9.312 1 96.81 19 ALA B O 1
ATOM 2506 N N . MET B 1 20 ? -11.117 -22.078 -7.988 1 98.38 20 MET B N 1
ATOM 2507 C CA . MET B 1 20 ? -9.828 -22.375 -8.609 1 98.38 20 MET B CA 1
ATOM 2508 C C . MET B 1 20 ? -9.438 -23.828 -8.375 1 98.38 20 MET B C 1
ATOM 2510 O O . MET B 1 20 ? -9.031 -24.516 -9.312 1 98.38 20 MET B O 1
ATOM 2514 N N . MET B 1 21 ? -9.586 -24.25 -7.109 1 98.19 21 MET B N 1
ATOM 2515 C CA . MET B 1 21 ? -9.258 -25.641 -6.781 1 98.19 21 MET B CA 1
ATOM 2516 C C . MET B 1 21 ? -10.008 -26.594 -7.691 1 98.19 21 MET B C 1
ATOM 2518 O O . MET B 1 21 ? -9.398 -27.484 -8.305 1 98.19 21 MET B O 1
ATOM 2522 N N . GLU B 1 22 ? -11.289 -26.406 -7.871 1 97.56 22 GLU B N 1
ATOM 2523 C CA . GLU B 1 22 ? -12.141 -27.297 -8.648 1 97.56 22 GLU B CA 1
ATOM 2524 C C . GLU B 1 22 ? -11.789 -27.234 -10.133 1 97.56 22 GLU B C 1
ATOM 2526 O O . GLU B 1 22 ? -11.617 -28.281 -10.773 1 97.56 22 GLU B O 1
ATOM 2531 N N . GLN B 1 23 ? -11.641 -26.125 -10.633 1 98.06 23 GLN B N 1
ATOM 2532 C CA . GLN B 1 23 ? -11.469 -25.984 -12.07 1 98.06 23 GLN B CA 1
ATOM 2533 C C . GLN B 1 23 ? -10.055 -26.359 -12.5 1 98.06 23 GLN B C 1
ATOM 2535 O O . GLN B 1 23 ? -9.867 -26.938 -13.57 1 98.06 23 GLN B O 1
ATOM 2540 N N . PHE B 1 24 ? -9.023 -26.016 -11.703 1 98.38 24 PHE B N 1
ATOM 2541 C CA . PHE B 1 24 ? -7.656 -26.359 -12.055 1 98.38 24 PHE B CA 1
ATOM 2542 C C . PHE B 1 24 ? -7.461 -27.875 -12.023 1 98.38 24 PHE B C 1
ATOM 2544 O O . PHE B 1 24 ? -6.789 -28.438 -12.891 1 98.38 24 PHE B O 1
ATOM 2551 N N . THR B 1 25 ? -8.094 -28.547 -11.078 1 98 25 THR B N 1
ATOM 2552 C CA . THR B 1 25 ? -7.996 -30 -11.023 1 98 25 THR B CA 1
ATOM 2553 C C . THR B 1 25 ? -8.758 -30.641 -12.188 1 98 25 THR B C 1
ATOM 2555 O O . THR B 1 25 ? -8.32 -31.656 -12.734 1 98 25 THR B O 1
ATOM 2558 N N . ALA B 1 26 ? -9.883 -30.047 -12.531 1 97.12 26 ALA B N 1
ATOM 2559 C CA . ALA B 1 26 ? -10.656 -30.531 -13.68 1 97.12 26 ALA B CA 1
ATOM 2560 C C . ALA B 1 26 ? -9.852 -30.422 -14.969 1 97.12 26 ALA B C 1
ATOM 2562 O O . ALA B 1 26 ? -10.062 -31.188 -15.914 1 97.12 26 ALA B O 1
ATOM 2563 N N . ARG B 1 27 ? -8.891 -29.516 -14.992 1 95.94 27 ARG B N 1
ATOM 2564 C CA . ARG B 1 27 ? -8.055 -29.297 -16.172 1 95.94 27 ARG B CA 1
ATOM 2565 C C . ARG B 1 27 ? -6.82 -30.188 -16.141 1 95.94 27 ARG B C 1
ATOM 2567 O O . ARG B 1 27 ? -5.957 -30.109 -17.016 1 95.94 27 ARG B O 1
ATOM 2574 N N . GLY B 1 28 ? -6.695 -30.984 -15.07 1 97.06 28 GLY B N 1
ATOM 2575 C CA . GLY B 1 28 ? -5.625 -31.984 -15.016 1 97.06 28 GLY B CA 1
ATOM 2576 C C . GLY B 1 28 ? -4.469 -31.547 -14.133 1 97.06 28 GLY B C 1
ATOM 2577 O O . GLY B 1 28 ? -3.465 -32.25 -14.023 1 97.06 28 GLY B O 1
ATOM 2578 N N . ASP B 1 29 ? -4.59 -30.406 -13.492 1 98.12 29 ASP B N 1
ATOM 2579 C CA . ASP B 1 29 ? -3.541 -29.922 -12.602 1 98.12 29 ASP B CA 1
ATOM 2580 C C . ASP B 1 29 ? -3.713 -30.484 -11.195 1 98.12 29 ASP B C 1
ATOM 2582 O O . ASP B 1 29 ? -4.66 -31.234 -10.93 1 98.12 29 ASP B O 1
ATOM 2586 N N . LYS B 1 30 ? -2.734 -30.281 -10.359 1 98.69 30 LYS B N 1
ATOM 2587 C CA . LYS B 1 30 ? -2.779 -30.672 -8.953 1 98.69 30 LYS B CA 1
ATOM 2588 C C . LYS B 1 30 ? -2.85 -29.438 -8.047 1 98.69 30 LYS B C 1
ATOM 2590 O O . LYS B 1 30 ? -2.23 -28.422 -8.336 1 98.69 30 LYS B O 1
ATOM 2595 N N . VAL B 1 31 ? -3.635 -29.594 -6.988 1 98.81 31 VAL B N 1
ATOM 2596 C CA . VAL B 1 31 ? -3.848 -28.422 -6.129 1 98.81 31 VAL B CA 1
ATOM 2597 C C . VAL B 1 31 ? -3.582 -28.812 -4.676 1 98.81 31 VAL B C 1
ATOM 2599 O O . VAL B 1 31 ? -4.18 -29.75 -4.152 1 98.81 31 VAL B O 1
ATOM 2602 N N . ILE B 1 32 ? -2.619 -28.156 -4.094 1 98.88 32 ILE B N 1
ATOM 2603 C CA . ILE B 1 32 ? -2.545 -28.078 -2.639 1 98.88 32 ILE B CA 1
ATOM 2604 C C . ILE B 1 32 ? -3.512 -27.016 -2.125 1 98.88 32 ILE B C 1
ATOM 2606 O O . ILE B 1 32 ? -3.271 -25.812 -2.285 1 98.88 32 ILE B O 1
ATOM 2610 N N . ALA B 1 33 ? -4.648 -27.469 -1.536 1 98.69 33 ALA B N 1
ATOM 2611 C CA . ALA B 1 33 ? -5.762 -26.625 -1.131 1 98.69 33 ALA B CA 1
ATOM 2612 C C . ALA B 1 33 ? -5.605 -26.172 0.316 1 98.69 33 ALA B C 1
ATOM 2614 O O . ALA B 1 33 ? -5.984 -26.875 1.245 1 98.69 33 ALA B O 1
ATOM 2615 N N . ALA B 1 34 ? -5.168 -24.969 0.497 1 98.12 34 ALA B N 1
ATOM 2616 C CA . ALA B 1 34 ? -4.816 -24.5 1.839 1 98.12 34 ALA B CA 1
ATOM 2617 C C . ALA B 1 34 ? -5.918 -23.625 2.422 1 98.12 34 ALA B C 1
ATOM 2619 O O . ALA B 1 34 ? -6.59 -22.891 1.691 1 98.12 34 ALA B O 1
ATOM 2620 N N . GLY B 1 35 ? -6.102 -23.609 3.635 1 95.5 35 GLY B N 1
ATOM 2621 C CA . GLY B 1 35 ? -7.039 -22.797 4.391 1 95.5 35 GLY B CA 1
ATOM 2622 C C . GLY B 1 35 ? -7.145 -23.203 5.848 1 95.5 35 GLY B C 1
ATOM 2623 O O . GLY B 1 35 ? -6.504 -24.156 6.277 1 95.5 35 GLY B O 1
ATOM 2624 N N . ARG B 1 36 ? -7.871 -22.422 6.602 1 91.19 36 ARG B N 1
ATOM 2625 C CA . ARG B 1 36 ? -8.109 -22.766 8 1 91.19 36 ARG B CA 1
ATOM 2626 C C . ARG B 1 36 ? -8.938 -24.047 8.117 1 91.19 36 ARG B C 1
ATOM 2628 O O . ARG B 1 36 ? -10.023 -24.141 7.547 1 91.19 36 ARG B O 1
ATOM 2635 N N . ASN B 1 37 ? -8.43 -24.938 8.781 1 94.25 37 ASN B N 1
ATOM 2636 C CA . ASN B 1 37 ? -9.055 -26.25 8.992 1 94.25 37 ASN B CA 1
ATOM 2637 C C . ASN B 1 37 ? -9.367 -26.938 7.668 1 94.25 37 ASN B C 1
ATOM 2639 O O . ASN B 1 37 ? -10.406 -27.578 7.535 1 94.25 37 ASN B O 1
ATOM 2643 N N . ALA B 1 38 ? -8.562 -26.703 6.711 1 96.19 38 ALA B N 1
ATOM 2644 C CA . ALA B 1 38 ? -8.797 -27.266 5.379 1 96.19 38 ALA B CA 1
ATOM 2645 C C . ALA B 1 38 ? -8.812 -28.781 5.414 1 96.19 38 ALA B C 1
ATOM 2647 O O . ALA B 1 38 ? -9.602 -29.422 4.703 1 96.19 38 ALA B O 1
ATOM 2648 N N . SER B 1 39 ? -7.961 -29.422 6.203 1 96.75 39 SER B N 1
ATOM 2649 C CA . SER B 1 39 ? -7.891 -30.875 6.27 1 96.75 39 SER B CA 1
ATOM 2650 C C . SER B 1 39 ? -9.234 -31.469 6.652 1 96.75 39 SER B C 1
ATOM 2652 O O . SER B 1 39 ? -9.602 -32.562 6.172 1 96.75 39 SER B O 1
ATOM 2654 N N . GLN B 1 40 ? -9.914 -30.734 7.504 1 96.88 40 GLN B N 1
ATOM 2655 C CA . GLN B 1 40 ? -11.234 -31.188 7.922 1 96.88 40 GLN B CA 1
ATOM 2656 C C . GLN B 1 40 ? -12.312 -30.734 6.941 1 96.88 40 GLN B C 1
ATOM 2658 O O . GLN B 1 40 ? -13.141 -31.531 6.504 1 96.88 40 GLN B O 1
ATOM 2663 N N . ARG B 1 41 ? -12.336 -29.516 6.535 1 95.94 41 ARG B N 1
ATOM 2664 C CA . ARG B 1 41 ? -13.398 -28.891 5.746 1 95.94 41 ARG B CA 1
ATOM 2665 C C . ARG B 1 41 ? -13.391 -29.406 4.312 1 95.94 41 ARG B C 1
ATOM 2667 O O . ARG B 1 41 ? -14.422 -29.391 3.635 1 95.94 41 ARG B O 1
ATOM 2674 N N . LEU B 1 42 ? -12.242 -29.828 3.873 1 97.25 42 LEU B N 1
ATOM 2675 C CA . LEU B 1 42 ? -12.109 -30.297 2.498 1 97.25 42 LEU B CA 1
ATOM 2676 C C . LEU B 1 42 ? -11.766 -31.781 2.461 1 97.25 42 LEU B C 1
ATOM 2678 O O . LEU B 1 42 ? -11.188 -32.281 1.488 1 97.25 42 LEU B O 1
ATOM 2682 N N . ALA B 1 43 ? -12.039 -32.469 3.477 1 97 43 ALA B N 1
ATOM 2683 C CA . ALA B 1 43 ? -11.719 -33.906 3.582 1 97 43 ALA B CA 1
ATOM 2684 C C . ALA B 1 43 ? -12.328 -34.688 2.422 1 97 43 ALA B C 1
ATOM 2686 O O . ALA B 1 43 ? -11.703 -35.625 1.901 1 97 43 ALA B O 1
ATOM 2687 N N . ASP B 1 44 ? -13.5 -34.344 2.018 1 96.81 44 ASP B N 1
ATOM 2688 C CA . ASP B 1 44 ? -14.227 -35.062 0.977 1 96.81 44 ASP B CA 1
ATOM 2689 C C . ASP B 1 44 ? -13.641 -34.75 -0.403 1 96.81 44 ASP B C 1
ATOM 2691 O O . ASP B 1 44 ? -13.938 -35.469 -1.371 1 96.81 44 ASP B O 1
ATOM 2695 N N . LYS B 1 45 ? -12.773 -33.781 -0.486 1 97 45 LYS B N 1
ATOM 2696 C CA . LYS B 1 45 ? -12.188 -33.375 -1.763 1 97 45 LYS B CA 1
ATOM 2697 C C . LYS B 1 45 ? -10.797 -34 -1.946 1 97 45 LYS B C 1
ATOM 2699 O O . LYS B 1 45 ? -10.234 -33.938 -3.041 1 97 45 LYS B O 1
ATOM 2704 N N . LYS B 1 46 ? -10.258 -34.5 -0.859 1 97.31 46 LYS B N 1
ATOM 2705 C CA . LYS B 1 46 ? -8.914 -35.094 -0.95 1 97.31 46 LYS B CA 1
ATOM 2706 C C . LYS B 1 46 ? -8.859 -36.156 -2.018 1 97.31 46 LYS B C 1
ATOM 2708 O O . LYS B 1 46 ? -9.75 -37 -2.096 1 97.31 46 LYS B O 1
ATOM 2713 N N . SER B 1 47 ? -7.859 -36.156 -2.865 1 97.75 47 SER B N 1
ATOM 2714 C CA . SER B 1 47 ? -7.668 -37.094 -3.973 1 97.75 47 SER B CA 1
ATOM 2715 C C . SER B 1 47 ? -6.211 -37.125 -4.43 1 97.75 47 SER B C 1
ATOM 2717 O O . SER B 1 47 ? -5.336 -36.562 -3.752 1 97.75 47 SER B O 1
ATOM 2719 N N . ALA B 1 48 ? -5.996 -37.781 -5.52 1 97.25 48 ALA B N 1
ATOM 2720 C CA . ALA B 1 48 ? -4.66 -37.812 -6.102 1 97.25 48 ALA B CA 1
ATOM 2721 C C . ALA B 1 48 ? -4.266 -36.438 -6.652 1 97.25 48 ALA B C 1
ATOM 2723 O O . ALA B 1 48 ? -3.082 -36.188 -6.883 1 97.25 48 ALA B O 1
ATOM 2724 N N . SER B 1 49 ? -5.262 -35.594 -6.84 1 98.06 49 SER B N 1
ATOM 2725 C CA . SER B 1 49 ? -4.996 -34.312 -7.449 1 98.06 49 SER B CA 1
ATOM 2726 C C . SER B 1 49 ? -5.234 -33.156 -6.461 1 98.06 49 SER B C 1
ATOM 2728 O O . SER B 1 49 ? -4.922 -32 -6.75 1 98.06 49 SER B O 1
ATOM 2730 N N . ILE B 1 50 ? -5.797 -33.438 -5.305 1 98.69 50 ILE B N 1
ATOM 2731 C CA . ILE B 1 50 ? -6.094 -32.406 -4.316 1 98.69 50 ILE B CA 1
ATOM 2732 C C . ILE B 1 50 ? -5.531 -32.812 -2.957 1 98.69 50 ILE B C 1
ATOM 2734 O O . ILE B 1 50 ? -5.852 -33.875 -2.447 1 98.69 50 ILE B O 1
ATOM 2738 N N . TYR B 1 51 ? -4.715 -32 -2.389 1 98.75 51 TYR B N 1
ATOM 2739 C CA . TYR B 1 51 ? -4.164 -32.188 -1.051 1 98.75 51 TYR B CA 1
ATOM 2740 C C . TYR B 1 51 ? -4.574 -31.062 -0.122 1 98.75 51 TYR B C 1
ATOM 2742 O O . TYR B 1 51 ? -4.078 -29.938 -0.243 1 98.75 51 TYR B O 1
ATOM 2750 N N . PRO B 1 52 ? -5.531 -31.281 0.829 1 98.56 52 PRO B N 1
ATOM 2751 C CA . PRO B 1 52 ? -5.898 -30.25 1.792 1 98.56 52 PRO B CA 1
ATOM 2752 C C . PRO B 1 52 ? -4.777 -29.938 2.783 1 98.56 52 PRO B C 1
ATOM 2754 O O . PRO B 1 52 ? -4.152 -30.859 3.318 1 98.56 52 PRO B O 1
ATOM 2757 N N . LEU B 1 53 ? -4.449 -28.703 2.98 1 98.38 53 LEU B N 1
ATOM 2758 C CA . LEU B 1 53 ? -3.381 -28.234 3.861 1 98.38 53 LEU B CA 1
ATOM 2759 C C . LEU B 1 53 ? -3.9 -27.203 4.844 1 98.38 53 LEU B C 1
ATOM 2761 O O . LEU B 1 53 ? -4.453 -26.172 4.43 1 98.38 53 LEU B O 1
ATOM 2765 N N . ASP B 1 54 ? -3.758 -27.453 6.137 1 97.25 54 ASP B N 1
ATOM 2766 C CA . ASP B 1 54 ? -4.129 -26.453 7.141 1 97.25 54 ASP B CA 1
ATOM 2767 C C . ASP B 1 54 ? -3.131 -25.297 7.16 1 97.25 54 ASP B C 1
ATOM 2769 O O . ASP B 1 54 ? -1.938 -25.5 7.387 1 97.25 54 ASP B O 1
ATOM 2773 N N . LEU B 1 55 ? -3.668 -24.109 6.883 1 96.19 55 LEU B N 1
ATOM 2774 C CA . LEU B 1 55 ? -2.828 -22.922 6.906 1 96.19 55 LEU B CA 1
ATOM 2775 C C . LEU B 1 55 ? -3.633 -21.688 7.336 1 96.19 55 LEU B C 1
ATOM 2777 O O . LEU B 1 55 ? -4.664 -21.375 6.738 1 96.19 55 LEU B O 1
ATOM 2781 N N . ASP B 1 56 ? -3.215 -21.062 8.391 1 94.69 56 ASP B N 1
ATOM 2782 C CA . ASP B 1 56 ? -3.758 -19.812 8.883 1 94.69 56 ASP B CA 1
ATOM 2783 C C . ASP B 1 56 ? -2.863 -18.625 8.484 1 94.69 56 ASP B C 1
ATOM 2785 O O . ASP B 1 56 ? -1.709 -18.547 8.906 1 94.69 56 ASP B O 1
ATOM 2789 N N . MET B 1 57 ? -3.418 -17.719 7.766 1 95.25 57 MET B N 1
ATOM 2790 C CA . MET B 1 57 ? -2.627 -16.641 7.184 1 95.25 57 MET B CA 1
ATOM 2791 C C . MET B 1 57 ? -2.127 -15.688 8.258 1 95.25 57 MET B C 1
ATOM 2793 O O . MET B 1 57 ? -1.292 -14.82 7.992 1 95.25 57 MET B O 1
ATOM 2797 N N . THR B 1 58 ? -2.586 -15.797 9.453 1 94.62 58 THR B N 1
ATOM 2798 C CA . THR B 1 58 ? -2.154 -14.914 10.531 1 94.62 58 THR B CA 1
ATOM 2799 C C . THR B 1 58 ? -1.059 -15.578 11.359 1 94.62 58 THR B C 1
ATOM 2801 O O . THR B 1 58 ? -0.575 -14.992 12.336 1 94.62 58 THR B O 1
ATOM 2804 N N . ALA B 1 59 ? -0.67 -16.828 10.992 1 95.81 59 ALA B N 1
ATOM 2805 C CA . ALA B 1 59 ? 0.348 -17.547 11.75 1 95.81 59 ALA B CA 1
ATOM 2806 C C . ALA B 1 59 ? 1.721 -16.906 11.586 1 95.81 59 ALA B C 1
ATOM 2808 O O . ALA B 1 59 ? 1.945 -16.141 10.641 1 95.81 59 ALA B O 1
ATOM 2809 N N . PRO B 1 60 ? 2.656 -17.172 12.523 1 96.38 60 PRO B N 1
ATOM 2810 C CA . PRO B 1 60 ? 4.02 -16.656 12.359 1 96.38 60 PRO B CA 1
ATOM 2811 C C . PRO B 1 60 ? 4.789 -17.359 11.25 1 96.38 60 PRO B C 1
ATOM 2813 O O . PRO B 1 60 ? 4.371 -18.438 10.789 1 96.38 60 PRO B O 1
ATOM 2816 N N . LEU B 1 61 ? 5.863 -16.797 10.828 1 97.5 61 LEU B N 1
ATOM 2817 C CA . LEU B 1 61 ? 6.656 -17.25 9.695 1 97.5 61 LEU B CA 1
ATOM 2818 C C . LEU B 1 61 ? 7.094 -18.703 9.875 1 97.5 61 LEU B C 1
ATOM 2820 O O . LEU B 1 61 ? 7.082 -19.484 8.93 1 97.5 61 LEU B O 1
ATOM 2824 N N . ALA B 1 62 ? 7.445 -19.062 11.117 1 97.38 62 ALA B N 1
ATOM 2825 C CA . ALA B 1 62 ? 7.922 -20.422 11.375 1 97.38 62 ALA B CA 1
ATOM 2826 C C . ALA B 1 62 ? 6.855 -21.453 11.016 1 97.38 62 ALA B C 1
ATOM 2828 O O . ALA B 1 62 ? 7.18 -22.547 10.547 1 97.38 62 ALA B O 1
ATOM 2829 N N . VAL B 1 63 ? 5.629 -21.156 11.188 1 97.5 63 VAL B N 1
ATOM 2830 C CA . VAL B 1 63 ? 4.52 -22.047 10.836 1 97.5 63 VAL B CA 1
ATOM 2831 C C . VAL B 1 63 ? 4.41 -22.141 9.312 1 97.5 63 VAL B C 1
ATOM 2833 O O . VAL B 1 63 ? 4.25 -23.25 8.773 1 97.5 63 VAL B O 1
ATOM 2836 N N . PHE B 1 64 ? 4.551 -21.047 8.609 1 98.25 64 PHE B N 1
ATOM 2837 C CA . PHE B 1 64 ? 4.527 -21.031 7.152 1 98.25 64 PHE B CA 1
ATOM 2838 C C . PHE B 1 64 ? 5.637 -21.922 6.59 1 98.25 64 PHE B C 1
ATOM 2840 O O . PHE B 1 64 ? 5.422 -22.656 5.625 1 98.25 64 PHE B O 1
ATOM 2847 N N . GLU B 1 65 ? 6.789 -21.797 7.168 1 98 65 GLU B N 1
ATOM 2848 C CA . GLU B 1 65 ? 7.922 -22.578 6.688 1 98 65 GLU B CA 1
ATOM 2849 C C . GLU B 1 65 ? 7.645 -24.078 6.805 1 98 65 GLU B C 1
ATOM 2851 O O . GLU B 1 65 ? 7.902 -24.844 5.867 1 98 65 GLU B O 1
ATOM 2856 N N . LYS B 1 66 ? 7.133 -24.5 7.93 1 98 66 LYS B N 1
ATOM 2857 C CA . LYS B 1 66 ? 6.773 -25.891 8.125 1 98 66 LYS B CA 1
ATOM 2858 C C . LYS B 1 66 ? 5.684 -26.328 7.145 1 98 66 LYS B C 1
ATOM 2860 O O . LYS B 1 66 ? 5.75 -27.406 6.57 1 98 66 LYS B O 1
ATOM 2865 N N . GLN B 1 67 ? 4.715 -25.469 6.969 1 97.75 67 GLN B N 1
ATOM 2866 C CA . GLN B 1 67 ? 3.611 -25.781 6.07 1 97.75 67 GLN B CA 1
ATOM 2867 C C . GLN B 1 67 ? 4.082 -25.828 4.617 1 97.75 67 GLN B C 1
ATOM 2869 O O . GLN B 1 67 ? 3.562 -26.594 3.812 1 97.75 67 GLN B O 1
ATOM 2874 N N . ALA B 1 68 ? 5.004 -24.938 4.301 1 98.19 68 ALA B N 1
ATOM 2875 C CA . ALA B 1 68 ? 5.578 -24.953 2.957 1 98.19 68 ALA B CA 1
ATOM 2876 C C . ALA B 1 68 ? 6.281 -26.281 2.684 1 98.19 68 ALA B C 1
ATOM 2878 O O . ALA B 1 68 ? 6.156 -26.844 1.592 1 98.19 68 ALA B O 1
ATOM 2879 N N . GLU B 1 69 ? 7.031 -26.781 3.646 1 98.25 69 GLU B N 1
ATOM 2880 C CA . GLU B 1 69 ? 7.68 -28.094 3.508 1 98.25 69 GLU B CA 1
ATOM 2881 C C . GLU B 1 69 ? 6.652 -29.188 3.268 1 98.25 69 GLU B C 1
ATOM 2883 O O . GLU B 1 69 ? 6.84 -30.047 2.395 1 98.25 69 GLU B O 1
ATOM 2888 N N . GLU B 1 70 ? 5.656 -29.156 4.027 1 98.31 70 GLU B N 1
ATOM 2889 C CA . GLU B 1 70 ? 4.582 -30.125 3.85 1 98.31 70 GLU B CA 1
ATOM 2890 C C . GLU B 1 70 ? 3.947 -30 2.469 1 98.31 70 GLU B C 1
ATOM 2892 O O . GLU B 1 70 ? 3.689 -31.016 1.804 1 98.31 70 GLU B O 1
ATOM 2897 N N . ALA B 1 71 ? 3.678 -28.812 2.072 1 98.5 71 ALA B N 1
ATOM 2898 C CA . ALA B 1 71 ? 3.074 -28.547 0.767 1 98.5 71 ALA B CA 1
ATOM 2899 C C . ALA B 1 71 ? 3.939 -29.109 -0.357 1 98.5 71 ALA B C 1
ATOM 2901 O O . ALA B 1 71 ? 3.434 -29.766 -1.27 1 98.5 71 ALA B O 1
ATOM 2902 N N . ILE B 1 72 ? 5.223 -28.859 -0.296 1 98.38 72 ILE B N 1
ATOM 2903 C CA . ILE B 1 72 ? 6.164 -29.312 -1.312 1 98.38 72 ILE B CA 1
ATOM 2904 C C . ILE B 1 72 ? 6.184 -30.844 -1.343 1 98.38 72 ILE B C 1
ATOM 2906 O O . ILE B 1 72 ? 6.203 -31.453 -2.418 1 98.38 72 ILE B O 1
ATOM 2910 N N . ALA B 1 73 ? 6.125 -31.438 -0.224 1 98.25 73 ALA B N 1
ATOM 2911 C CA . ALA B 1 73 ? 6.195 -32.875 -0.11 1 98.25 73 ALA B CA 1
ATOM 2912 C C . ALA B 1 73 ? 4.941 -33.531 -0.678 1 98.25 73 ALA B C 1
ATOM 2914 O O . ALA B 1 73 ? 4.969 -34.719 -1.072 1 98.25 73 ALA B O 1
ATOM 2915 N N . ALA B 1 74 ? 3.809 -32.844 -0.692 1 98.06 74 ALA B N 1
ATOM 2916 C CA . ALA B 1 74 ? 2.529 -33.406 -1.097 1 98.06 74 ALA B CA 1
ATOM 2917 C C . ALA B 1 74 ? 2.598 -33.969 -2.518 1 98.06 74 ALA B C 1
ATOM 2919 O O . ALA B 1 74 ? 2.076 -35.062 -2.799 1 98.06 74 ALA B O 1
ATOM 2920 N N . PHE B 1 75 ? 3.184 -33.25 -3.441 1 98.12 75 PHE B N 1
ATOM 2921 C CA . PHE B 1 75 ? 3.262 -33.656 -4.832 1 98.12 75 PHE B CA 1
ATOM 2922 C C . PHE B 1 75 ? 4.695 -33.594 -5.348 1 98.12 75 PHE B C 1
ATOM 2924 O O . PHE B 1 75 ? 4.938 -33.719 -6.547 1 98.12 75 PHE B O 1
ATOM 2931 N N . GLY B 1 76 ? 5.664 -33.25 -4.477 1 97.81 76 GLY B N 1
ATOM 2932 C CA . GLY B 1 76 ? 7.078 -33.281 -4.805 1 97.81 76 GLY B CA 1
ATOM 2933 C C . GLY B 1 76 ? 7.629 -31.906 -5.148 1 97.81 76 GLY B C 1
ATOM 2934 O O . GLY B 1 76 ? 8.836 -31.656 -5.035 1 97.81 76 GLY B O 1
ATOM 2935 N N . HIS B 1 77 ? 6.762 -31.016 -5.598 1 98.19 77 HIS B N 1
ATOM 2936 C CA . HIS B 1 77 ? 7.148 -29.641 -5.902 1 98.19 77 HIS B CA 1
ATOM 2937 C C . HIS B 1 77 ? 5.93 -28.734 -6.012 1 98.19 77 HIS B C 1
ATOM 2939 O O . HIS B 1 77 ? 4.793 -29.203 -5.93 1 98.19 77 HIS B O 1
ATOM 2945 N N . ILE B 1 78 ? 6.141 -27.469 -6.109 1 98.75 78 ILE B N 1
ATOM 2946 C CA . ILE B 1 78 ? 5.133 -26.453 -6.379 1 98.75 78 ILE B CA 1
ATOM 2947 C C . ILE B 1 78 ? 5.547 -25.625 -7.594 1 98.75 78 ILE B C 1
ATOM 2949 O O . ILE B 1 78 ? 6.715 -25.25 -7.727 1 98.75 78 ILE B O 1
ATOM 2953 N N . ASP B 1 79 ? 4.633 -25.375 -8.461 1 98.81 79 ASP B N 1
ATOM 2954 C CA . ASP B 1 79 ? 4.91 -24.547 -9.633 1 98.81 79 ASP B CA 1
ATOM 2955 C C . ASP B 1 79 ? 4.367 -23.125 -9.445 1 98.81 79 ASP B C 1
ATOM 2957 O O . ASP B 1 79 ? 4.953 -22.156 -9.93 1 98.81 79 ASP B O 1
ATOM 2961 N N . VAL B 1 80 ? 3.197 -23 -8.797 1 98.88 80 VAL B N 1
ATOM 2962 C CA . VAL B 1 80 ? 2.508 -21.734 -8.656 1 98.88 80 VAL B CA 1
ATOM 2963 C C . VAL B 1 80 ? 1.951 -21.594 -7.242 1 98.88 80 VAL B C 1
ATOM 2965 O O . VAL B 1 80 ? 1.321 -22.516 -6.723 1 98.88 80 VAL B O 1
ATOM 2968 N N . VAL B 1 81 ? 2.213 -20.547 -6.562 1 98.94 81 VAL B N 1
ATOM 2969 C CA . VAL B 1 81 ? 1.569 -20.172 -5.309 1 98.94 81 VAL B CA 1
ATOM 2970 C C . VAL B 1 81 ? 0.551 -19.062 -5.555 1 98.94 81 VAL B C 1
ATOM 2972 O O . VAL B 1 81 ? 0.894 -18 -6.09 1 98.94 81 VAL B O 1
ATOM 2975 N N . VAL B 1 82 ? -0.709 -19.297 -5.227 1 98.88 82 VAL B N 1
ATOM 2976 C CA . VAL B 1 82 ? -1.763 -18.297 -5.344 1 98.88 82 VAL B CA 1
ATOM 2977 C C . VAL B 1 82 ? -2.16 -17.797 -3.955 1 98.88 82 VAL B C 1
ATOM 2979 O O . VAL B 1 82 ? -2.854 -18.5 -3.215 1 98.88 82 VAL B O 1
ATOM 2982 N N . ASN B 1 83 ? -1.705 -16.656 -3.654 1 98.5 83 ASN B N 1
ATOM 2983 C CA . ASN B 1 83 ? -2.158 -15.953 -2.453 1 98.5 83 ASN B CA 1
ATOM 2984 C C . ASN B 1 83 ? -3.553 -15.367 -2.641 1 98.5 83 ASN B C 1
ATOM 2986 O O . ASN B 1 83 ? -3.697 -14.242 -3.121 1 98.5 83 ASN B O 1
ATOM 2990 N N . ASN B 1 84 ? -4.512 -16.078 -2.189 1 97.31 84 ASN B N 1
ATOM 2991 C CA . ASN B 1 84 ? -5.906 -15.727 -2.439 1 97.31 84 ASN B CA 1
ATOM 2992 C C . ASN B 1 84 ? -6.629 -15.344 -1.149 1 97.31 84 ASN B C 1
ATOM 2994 O O . ASN B 1 84 ? -7.574 -14.555 -1.171 1 97.31 84 ASN B O 1
ATOM 2998 N N . ALA B 1 85 ? -6.188 -15.867 -0.022 1 91.62 85 ALA B N 1
ATOM 2999 C CA . ALA B 1 85 ? -6.863 -15.633 1.253 1 91.62 85 ALA B CA 1
ATOM 3000 C C . ALA B 1 85 ? -6.898 -14.148 1.59 1 91.62 85 ALA B C 1
ATOM 3002 O O . ALA B 1 85 ? -5.945 -13.414 1.307 1 91.62 85 ALA B O 1
ATOM 3003 N N . GLY B 1 86 ? -7.996 -13.68 2.15 1 89.06 86 GLY B N 1
ATOM 3004 C CA . GLY B 1 86 ? -8.164 -12.297 2.58 1 89.06 86 GLY B CA 1
ATOM 3005 C C . GLY B 1 86 ? -9.469 -12.047 3.307 1 89.06 86 GLY B C 1
ATOM 3006 O O . GLY B 1 86 ? -10.32 -12.938 3.381 1 89.06 86 GLY B O 1
ATOM 3007 N N . VAL B 1 87 ? -9.578 -10.922 3.92 1 87.81 87 VAL B N 1
ATOM 3008 C CA . VAL B 1 87 ? -10.789 -10.516 4.625 1 87.81 87 VAL B CA 1
ATOM 3009 C C . VAL B 1 87 ? -11.031 -9.023 4.422 1 87.81 87 VAL B C 1
ATOM 3011 O O . VAL B 1 87 ? -10.078 -8.242 4.289 1 87.81 87 VAL B O 1
ATOM 3014 N N . SER B 1 88 ? -12.25 -8.672 4.297 1 87.94 88 SER B N 1
ATOM 3015 C CA . SER B 1 88 ? -12.656 -7.273 4.219 1 87.94 88 SER B CA 1
ATOM 3016 C C . SER B 1 88 ? -13.875 -7 5.094 1 87.94 88 SER B C 1
ATOM 3018 O O . SER B 1 88 ? -14.875 -7.711 5.012 1 87.94 88 SER B O 1
ATOM 3020 N N . VAL B 1 89 ? -13.758 -6.09 5.984 1 88.56 89 VAL B N 1
ATOM 3021 C CA . VAL B 1 89 ? -14.859 -5.621 6.816 1 88.56 89 VAL B CA 1
ATOM 3022 C C . VAL B 1 89 ? -14.75 -4.113 7.023 1 88.56 89 VAL B C 1
ATOM 3024 O O . VAL B 1 89 ? -13.656 -3.586 7.219 1 88.56 89 VAL B O 1
ATOM 3027 N N . PRO B 1 90 ? -15.922 -3.42 6.852 1 93.5 90 PRO B N 1
ATOM 3028 C CA . PRO B 1 90 ? -15.852 -1.983 7.129 1 93.5 90 PRO B CA 1
ATOM 3029 C C . PRO B 1 90 ? -15.461 -1.681 8.578 1 93.5 90 PRO B C 1
ATOM 3031 O O . PRO B 1 90 ? -15.828 -2.43 9.484 1 93.5 90 PRO B O 1
ATOM 3034 N N . GLN B 1 91 ? -14.734 -0.683 8.789 1 96.12 91 GLN B N 1
ATOM 3035 C CA . GLN B 1 91 ? -14.305 -0.215 10.109 1 96.12 91 GLN B CA 1
ATOM 3036 C C . GLN B 1 91 ? -13.898 1.254 10.062 1 96.12 91 GLN B C 1
ATOM 3038 O O . GLN B 1 91 ? -13.102 1.657 9.203 1 96.12 91 GLN B O 1
ATOM 3043 N N . ALA B 1 92 ? -14.547 2.051 10.922 1 97.56 92 ALA B N 1
ATOM 3044 C CA . ALA B 1 92 ? -14.086 3.43 11.047 1 97.56 92 ALA B CA 1
ATOM 3045 C C . ALA B 1 92 ? -12.648 3.479 11.555 1 97.56 92 ALA B C 1
ATOM 3047 O O . ALA B 1 92 ? -12.297 2.775 12.508 1 97.56 92 ALA B O 1
ATOM 3048 N N . ILE B 1 93 ? -11.852 4.363 11.047 1 98 93 ILE B N 1
ATOM 3049 C CA . ILE B 1 93 ? -10.438 4.484 11.398 1 98 93 ILE B CA 1
ATOM 3050 C C . ILE B 1 93 ? -10.297 4.812 12.875 1 98 93 ILE B C 1
ATOM 3052 O O . ILE B 1 93 ? -9.516 4.18 13.594 1 98 93 ILE B O 1
ATOM 3056 N N . GLU B 1 94 ? -11.055 5.73 13.359 1 98.19 94 GLU B N 1
ATOM 3057 C CA . GLU B 1 94 ? -10.945 6.215 14.727 1 98.19 94 GLU B CA 1
ATOM 3058 C C . GLU B 1 94 ? -11.297 5.117 15.734 1 98.19 94 GLU B C 1
ATOM 3060 O O . GLU B 1 94 ? -10.805 5.125 16.859 1 98.19 94 GLU B O 1
ATOM 3065 N N . GLU B 1 95 ? -12.07 4.117 15.312 1 97.31 95 GLU B N 1
ATOM 3066 C CA . GLU B 1 95 ? -12.609 3.121 16.234 1 97.31 95 GLU B CA 1
ATOM 3067 C C . GLU B 1 95 ? -11.867 1.797 16.109 1 97.31 95 GLU B C 1
ATOM 3069 O O . GLU B 1 95 ? -12.148 0.846 16.844 1 97.31 95 GLU B O 1
ATOM 3074 N N . ALA B 1 96 ? -10.922 1.745 15.195 1 96.69 96 ALA B N 1
ATOM 3075 C CA . ALA B 1 96 ? -10.258 0.472 14.93 1 96.69 96 ALA B CA 1
ATOM 3076 C C . ALA B 1 96 ? -9.375 0.058 16.094 1 96.69 96 ALA B C 1
ATOM 3078 O O . ALA B 1 96 ? -8.484 0.806 16.516 1 96.69 96 ALA B O 1
ATOM 3079 N N . GLU B 1 97 ? -9.602 -1.069 16.625 1 95.38 97 GLU B N 1
ATOM 3080 C CA . GLU B 1 97 ? -8.703 -1.643 17.625 1 95.38 97 GLU B CA 1
ATOM 3081 C C . GLU B 1 97 ? -7.426 -2.17 16.969 1 95.38 97 GLU B C 1
ATOM 3083 O O . GLU B 1 97 ? -7.426 -2.527 15.797 1 95.38 97 GLU B O 1
ATOM 3088 N N . GLU B 1 98 ? -6.375 -2.244 17.766 1 95.69 98 GLU B N 1
ATOM 3089 C CA . GLU B 1 98 ? -5.109 -2.744 17.234 1 95.69 98 GLU B CA 1
ATOM 3090 C C . GLU B 1 98 ? -5.246 -4.18 16.734 1 95.69 98 GLU B C 1
ATOM 3092 O O . GLU B 1 98 ? -4.633 -4.555 15.734 1 95.69 98 GLU B O 1
ATOM 3097 N N . ALA B 1 99 ? -5.965 -4.941 17.5 1 94.31 99 ALA B N 1
ATOM 3098 C CA . ALA B 1 99 ? -6.16 -6.336 17.109 1 94.31 99 ALA B CA 1
ATOM 3099 C C . ALA B 1 99 ? -6.855 -6.434 15.75 1 94.31 99 ALA B C 1
ATOM 3101 O O . ALA B 1 99 ? -6.535 -7.309 14.945 1 94.31 99 ALA B O 1
ATOM 3102 N N . PHE B 1 100 ? -7.82 -5.566 15.484 1 94.25 100 PHE B N 1
ATOM 3103 C CA . PHE B 1 100 ? -8.5 -5.52 14.195 1 94.25 100 PHE B CA 1
ATOM 3104 C C . PHE B 1 100 ? -7.516 -5.199 13.078 1 94.25 100 PHE B C 1
ATOM 3106 O O . PHE B 1 100 ? -7.465 -5.906 12.07 1 94.25 100 PHE B O 1
ATOM 3113 N N . THR B 1 101 ? -6.785 -4.145 13.281 1 96.38 101 THR B N 1
ATOM 3114 C CA . THR B 1 101 ? -5.816 -3.717 12.281 1 96.38 101 THR B CA 1
ATOM 3115 C C . THR B 1 101 ? -4.82 -4.832 11.977 1 96.38 101 THR B C 1
ATOM 3117 O O . THR B 1 101 ? -4.559 -5.145 10.812 1 96.38 101 THR B O 1
ATOM 3120 N N . ALA B 1 102 ? -4.301 -5.426 13 1 95.25 102 ALA B N 1
ATOM 3121 C CA . ALA B 1 102 ? -3.336 -6.508 12.844 1 95.25 102 ALA B CA 1
ATOM 3122 C C . ALA B 1 102 ? -3.939 -7.668 12.055 1 95.25 102 ALA B C 1
ATOM 3124 O O . ALA B 1 102 ? -3.305 -8.195 11.141 1 95.25 102 ALA B O 1
ATOM 3125 N N . LYS B 1 103 ? -5.105 -8.047 12.375 1 93.69 103 LYS B N 1
ATOM 3126 C CA . LYS B 1 103 ? -5.766 -9.172 11.711 1 93.69 103 LYS B CA 1
ATOM 3127 C C . LYS B 1 103 ? -5.98 -8.891 10.234 1 93.69 103 LYS B C 1
ATOM 3129 O O . LYS B 1 103 ? -5.738 -9.75 9.391 1 93.69 103 LYS B O 1
ATOM 3134 N N . VAL B 1 104 ? -6.465 -7.695 9.922 1 95.25 104 VAL B N 1
ATOM 3135 C CA . VAL B 1 104 ? -6.73 -7.309 8.539 1 95.25 104 VAL B CA 1
ATOM 3136 C C . VAL B 1 104 ? -5.426 -7.312 7.742 1 95.25 104 VAL B C 1
ATOM 3138 O O . VAL B 1 104 ? -5.375 -7.844 6.629 1 95.25 104 VAL B O 1
ATOM 3141 N N . PHE B 1 105 ? -4.355 -6.789 8.297 1 97.38 105 PHE B N 1
ATOM 3142 C CA . PHE B 1 105 ? -3.078 -6.734 7.594 1 97.38 105 PHE B CA 1
ATOM 3143 C C . PHE B 1 105 ? -2.457 -8.125 7.488 1 97.38 105 PHE B C 1
ATOM 3145 O O . PHE B 1 105 ? -1.896 -8.477 6.453 1 97.38 105 PHE B O 1
ATOM 3152 N N . ASP B 1 106 ? -2.568 -8.898 8.531 1 96.31 106 ASP B N 1
ATOM 3153 C CA . ASP B 1 106 ? -2.043 -10.266 8.484 1 96.31 106 ASP B CA 1
ATOM 3154 C C . ASP B 1 106 ? -2.756 -11.094 7.422 1 96.31 106 ASP B C 1
ATOM 3156 O O . ASP B 1 106 ? -2.113 -11.805 6.648 1 96.31 106 ASP B O 1
ATOM 3160 N N . ALA B 1 107 ? -4.004 -10.977 7.352 1 94.75 107 ALA B N 1
ATOM 3161 C CA . ALA B 1 107 ? -4.805 -11.797 6.449 1 94.75 107 ALA B CA 1
ATOM 3162 C C . ALA B 1 107 ? -4.602 -11.375 4.996 1 94.75 107 ALA B C 1
ATOM 3164 O O . ALA B 1 107 ? -4.645 -12.203 4.09 1 94.75 107 ALA B O 1
ATOM 3165 N N . ASN B 1 108 ? -4.363 -10.07 4.812 1 96.75 108 ASN B N 1
ATOM 3166 C CA . ASN B 1 108 ? -4.426 -9.578 3.443 1 96.75 108 ASN B CA 1
ATOM 3167 C C . ASN B 1 108 ? -3.037 -9.25 2.9 1 96.75 108 ASN B C 1
ATOM 3169 O O . ASN B 1 108 ? -2.857 -9.109 1.688 1 96.75 108 ASN B O 1
ATOM 3173 N N . LEU B 1 109 ? -2.053 -9.086 3.766 1 98.56 109 LEU B N 1
ATOM 3174 C CA . LEU B 1 109 ? -0.772 -8.578 3.287 1 98.56 109 LEU B CA 1
ATOM 3175 C C . LEU B 1 109 ? 0.385 -9.359 3.9 1 98.56 109 LEU B C 1
ATOM 3177 O O . LEU B 1 109 ? 1.077 -10.102 3.203 1 98.56 109 LEU B O 1
ATOM 3181 N N . ILE B 1 110 ? 0.521 -9.32 5.211 1 98.62 110 ILE B N 1
ATOM 3182 C CA . ILE B 1 110 ? 1.694 -9.859 5.887 1 98.62 110 ILE B CA 1
ATOM 3183 C C . ILE B 1 110 ? 1.73 -11.383 5.719 1 98.62 110 ILE B C 1
ATOM 3185 O O . ILE B 1 110 ? 2.799 -11.961 5.535 1 98.62 110 ILE B O 1
ATOM 3189 N N . GLY B 1 111 ? 0.567 -12.016 5.84 1 98.31 111 GLY B N 1
ATOM 3190 C CA . GLY B 1 111 ? 0.502 -13.445 5.602 1 98.31 111 GLY B CA 1
ATOM 3191 C C . GLY B 1 111 ? 0.975 -13.844 4.215 1 98.31 111 GLY B C 1
ATOM 3192 O O . GLY B 1 111 ? 1.684 -14.844 4.059 1 98.31 111 GLY B O 1
ATOM 3193 N N . ALA B 1 112 ? 0.56 -13.125 3.211 1 98.62 112 ALA B N 1
ATOM 3194 C CA . ALA B 1 112 ? 1.023 -13.375 1.85 1 98.62 112 ALA B CA 1
ATOM 3195 C C . ALA B 1 112 ? 2.539 -13.227 1.75 1 98.62 112 ALA B C 1
ATOM 3197 O O . ALA B 1 112 ? 3.205 -14.031 1.087 1 98.62 112 ALA B O 1
ATOM 3198 N N . MET B 1 113 ? 3.109 -12.203 2.383 1 98.75 113 MET B N 1
ATOM 3199 C CA . MET B 1 113 ? 4.555 -12.008 2.391 1 98.75 113 MET B CA 1
ATOM 3200 C C . MET B 1 113 ? 5.262 -13.195 3.031 1 98.75 113 MET B C 1
ATOM 3202 O O . MET B 1 113 ? 6.289 -13.656 2.529 1 98.75 113 MET B O 1
ATOM 3206 N N . ARG B 1 114 ? 4.723 -13.672 4.129 1 98.69 114 ARG B N 1
ATOM 3207 C CA . ARG B 1 114 ? 5.309 -14.812 4.832 1 98.69 114 ARG B CA 1
ATOM 3208 C C . ARG B 1 114 ? 5.266 -16.062 3.969 1 98.69 114 ARG B C 1
ATOM 3210 O O . ARG B 1 114 ? 6.227 -16.844 3.939 1 98.69 114 ARG B O 1
ATOM 3217 N N . LEU B 1 115 ? 4.145 -16.25 3.285 1 98.75 115 LEU B N 1
ATOM 3218 C CA . LEU B 1 115 ? 4.031 -17.438 2.436 1 98.75 115 LEU B CA 1
ATOM 3219 C C . LEU B 1 115 ? 5.027 -17.375 1.282 1 98.75 115 LEU B C 1
ATOM 3221 O O . LEU B 1 115 ? 5.621 -18.391 0.914 1 98.75 115 LEU B O 1
ATOM 3225 N N . VAL B 1 116 ? 5.191 -16.203 0.678 1 98.81 116 VAL B N 1
ATOM 3226 C CA . VAL B 1 116 ? 6.211 -16 -0.35 1 98.81 116 VAL B CA 1
ATOM 3227 C C . VAL B 1 116 ? 7.586 -16.359 0.214 1 98.81 116 VAL B C 1
ATOM 3229 O O . VAL B 1 116 ? 8.328 -17.141 -0.385 1 98.81 116 VAL B O 1
ATOM 3232 N N . GLN B 1 117 ? 7.891 -15.836 1.36 1 98.56 117 GLN B N 1
ATOM 3233 C CA . GLN B 1 117 ? 9.195 -16.078 1.969 1 98.56 117 GLN B CA 1
ATOM 3234 C C . GLN B 1 117 ? 9.422 -17.562 2.205 1 98.56 117 GLN B C 1
ATOM 3236 O O . GLN B 1 117 ? 10.516 -18.078 1.967 1 98.56 117 GLN B O 1
ATOM 3241 N N . ALA B 1 118 ? 8.406 -18.219 2.65 1 98.62 118 ALA B N 1
ATOM 3242 C CA . ALA B 1 118 ? 8.5 -19.625 3.014 1 98.62 118 ALA B CA 1
ATOM 3243 C C . ALA B 1 118 ? 8.672 -20.5 1.776 1 98.62 118 ALA B C 1
ATOM 3245 O O . ALA B 1 118 ? 9.273 -21.578 1.848 1 98.62 118 ALA B O 1
ATOM 3246 N N . THR B 1 119 ? 8.164 -20.078 0.633 1 98.75 119 THR B N 1
ATOM 3247 C CA . THR B 1 119 ? 8.164 -20.922 -0.555 1 98.75 119 THR B CA 1
ATOM 3248 C C . THR B 1 119 ? 9.242 -20.469 -1.539 1 98.75 119 THR B C 1
ATOM 3250 O O . THR B 1 119 ? 9.609 -21.219 -2.455 1 98.75 119 THR B O 1
ATOM 3253 N N . LEU B 1 120 ? 9.758 -19.312 -1.342 1 98.75 120 LEU B N 1
ATOM 3254 C CA . LEU B 1 120 ? 10.703 -18.703 -2.264 1 98.75 120 LEU B CA 1
ATOM 3255 C C . LEU B 1 120 ? 11.969 -19.547 -2.391 1 98.75 120 LEU B C 1
ATOM 3257 O O . LEU B 1 120 ? 12.508 -19.703 -3.488 1 98.75 120 LEU B O 1
ATOM 3261 N N . PRO B 1 121 ? 12.523 -20.125 -1.25 1 98.62 121 PRO B N 1
ATOM 3262 C CA . PRO B 1 121 ? 13.711 -20.969 -1.402 1 98.62 121 PRO B CA 1
ATOM 3263 C C . PRO B 1 121 ? 13.492 -22.109 -2.396 1 98.62 121 PRO B C 1
ATOM 3265 O O . PRO B 1 121 ? 14.398 -22.453 -3.164 1 98.62 121 PRO B O 1
ATOM 3268 N N . HIS B 1 122 ? 12.328 -22.672 -2.389 1 98.75 122 HIS B N 1
ATOM 3269 C CA . HIS B 1 122 ? 11.977 -23.766 -3.301 1 98.75 122 HIS B CA 1
ATOM 3270 C C . HIS B 1 122 ? 12.008 -23.297 -4.75 1 98.75 122 HIS B C 1
ATOM 3272 O O . HIS B 1 122 ? 12.586 -23.953 -5.609 1 98.75 122 HIS B O 1
ATOM 3278 N N . PHE B 1 123 ? 11.445 -22.141 -5.078 1 98.81 123 PHE B N 1
ATOM 3279 C CA . PHE B 1 123 ? 11.438 -21.562 -6.422 1 98.81 123 PHE B CA 1
ATOM 3280 C C . PHE B 1 123 ? 12.844 -21.141 -6.84 1 98.81 123 PHE B C 1
ATOM 3282 O O . PHE B 1 123 ? 13.242 -21.344 -7.984 1 98.81 123 PHE B O 1
ATOM 3289 N N . ARG B 1 124 ? 13.555 -20.5 -5.859 1 98.62 124 ARG B N 1
ATOM 3290 C CA . ARG B 1 124 ? 14.922 -20.078 -6.133 1 98.62 124 ARG B CA 1
ATOM 3291 C C . ARG B 1 124 ? 15.805 -21.266 -6.52 1 98.62 124 ARG B C 1
ATOM 3293 O O . ARG B 1 124 ? 16.547 -21.188 -7.504 1 98.62 124 ARG B O 1
ATOM 3300 N N . GLU B 1 125 ? 15.695 -22.359 -5.785 1 98.38 125 GLU B N 1
ATOM 3301 C CA . GLU B 1 125 ? 16.484 -23.547 -6.062 1 98.38 125 GLU B CA 1
ATOM 3302 C C . GLU B 1 125 ? 16.125 -24.141 -7.422 1 98.38 125 GLU B C 1
ATOM 3304 O O . GLU B 1 125 ? 17.016 -24.609 -8.148 1 98.38 125 GLU B O 1
ATOM 3309 N N . ARG B 1 126 ? 14.922 -24.078 -7.789 1 98.12 126 ARG B N 1
ATOM 3310 C CA . ARG B 1 126 ? 14.445 -24.656 -9.039 1 98.12 126 ARG B CA 1
ATOM 3311 C C . ARG B 1 126 ? 14.633 -23.688 -10.195 1 98.12 126 ARG B C 1
ATOM 3313 O O . ARG B 1 126 ? 14.5 -24.062 -11.359 1 98.12 126 ARG B O 1
ATOM 3320 N N . LYS B 1 127 ? 14.883 -22.422 -9.922 1 98 127 LYS B N 1
ATOM 3321 C CA . LYS B 1 127 ? 15.008 -21.328 -10.891 1 98 127 LYS B CA 1
ATOM 3322 C C . LYS B 1 127 ? 13.766 -21.219 -11.766 1 98 127 LYS B C 1
ATOM 3324 O O . LYS B 1 127 ? 13.867 -21.062 -12.984 1 98 127 LYS B O 1
ATOM 3329 N N . GLN B 1 128 ? 12.656 -21.453 -11.156 1 97.69 128 GLN B N 1
ATOM 3330 C CA . GLN B 1 128 ? 11.344 -21.328 -11.781 1 97.69 128 GLN B CA 1
ATOM 3331 C C . GLN B 1 128 ? 10.234 -21.25 -10.734 1 97.69 128 GLN B C 1
ATOM 3333 O O . GLN B 1 128 ? 10.406 -21.734 -9.609 1 97.69 128 GLN B O 1
ATOM 3338 N N . GLY B 1 129 ? 9.133 -20.75 -11.094 1 98.31 129 GLY B N 1
ATOM 3339 C CA . GLY B 1 129 ? 7.969 -20.625 -10.234 1 98.31 129 GLY B CA 1
ATOM 3340 C C . GLY B 1 129 ? 7.219 -19.312 -10.43 1 98.31 1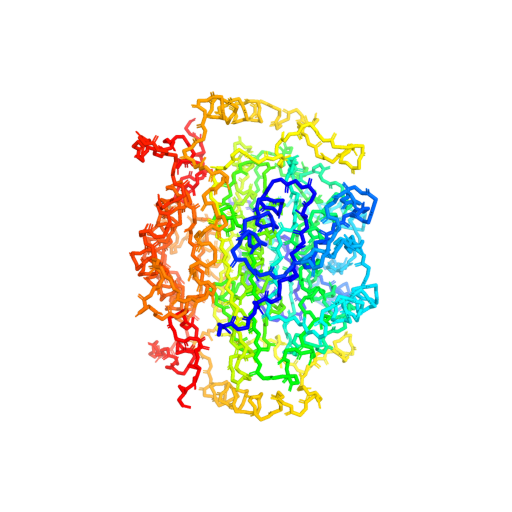29 GLY B C 1
ATOM 3341 O O . GLY B 1 129 ? 7.777 -18.344 -10.93 1 98.31 129 GLY B O 1
ATOM 3342 N N . THR B 1 130 ? 5.949 -19.344 -10.125 1 98.69 130 THR B N 1
ATOM 3343 C CA . THR B 1 130 ? 5.121 -18.156 -10.242 1 98.69 130 THR B CA 1
ATOM 3344 C C . THR B 1 130 ? 4.387 -17.875 -8.93 1 98.69 130 THR B C 1
ATOM 3346 O O . THR B 1 130 ? 3.76 -18.781 -8.359 1 98.69 130 THR B O 1
ATOM 3349 N N . PHE B 1 131 ? 4.582 -16.703 -8.422 1 98.88 131 PHE B N 1
ATOM 3350 C CA . PHE B 1 131 ? 3.711 -16.203 -7.367 1 98.88 131 PHE B CA 1
ATOM 3351 C C . PHE B 1 131 ? 2.555 -15.406 -7.957 1 98.88 131 PHE B C 1
ATOM 3353 O O . PHE B 1 131 ? 2.773 -14.461 -8.719 1 98.88 131 PHE B O 1
ATOM 3360 N N . ALA B 1 132 ? 1.37 -15.812 -7.656 1 98.88 132 ALA B N 1
ATOM 3361 C CA . ALA B 1 132 ? 0.17 -15.062 -8.016 1 98.88 132 ALA B CA 1
ATOM 3362 C C . ALA B 1 132 ? -0.541 -14.539 -6.777 1 98.88 132 ALA B C 1
ATOM 3364 O O . ALA B 1 132 ? -0.614 -15.227 -5.754 1 98.88 132 ALA B O 1
ATOM 3365 N N . PHE B 1 133 ? -1.045 -13.352 -6.855 1 98.81 133 PHE B N 1
ATOM 3366 C CA . PHE B 1 133 ? -1.773 -12.711 -5.766 1 98.81 133 PHE B CA 1
ATOM 3367 C C . PHE B 1 133 ? -3.178 -12.32 -6.211 1 98.81 133 PHE B C 1
ATOM 3369 O O . PHE B 1 133 ? -3.375 -11.891 -7.352 1 98.81 133 PHE B O 1
ATOM 3376 N N . ILE B 1 134 ? -4.109 -12.523 -5.32 1 98.12 134 ILE B N 1
ATOM 3377 C CA . ILE B 1 134 ? -5.434 -11.938 -5.516 1 98.12 134 ILE B CA 1
ATOM 3378 C C . ILE B 1 134 ? -5.535 -10.633 -4.734 1 98.12 134 ILE B C 1
ATOM 3380 O O . ILE B 1 134 ? -5.758 -10.648 -3.52 1 98.12 134 ILE B O 1
ATOM 3384 N N . GLY B 1 135 ? -5.344 -9.609 -5.457 1 97.31 135 GLY B N 1
ATOM 3385 C CA . GLY B 1 135 ? -5.52 -8.281 -4.91 1 97.31 135 GLY B CA 1
ATOM 3386 C C . GLY B 1 135 ? -6.957 -7.797 -4.957 1 97.31 135 GLY B C 1
ATOM 3387 O O . GLY B 1 135 ? -7.879 -8.539 -4.602 1 97.31 135 GLY B O 1
ATOM 3388 N N . SER B 1 136 ? -7.141 -6.57 -5.293 1 93.69 136 SER B N 1
ATOM 3389 C CA . SER B 1 136 ? -8.438 -5.906 -5.406 1 93.69 136 SER B CA 1
ATOM 3390 C C . SER B 1 136 ? -8.312 -4.594 -6.176 1 93.69 136 SER B C 1
ATOM 3392 O O . SER B 1 136 ? -7.281 -3.926 -6.121 1 93.69 136 SER B O 1
ATOM 3394 N N . GLY B 1 137 ? -9.398 -4.305 -6.859 1 94.06 137 GLY B N 1
ATOM 3395 C CA . GLY B 1 137 ? -9.477 -2.934 -7.34 1 94.06 137 GLY B CA 1
ATOM 3396 C C . GLY B 1 137 ? -9.297 -1.903 -6.242 1 94.06 137 GLY B C 1
ATOM 3397 O O . GLY B 1 137 ? -8.781 -0.811 -6.488 1 94.06 137 GLY B O 1
ATOM 3398 N N . LEU B 1 138 ? -9.633 -2.246 -5.039 1 92.94 138 LEU B N 1
ATOM 3399 C CA . LEU B 1 138 ? -9.539 -1.352 -3.889 1 92.94 138 LEU B CA 1
ATOM 3400 C C . LEU B 1 138 ? -8.094 -1.17 -3.453 1 92.94 138 LEU B C 1
ATOM 3402 O O . LEU B 1 138 ? -7.809 -0.393 -2.539 1 92.94 138 LEU B O 1
ATOM 3406 N N . GLY B 1 139 ? -7.18 -1.817 -4.121 1 96.25 139 GLY B N 1
ATOM 3407 C CA . GLY B 1 139 ? -5.766 -1.505 -3.971 1 96.25 139 GLY B CA 1
ATOM 3408 C C . GLY B 1 139 ? -5.355 -0.233 -4.688 1 96.25 139 GLY B C 1
ATOM 3409 O O . GLY B 1 139 ? -4.27 0.299 -4.445 1 96.25 139 GLY B O 1
ATOM 3410 N N . TRP B 1 140 ? -6.258 0.251 -5.543 1 96.31 140 TRP B N 1
ATOM 3411 C CA . TRP B 1 140 ? -6.023 1.474 -6.305 1 96.31 140 TRP B CA 1
ATOM 3412 C C . TRP B 1 140 ? -6.953 2.59 -5.836 1 96.31 140 TRP B C 1
ATOM 3414 O O . TRP B 1 140 ? -6.699 3.768 -6.102 1 96.31 140 TRP B O 1
ATOM 3424 N N . GLU B 1 141 ? -8.016 2.146 -5.211 1 92.25 141 GLU B N 1
ATOM 3425 C CA . GLU B 1 141 ? -9.039 3.08 -4.758 1 92.25 141 GLU B CA 1
ATOM 3426 C C . GLU B 1 141 ? -9.531 2.723 -3.357 1 92.25 141 GLU B C 1
ATOM 3428 O O . GLU B 1 141 ? -9.414 1.574 -2.926 1 92.25 141 GLU B O 1
ATOM 3433 N N . SER B 1 142 ? -10.031 3.727 -2.783 1 91.06 142 SER B N 1
ATOM 3434 C CA . SER B 1 142 ? -10.609 3.479 -1.466 1 91.06 142 SER B CA 1
ATOM 3435 C C . SER B 1 142 ? -12.078 3.869 -1.429 1 91.06 142 SER B C 1
ATOM 3437 O O . SER B 1 142 ? -12.539 4.66 -2.256 1 91.06 142 SER B O 1
ATOM 3439 N N . TYR B 1 143 ? -12.781 3.246 -0.593 1 92.31 143 TYR B N 1
ATOM 3440 C CA . TYR B 1 143 ? -14.164 3.561 -0.253 1 92.31 143 TYR B CA 1
ATOM 3441 C C . TYR B 1 143 ? -14.305 3.893 1.229 1 92.31 143 TYR B C 1
ATOM 3443 O O . TYR B 1 143 ? -13.57 3.352 2.061 1 92.31 143 TYR B O 1
ATOM 3451 N N . PRO B 1 144 ? -15.203 4.793 1.581 1 94.31 144 PRO B N 1
ATOM 3452 C CA . PRO B 1 144 ? -15.328 5.152 2.996 1 94.31 144 PRO B CA 1
ATOM 3453 C C . PRO B 1 144 ? -15.477 3.936 3.904 1 94.31 144 PRO B C 1
ATOM 3455 O O . PRO B 1 144 ? -16.234 3.014 3.586 1 94.31 144 PRO B O 1
ATOM 3458 N N . PHE B 1 145 ? -14.672 3.928 4.98 1 96.06 145 PHE B N 1
ATOM 3459 C CA . PHE B 1 145 ? -14.719 2.947 6.059 1 96.06 145 PHE B CA 1
ATOM 3460 C C . PHE B 1 145 ? -14.078 1.637 5.633 1 96.06 145 PHE B C 1
ATOM 3462 O O . PHE B 1 145 ? -14.219 0.617 6.309 1 96.06 145 PHE B O 1
ATOM 3469 N N . LEU B 1 146 ? -13.383 1.636 4.48 1 95.75 146 LEU B N 1
ATOM 3470 C CA . LEU B 1 146 ? -12.625 0.474 4.035 1 95.75 146 LEU B CA 1
ATOM 3471 C C . LEU B 1 146 ? -11.141 0.805 3.926 1 95.75 146 LEU B C 1
ATOM 3473 O O . LEU B 1 146 ? -10.406 0.159 3.174 1 95.75 146 LEU B O 1
ATOM 3477 N N . ALA B 1 147 ? -10.719 1.789 4.664 1 97.12 147 ALA B N 1
ATOM 3478 C CA . ALA B 1 147 ? -9.344 2.275 4.562 1 97.12 147 ALA B CA 1
ATOM 3479 C C . ALA B 1 147 ? -8.352 1.178 4.922 1 97.12 147 ALA B C 1
ATOM 3481 O O . ALA B 1 147 ? -7.305 1.044 4.281 1 97.12 147 ALA B O 1
ATOM 3482 N N . HIS B 1 148 ? -8.617 0.362 5.973 1 97.25 148 HIS B N 1
ATOM 3483 C CA . HIS B 1 148 ? -7.691 -0.677 6.402 1 97.25 148 HIS B CA 1
ATOM 3484 C C . HIS B 1 148 ? -7.508 -1.735 5.32 1 97.25 148 HIS B C 1
ATOM 3486 O O . HIS B 1 148 ? -6.379 -2.135 5.02 1 97.25 148 HIS B O 1
ATOM 3492 N N . TYR B 1 149 ? -8.602 -2.152 4.754 1 96.38 149 TYR B N 1
ATOM 3493 C CA . TYR B 1 149 ? -8.555 -3.141 3.684 1 96.38 149 TYR B CA 1
ATOM 3494 C C . TYR B 1 149 ? -7.824 -2.592 2.463 1 96.38 149 TYR B C 1
ATOM 3496 O O . TYR B 1 149 ? -6.914 -3.234 1.934 1 96.38 149 TYR B O 1
ATOM 3504 N N . ALA B 1 150 ? -8.219 -1.393 2.041 1 97.75 150 ALA B N 1
ATOM 3505 C CA . ALA B 1 150 ? -7.609 -0.766 0.873 1 97.75 150 ALA B CA 1
ATOM 3506 C C . ALA B 1 150 ? -6.113 -0.563 1.078 1 97.75 150 ALA B C 1
ATOM 3508 O O . ALA B 1 150 ? -5.32 -0.762 0.155 1 97.75 150 ALA B O 1
ATOM 3509 N N . THR B 1 151 ? -5.719 -0.163 2.266 1 98.62 151 THR B N 1
ATOM 3510 C CA . THR B 1 151 ? -4.312 0.025 2.605 1 98.62 151 THR B CA 1
ATOM 3511 C C . THR B 1 151 ? -3.539 -1.283 2.459 1 98.62 151 THR B C 1
ATOM 3513 O O . THR B 1 151 ? -2.479 -1.317 1.831 1 98.62 151 THR B O 1
ATOM 3516 N N . ALA B 1 152 ? -4.074 -2.352 2.967 1 98.31 152 ALA B N 1
ATOM 3517 C CA . ALA B 1 152 ? -3.432 -3.658 2.869 1 98.31 152 ALA B CA 1
ATOM 3518 C C . ALA B 1 152 ? -3.307 -4.102 1.415 1 98.31 152 ALA B C 1
ATOM 3520 O O . ALA B 1 152 ? -2.26 -4.602 0.999 1 98.31 152 ALA B O 1
ATOM 3521 N N . LYS B 1 153 ? -4.332 -3.898 0.677 1 98.38 153 LYS B N 1
ATOM 3522 C CA . LYS B 1 153 ? -4.348 -4.363 -0.707 1 98.38 153 LYS B CA 1
ATOM 3523 C C . LYS B 1 153 ? -3.428 -3.518 -1.582 1 98.38 153 LYS B C 1
ATOM 3525 O O . LYS B 1 153 ? -2.82 -4.023 -2.527 1 98.38 153 LYS B O 1
ATOM 3530 N N . ALA B 1 154 ? -3.369 -2.205 -1.273 1 98.69 154 ALA B N 1
ATOM 3531 C CA . ALA B 1 154 ? -2.377 -1.379 -1.957 1 98.69 154 ALA B CA 1
ATOM 3532 C C . ALA B 1 154 ? -0.961 -1.875 -1.677 1 98.69 154 ALA B C 1
ATOM 3534 O O . ALA B 1 154 ? -0.135 -1.962 -2.588 1 98.69 154 ALA B O 1
ATOM 3535 N N . GLY B 1 155 ? -0.708 -2.156 -0.413 1 98.75 155 GLY B N 1
ATOM 3536 C CA . GLY B 1 155 ? 0.572 -2.748 -0.06 1 98.75 155 GLY B CA 1
ATOM 3537 C C . GLY B 1 155 ? 0.855 -4.043 -0.799 1 98.75 155 GLY B C 1
ATOM 3538 O O . GLY B 1 155 ? 1.965 -4.25 -1.296 1 98.75 155 GLY B O 1
ATOM 3539 N N . LEU B 1 156 ? -0.131 -4.879 -0.92 1 98.69 156 LEU B N 1
ATOM 3540 C CA . LEU B 1 156 ? 0.019 -6.16 -1.597 1 98.69 156 LEU B CA 1
ATOM 3541 C C . LEU B 1 156 ? 0.381 -5.961 -3.064 1 98.69 156 LEU B C 1
ATOM 3543 O O . LEU B 1 156 ? 1.225 -6.684 -3.604 1 98.69 156 LEU B O 1
ATOM 3547 N N . SER B 1 157 ? -0.274 -5.039 -3.68 1 98.25 157 SER B N 1
ATOM 3548 C CA . SER B 1 157 ? 0.013 -4.727 -5.078 1 98.25 157 SER B CA 1
ATOM 3549 C C . SER B 1 157 ? 1.468 -4.309 -5.262 1 98.25 157 SER B C 1
ATOM 3551 O O . SER B 1 157 ? 2.148 -4.793 -6.168 1 98.25 157 SER B O 1
ATOM 3553 N N . MET B 1 158 ? 1.921 -3.457 -4.375 1 98.44 158 MET B N 1
ATOM 3554 C CA . MET B 1 158 ? 3.299 -2.982 -4.473 1 98.44 158 MET B CA 1
ATOM 3555 C C . MET B 1 158 ? 4.285 -4.102 -4.148 1 98.44 158 MET B C 1
ATOM 3557 O O . MET B 1 158 ? 5.352 -4.184 -4.758 1 98.44 158 MET B O 1
ATOM 3561 N N . PHE B 1 159 ? 3.941 -4.961 -3.227 1 98.69 159 PHE B N 1
ATOM 3562 C CA . PHE B 1 159 ? 4.793 -6.094 -2.891 1 98.69 159 PHE B CA 1
ATOM 3563 C C . PHE B 1 159 ? 4.98 -7.008 -4.098 1 98.69 159 PHE B C 1
ATOM 3565 O O . PHE B 1 159 ? 6.09 -7.473 -4.363 1 98.69 159 PHE B O 1
ATOM 3572 N N . ALA B 1 160 ? 3.898 -7.23 -4.824 1 98.25 160 ALA B N 1
ATOM 3573 C CA . ALA B 1 160 ? 3.971 -8.078 -6.012 1 98.25 160 ALA B CA 1
ATOM 3574 C C . ALA B 1 160 ? 4.957 -7.508 -7.031 1 98.25 160 ALA B C 1
ATOM 3576 O O . ALA B 1 160 ? 5.746 -8.25 -7.617 1 98.25 160 ALA B O 1
ATOM 3577 N N . GLU B 1 161 ? 4.91 -6.207 -7.23 1 96.81 161 GLU B N 1
ATOM 3578 C CA . GLU B 1 161 ? 5.844 -5.551 -8.133 1 96.81 161 GLU B CA 1
ATOM 3579 C C . GLU B 1 161 ? 7.281 -5.688 -7.645 1 96.81 161 GLU B C 1
ATOM 3581 O O . GLU B 1 161 ? 8.18 -6.027 -8.414 1 96.81 161 GLU B O 1
ATOM 3586 N N . GLY B 1 162 ? 7.477 -5.359 -6.336 1 96.88 162 GLY B N 1
ATOM 3587 C CA . GLY B 1 162 ? 8.805 -5.457 -5.762 1 96.88 162 GLY B CA 1
ATOM 3588 C C . GLY B 1 162 ? 9.383 -6.855 -5.828 1 96.88 162 GLY B C 1
ATOM 3589 O O . GLY B 1 162 ? 10.578 -7.031 -6.086 1 96.88 162 GLY B O 1
ATOM 3590 N N . LEU B 1 163 ? 8.523 -7.828 -5.605 1 98 163 LEU B N 1
ATOM 3591 C CA . LEU B 1 163 ? 8.945 -9.219 -5.688 1 98 163 LEU B CA 1
ATOM 3592 C C . LEU B 1 163 ? 9.422 -9.562 -7.094 1 98 163 LEU B C 1
ATOM 3594 O O . LEU B 1 163 ? 10.492 -10.148 -7.266 1 98 163 LEU B O 1
ATOM 3598 N N . GLN B 1 164 ? 8.664 -9.203 -8.109 1 97.31 164 GLN B N 1
ATOM 3599 C CA . GLN B 1 164 ? 9.039 -9.461 -9.5 1 97.31 164 GLN B CA 1
ATOM 3600 C C . GLN B 1 164 ? 10.406 -8.875 -9.82 1 97.31 164 GLN B C 1
ATOM 360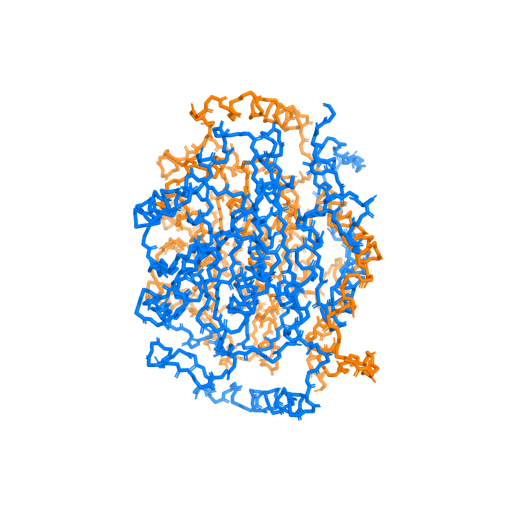2 O O . GLN B 1 164 ? 11.258 -9.555 -10.398 1 97.31 164 GLN B O 1
ATOM 3607 N N . LYS B 1 165 ? 10.609 -7.676 -9.406 1 95.69 165 LYS B N 1
ATOM 3608 C CA . LYS B 1 165 ? 11.867 -6.984 -9.695 1 95.69 165 LYS B CA 1
ATOM 3609 C C . LYS B 1 165 ? 13.039 -7.668 -8.992 1 95.69 165 LYS B C 1
ATOM 3611 O O . LYS B 1 165 ? 14.164 -7.637 -9.492 1 95.69 165 LYS B O 1
ATOM 3616 N N . GLU B 1 166 ? 12.773 -8.266 -7.91 1 96.25 166 GLU B N 1
ATOM 3617 C CA . GLU B 1 166 ? 13.836 -8.844 -7.098 1 96.25 166 GLU B CA 1
ATOM 3618 C C . GLU B 1 166 ? 14.18 -10.258 -7.566 1 96.25 166 GLU B C 1
ATOM 3620 O O . GLU B 1 166 ? 15.328 -10.703 -7.445 1 96.25 166 GLU B O 1
ATOM 3625 N N . VAL B 1 167 ? 13.195 -10.969 -8.234 1 97.12 167 VAL B N 1
ATOM 3626 C CA . VAL B 1 167 ? 13.438 -12.406 -8.406 1 97.12 167 VAL B CA 1
ATOM 3627 C C . VAL B 1 167 ? 13.43 -12.758 -9.891 1 97.12 167 VAL B C 1
ATOM 3629 O O . VAL B 1 167 ? 13.703 -13.898 -10.266 1 97.12 167 VAL B O 1
ATOM 3632 N N . ALA B 1 168 ? 13.133 -11.828 -10.758 1 96.5 168 ALA B N 1
ATOM 3633 C CA . ALA B 1 168 ? 12.992 -12.109 -12.188 1 96.5 168 ALA B CA 1
ATOM 3634 C C . ALA B 1 168 ? 14.266 -12.734 -12.742 1 96.5 168 ALA B C 1
ATOM 3636 O O . ALA B 1 168 ? 14.211 -13.641 -13.578 1 96.5 168 ALA B O 1
ATOM 3637 N N . HIS B 1 169 ? 15.406 -12.281 -12.266 1 95.19 169 HIS B N 1
ATOM 3638 C CA . HIS B 1 169 ? 16.688 -12.758 -12.789 1 95.19 169 HIS B CA 1
ATOM 3639 C C . HIS B 1 169 ? 16.906 -14.227 -12.438 1 95.19 169 HIS B C 1
ATOM 3641 O O . HIS B 1 169 ? 17.797 -14.875 -12.992 1 95.19 169 HIS B O 1
ATOM 3647 N N . LEU B 1 170 ? 16.078 -14.781 -11.531 1 96.94 170 LEU B N 1
ATOM 3648 C CA . LEU B 1 170 ? 16.172 -16.172 -11.117 1 96.94 170 LEU B CA 1
ATOM 3649 C C . LEU B 1 170 ? 15.164 -17.031 -11.883 1 96.94 170 LEU B C 1
ATOM 3651 O O . LEU B 1 170 ? 15 -18.219 -11.578 1 96.94 170 LEU B O 1
ATOM 3655 N N . GLY B 1 171 ? 14.414 -16.406 -12.82 1 96.56 171 GLY B N 1
ATOM 3656 C CA . GLY B 1 171 ? 13.422 -17.156 -13.586 1 96.56 171 GLY B CA 1
ATOM 3657 C C . GLY B 1 171 ? 12.086 -17.266 -12.867 1 96.56 171 GLY B C 1
ATOM 3658 O O . GLY B 1 171 ? 11.234 -18.062 -13.266 1 96.56 171 GLY B O 1
ATOM 3659 N N . ILE B 1 172 ? 11.898 -16.562 -11.773 1 98 172 ILE B N 1
ATOM 3660 C CA . ILE B 1 172 ? 10.68 -16.594 -10.969 1 98 172 ILE B CA 1
ATOM 3661 C C . ILE B 1 172 ? 9.781 -15.414 -11.359 1 98 172 ILE B C 1
ATOM 3663 O O . ILE B 1 172 ? 10.273 -14.32 -11.648 1 98 172 ILE B O 1
ATOM 3667 N N . LYS B 1 173 ? 8.461 -15.633 -11.406 1 97.5 173 LYS B N 1
ATOM 3668 C CA . LYS B 1 173 ? 7.5 -14.625 -11.852 1 97.5 173 LYS B CA 1
ATOM 3669 C C . LYS B 1 173 ? 6.555 -14.227 -10.719 1 97.5 173 LYS B C 1
ATOM 3671 O O . LYS B 1 173 ? 6.301 -15.016 -9.812 1 97.5 173 LYS B O 1
ATOM 3676 N N . SER B 1 174 ? 6.109 -13.039 -10.766 1 98.12 174 SER B N 1
ATOM 3677 C CA . SER B 1 174 ? 5.109 -12.5 -9.844 1 98.12 174 SER B CA 1
ATOM 3678 C C . SER B 1 174 ? 4.012 -11.758 -10.594 1 98.12 174 SER B C 1
ATOM 3680 O O . SER B 1 174 ? 4.293 -10.961 -11.492 1 98.12 174 SER B O 1
ATOM 3682 N N . VAL B 1 175 ? 2.752 -12.07 -10.266 1 98.25 175 VAL B N 1
ATOM 3683 C CA . VAL B 1 175 ? 1.626 -11.383 -10.891 1 98.25 175 VAL B CA 1
ATOM 3684 C C . VAL B 1 175 ? 0.522 -11.156 -9.859 1 98.25 175 VAL B C 1
ATOM 3686 O O . VAL B 1 175 ? 0.28 -12.008 -9 1 98.25 175 VAL B O 1
ATOM 3689 N N . ILE B 1 176 ? -0.091 -10.031 -9.898 1 98.56 176 ILE B N 1
ATOM 3690 C CA . ILE B 1 176 ? -1.249 -9.773 -9.047 1 98.56 176 ILE B CA 1
ATOM 3691 C C . ILE B 1 176 ? -2.486 -9.562 -9.922 1 98.56 176 ILE B C 1
ATOM 3693 O O . ILE B 1 176 ? -2.439 -8.828 -10.906 1 98.56 176 ILE B O 1
ATOM 3697 N N . PHE B 1 177 ? -3.531 -10.297 -9.594 1 98.69 177 PHE B N 1
ATOM 3698 C CA . PHE B 1 177 ? -4.855 -10.078 -10.172 1 98.69 177 PHE B CA 1
ATOM 3699 C C . PHE B 1 177 ? -5.684 -9.156 -9.281 1 98.69 177 PHE B C 1
ATOM 3701 O O . PHE B 1 177 ? -5.672 -9.297 -8.055 1 98.69 177 PHE B O 1
ATOM 3708 N N . GLU B 1 178 ? -6.395 -8.242 -9.867 1 98.06 178 GLU B N 1
ATOM 3709 C CA . GLU B 1 178 ? -7.109 -7.234 -9.094 1 98.06 178 GLU B CA 1
ATOM 3710 C C . GLU B 1 178 ? -8.594 -7.207 -9.453 1 98.06 178 GLU B C 1
ATOM 3712 O O . GLU B 1 178 ? -9.023 -6.387 -10.266 1 98.06 178 GLU B O 1
ATOM 3717 N N . PRO B 1 179 ? -9.352 -8.055 -8.75 1 96.44 179 PRO B N 1
ATOM 3718 C CA . PRO B 1 179 ? -10.781 -8.172 -9.047 1 96.44 179 PRO B CA 1
ATOM 3719 C C . PRO B 1 179 ? -11.594 -6.98 -8.539 1 96.44 179 PRO B C 1
ATOM 3721 O O . PRO B 1 179 ? -11.203 -6.336 -7.562 1 96.44 179 PRO B O 1
ATOM 3724 N N . GLY B 1 180 ? -12.641 -6.699 -9.258 1 92.81 180 GLY B N 1
ATOM 3725 C CA . GLY B 1 180 ? -13.664 -5.773 -8.789 1 92.81 180 GLY B CA 1
ATOM 3726 C C . GLY B 1 180 ? -14.719 -6.438 -7.918 1 92.81 180 GLY B C 1
ATOM 3727 O O . GLY B 1 180 ? -14.391 -7.223 -7.027 1 92.81 180 GLY B O 1
ATOM 3728 N N . ALA B 1 181 ? -15.938 -6.121 -8.195 1 83.5 181 ALA B N 1
ATOM 3729 C CA . ALA B 1 181 ? -17.031 -6.637 -7.371 1 83.5 181 ALA B CA 1
ATOM 3730 C C . ALA B 1 181 ? -17.484 -8.016 -7.852 1 83.5 181 ALA B C 1
ATOM 3732 O O . ALA B 1 181 ? -17.875 -8.18 -9.008 1 83.5 181 ALA B O 1
ATOM 3733 N N . PHE B 1 182 ? -17.312 -8.969 -6.984 1 82.31 182 PHE B N 1
ATOM 3734 C CA . PHE B 1 182 ? -17.766 -10.336 -7.195 1 82.31 182 PHE B CA 1
ATOM 3735 C C . PHE B 1 182 ? -18.656 -10.797 -6.047 1 82.31 182 PHE B C 1
ATOM 3737 O O . PHE B 1 182 ? -18.562 -10.273 -4.934 1 82.31 182 PHE B O 1
ATOM 3744 N N . ALA B 1 183 ? -19.547 -11.578 -6.488 1 69.06 183 ALA B N 1
ATOM 3745 C CA . ALA B 1 183 ? -20.297 -12.234 -5.422 1 69.06 183 ALA B CA 1
ATOM 3746 C C . ALA B 1 183 ? -19.438 -13.281 -4.715 1 69.06 183 ALA B C 1
ATOM 3748 O O . ALA B 1 183 ? -19.188 -14.359 -5.254 1 69.06 183 ALA B O 1
ATOM 3749 N N . THR B 1 184 ? -18.656 -12.727 -3.754 1 62.34 184 THR B N 1
ATOM 3750 C CA . THR B 1 184 ? -17.844 -13.664 -2.988 1 62.34 184 THR B CA 1
ATOM 3751 C C . THR B 1 184 ? -18.344 -13.773 -1.553 1 62.34 184 THR B C 1
ATOM 3753 O O . THR B 1 184 ? -19.219 -13 -1.137 1 62.34 184 THR B O 1
ATOM 3756 N N . GLY B 1 185 ? -18.078 -14.898 -0.915 1 54.47 185 GLY B N 1
ATOM 3757 C CA . GLY B 1 185 ? -18.406 -15.023 0.497 1 54.47 185 GLY B CA 1
ATOM 3758 C C . GLY B 1 185 ? -17.75 -13.953 1.356 1 54.47 185 GLY B C 1
ATOM 3759 O O . GLY B 1 185 ? -17.891 -13.969 2.582 1 54.47 185 GLY B O 1
ATOM 3760 N N . MET B 1 186 ? -16.875 -13.195 0.752 1 48.97 186 MET B N 1
ATOM 3761 C CA . MET B 1 186 ? -16.219 -12.18 1.566 1 48.97 186 MET B CA 1
ATOM 3762 C C . MET B 1 186 ? -17.25 -11.312 2.289 1 48.97 186 MET B C 1
ATOM 3764 O O . MET B 1 186 ? -17.016 -10.883 3.42 1 48.97 186 MET B O 1
ATOM 3768 N N . GLY B 1 187 ? -18.359 -10.992 1.592 1 46.72 187 GLY B N 1
ATOM 3769 C CA . GLY B 1 187 ? -19.438 -10.25 2.221 1 46.72 187 GLY B CA 1
ATOM 3770 C C . GLY B 1 187 ? -20.438 -11.141 2.943 1 46.72 187 GLY B C 1
ATOM 3771 O O . GLY B 1 187 ? -21.438 -10.656 3.469 1 46.72 187 GLY B O 1
ATOM 3772 N N . GLN B 1 188 ? -20.281 -12.422 2.75 1 43.19 188 GLN B N 1
ATOM 3773 C CA . GLN B 1 188 ? -21.281 -13.312 3.322 1 43.19 188 GLN B CA 1
ATOM 3774 C C . GLN B 1 188 ? -21.156 -13.391 4.84 1 43.19 188 GLN B C 1
ATOM 3776 O O . GLN B 1 188 ? -20.125 -12.977 5.398 1 43.19 188 GLN B O 1
ATOM 3781 N N . THR B 1 189 ? -22.234 -14.125 5.379 1 40.5 189 THR B N 1
ATOM 3782 C CA . THR B 1 189 ? -22.438 -14.273 6.816 1 40.5 189 THR B CA 1
ATOM 3783 C C . THR B 1 189 ? -21.156 -14.781 7.488 1 40.5 189 THR B C 1
ATOM 3785 O O . THR B 1 189 ? -20.609 -15.805 7.082 1 40.5 189 THR B O 1
ATOM 3788 N N . ARG B 1 190 ? -20.438 -13.938 8.133 1 46.72 190 ARG B N 1
ATOM 3789 C CA . ARG B 1 190 ? -19.234 -13.984 8.969 1 46.72 190 ARG B CA 1
ATOM 3790 C C . ARG B 1 190 ? -19.203 -15.25 9.82 1 46.72 190 ARG B C 1
ATOM 3792 O O . ARG B 1 190 ? -20.219 -15.625 10.406 1 46.72 190 ARG B O 1
ATOM 3799 N N . THR B 1 191 ? -18.25 -16.109 9.539 1 47.69 191 THR B N 1
ATOM 3800 C CA . THR B 1 191 ? -18.031 -17.203 10.477 1 47.69 191 THR B CA 1
ATOM 3801 C C . THR B 1 191 ? -17.703 -16.672 11.867 1 47.69 191 THR B C 1
ATOM 3803 O O . THR B 1 191 ? -17.453 -15.484 12.031 1 47.69 191 THR B O 1
ATOM 3806 N N . ALA B 1 192 ? -17.859 -17.5 12.875 1 42.19 192 ALA B N 1
ATOM 3807 C CA . ALA B 1 192 ? -17.516 -17.203 14.273 1 42.19 192 ALA B CA 1
ATOM 3808 C C . ALA B 1 192 ? -16.141 -16.562 14.383 1 42.19 192 ALA B C 1
ATOM 3810 O O . ALA B 1 192 ? -15.922 -15.711 15.242 1 42.19 192 ALA B O 1
ATOM 3811 N N . ALA B 1 193 ? -15.328 -16.922 13.461 1 46.16 193 ALA B N 1
ATOM 3812 C CA . ALA B 1 193 ? -13.961 -16.406 13.539 1 46.16 193 ALA B CA 1
ATOM 3813 C C . ALA B 1 193 ? -13.898 -14.945 13.117 1 46.16 193 ALA B C 1
ATOM 3815 O O . ALA B 1 193 ? -12.938 -14.242 13.438 1 46.16 193 ALA B O 1
ATOM 3816 N N . ASP B 1 194 ? -14.922 -14.531 12.359 1 53.16 194 ASP B N 1
ATOM 3817 C CA . ASP B 1 194 ? -15.016 -13.148 11.906 1 53.16 194 ASP B CA 1
ATOM 3818 C C . ASP B 1 194 ? -15.852 -12.305 12.867 1 53.16 194 ASP B C 1
ATOM 3820 O O . ASP B 1 194 ? -16.016 -11.102 12.656 1 53.16 194 ASP B O 1
ATOM 3824 N N . GLU B 1 195 ? -16.453 -12.938 13.859 1 50.97 195 GLU B N 1
ATOM 3825 C CA . GLU B 1 195 ? -17.266 -12.258 14.867 1 50.97 195 GLU B CA 1
ATOM 3826 C C . GLU B 1 195 ? -16.438 -11.203 15.609 1 50.97 195 GLU B C 1
ATOM 3828 O O . GLU B 1 195 ? -15.312 -11.469 16.016 1 50.97 195 GLU B O 1
ATOM 3833 N N . GLY B 1 196 ? -16.953 -9.961 15.531 1 55 196 GLY B N 1
ATOM 3834 C CA . GLY B 1 196 ? -16.328 -8.836 16.203 1 55 196 GLY B CA 1
ATOM 3835 C C . GLY B 1 196 ? -15.453 -8 15.297 1 55 196 GLY B C 1
ATOM 3836 O O . GLY B 1 196 ? -14.844 -7.02 15.742 1 55 196 GLY B O 1
ATOM 3837 N N . LEU B 1 197 ? -15.297 -8.523 14.094 1 67 197 LEU B N 1
ATOM 3838 C CA . LEU B 1 197 ? -14.398 -7.73 13.25 1 67 197 LEU B CA 1
ATOM 3839 C C . LEU B 1 197 ? -15.164 -6.609 12.555 1 67 197 LEU B C 1
ATOM 3841 O O . LEU B 1 197 ? -16.109 -6.867 11.797 1 67 197 LEU B O 1
ATOM 3845 N N . GLY B 1 198 ? -14.977 -5.473 12.852 1 75.75 198 GLY B N 1
ATOM 3846 C CA . GLY B 1 198 ? -15.43 -4.258 12.195 1 75.75 198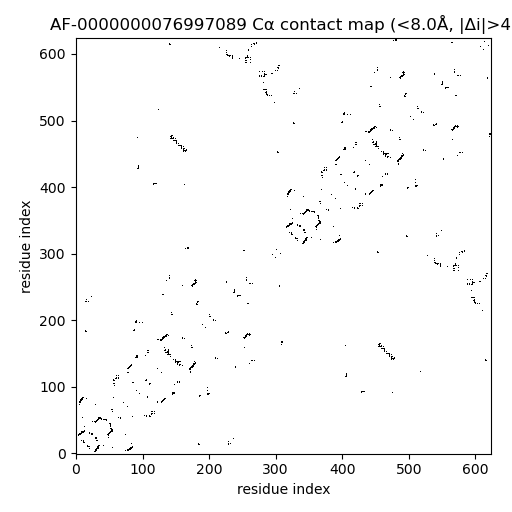 GLY B CA 1
ATOM 3847 C C . GLY B 1 198 ? -16.938 -4.09 12.227 1 75.75 198 GLY B C 1
ATOM 3848 O O . GLY B 1 198 ? -17.609 -4.688 13.07 1 75.75 198 GLY B O 1
ATOM 3849 N N . GLY B 1 199 ? -17.562 -3.162 11.469 1 87.12 199 GLY B N 1
ATOM 3850 C CA . GLY B 1 199 ? -18.984 -2.881 11.391 1 87.12 199 GLY B CA 1
ATOM 3851 C C . GLY B 1 199 ? -19.312 -1.398 11.406 1 87.12 199 GLY B C 1
ATOM 3852 O O . GLY B 1 199 ? -18.422 -0.567 11.164 1 87.12 199 GLY B O 1
ATOM 3853 N N . ALA B 1 200 ? -20.516 -1.174 11.641 1 92.69 200 ALA B N 1
ATOM 3854 C CA . ALA B 1 200 ? -21 0.203 11.688 1 92.69 200 ALA B CA 1
ATOM 3855 C C . ALA B 1 200 ? -20.344 0.976 12.828 1 92.69 200 ALA B C 1
ATOM 3857 O O . ALA B 1 200 ? -20.156 0.436 13.922 1 92.69 200 ALA B O 1
ATOM 3858 N N . PRO B 1 201 ? -20.078 2.225 12.594 1 96.81 201 PRO B N 1
ATOM 3859 C CA . PRO B 1 201 ? -19.422 3.018 13.641 1 96.81 201 PRO B CA 1
ATOM 3860 C C . PRO B 1 201 ? -20.344 3.295 14.828 1 96.81 201 PRO B C 1
ATOM 3862 O O . PRO B 1 201 ? -21.562 3.402 14.656 1 96.81 201 PRO B O 1
ATOM 3865 N N . LYS B 1 202 ? -19.703 3.402 15.977 1 96.75 202 LYS B N 1
ATOM 3866 C CA . LYS B 1 202 ? -20.422 3.756 17.203 1 96.75 202 LYS B CA 1
ATOM 3867 C C . LYS B 1 202 ? -20.391 5.266 17.438 1 96.75 202 LYS B C 1
ATOM 3869 O O . LYS B 1 202 ? -21.297 5.816 18.062 1 96.75 202 LYS B O 1
ATOM 3874 N N . ILE B 1 203 ? -19.391 5.945 16.984 1 97.94 203 ILE B N 1
ATOM 3875 C CA . ILE B 1 203 ? -19.25 7.387 17.156 1 97.94 203 ILE B CA 1
ATOM 3876 C C . ILE B 1 203 ? -20.297 8.102 16.297 1 97.94 203 ILE B C 1
ATOM 3878 O O . ILE B 1 203 ? -20.359 7.879 15.086 1 97.94 203 ILE B O 1
ATOM 3882 N N . ALA B 1 204 ? -21.047 8.961 16.812 1 98.19 204 ALA B N 1
ATOM 3883 C CA . ALA B 1 204 ? -22.203 9.602 16.203 1 98.19 204 ALA B CA 1
ATOM 3884 C C . ALA B 1 204 ? -21.812 10.352 14.93 1 98.19 204 ALA B C 1
ATOM 3886 O O . ALA B 1 204 ? -22.531 10.32 13.93 1 98.19 204 ALA B O 1
ATOM 3887 N N . ASP B 1 205 ? -20.688 10.914 14.922 1 98.19 205 ASP B N 1
ATOM 3888 C CA . ASP B 1 205 ? -20.266 11.773 13.828 1 98.19 205 ASP B CA 1
ATOM 3889 C C . ASP B 1 205 ? -20.062 10.977 12.539 1 98.19 205 ASP B C 1
ATOM 3891 O O . ASP B 1 205 ? -20.016 11.547 11.445 1 98.19 205 ASP B O 1
ATOM 3895 N N . TYR B 1 206 ? -19.922 9.641 12.672 1 97.81 206 TYR B N 1
ATOM 3896 C CA . TYR B 1 206 ? -19.641 8.812 11.5 1 97.81 206 TYR B CA 1
ATOM 3897 C C . TYR B 1 206 ? -20.906 8.086 11.047 1 97.81 206 TYR B C 1
ATOM 3899 O O . TYR B 1 206 ? -20.953 7.566 9.93 1 97.81 206 TYR B O 1
ATOM 3907 N N . GLN B 1 207 ? -21.922 7.961 11.891 1 97.56 207 GLN B N 1
ATOM 3908 C CA . GLN B 1 207 ? -23.047 7.062 11.688 1 97.56 207 GLN B CA 1
ATOM 3909 C C . GLN B 1 207 ? -23.875 7.48 10.469 1 97.56 207 GLN B C 1
ATOM 3911 O O . GLN B 1 207 ? -24.219 6.645 9.633 1 97.56 207 GLN B O 1
ATOM 3916 N N . GLY B 1 208 ? -24.172 8.781 10.414 1 97.12 208 GLY B N 1
ATOM 3917 C CA . GLY B 1 208 ? -24.953 9.25 9.281 1 97.12 208 GLY B CA 1
ATOM 3918 C C . GLY B 1 208 ? -24.266 9.031 7.949 1 97.12 208 GLY B C 1
ATOM 3919 O O . GLY B 1 208 ? -24.891 8.57 6.992 1 97.12 208 GLY B O 1
ATOM 3920 N N . TYR B 1 209 ? -23.062 9.375 7.922 1 96.06 209 TYR B N 1
ATOM 3921 C CA . TYR B 1 209 ? -22.266 9.203 6.703 1 96.06 209 TYR B CA 1
ATOM 3922 C C . TYR B 1 209 ? -22.141 7.727 6.344 1 96.06 209 TYR B C 1
ATOM 3924 O O . TYR B 1 209 ? -22.266 7.355 5.172 1 96.06 209 TYR B O 1
ATOM 3932 N N . PHE B 1 210 ? -21.906 6.883 7.324 1 95.88 210 PHE B N 1
ATOM 3933 C CA . PHE B 1 210 ? -21.844 5.441 7.121 1 95.88 210 PHE B CA 1
ATOM 3934 C C . PHE B 1 210 ? -23.141 4.91 6.535 1 95.88 210 PHE B C 1
ATOM 3936 O O . PHE B 1 210 ? -23.125 4.156 5.562 1 95.88 210 PHE B O 1
ATOM 3943 N N . GLN B 1 211 ? -24.234 5.289 7.105 1 95.94 211 GLN B N 1
ATOM 3944 C CA . GLN B 1 211 ? -25.531 4.828 6.645 1 95.94 211 GLN B CA 1
ATOM 3945 C C . GLN B 1 211 ? -25.781 5.242 5.195 1 95.94 211 GLN B C 1
ATOM 3947 O O . GLN B 1 211 ? -26.281 4.453 4.395 1 95.94 211 GLN B O 1
ATOM 3952 N N . GLN B 1 212 ? -25.438 6.398 4.898 1 94.75 212 GLN B N 1
ATOM 3953 C CA . GLN B 1 212 ? -25.625 6.898 3.543 1 94.75 212 GLN B CA 1
ATOM 3954 C C . GLN B 1 212 ? -24.781 6.102 2.543 1 94.75 212 GLN B C 1
ATOM 3956 O O . GLN B 1 212 ? -25.312 5.578 1.562 1 94.75 212 GLN B O 1
ATOM 3961 N N . GLU B 1 213 ? -23.531 6.004 2.801 1 93.19 213 GLU B N 1
ATOM 3962 C CA . GLU B 1 213 ? -22.609 5.379 1.856 1 93.19 213 GLU B CA 1
ATOM 3963 C C . GLU B 1 213 ? -22.828 3.871 1.779 1 93.19 213 GLU B C 1
ATOM 3965 O O . GLU B 1 213 ? -22.828 3.293 0.69 1 93.19 213 GLU B O 1
ATOM 3970 N N . TRP B 1 214 ? -23.047 3.27 2.889 1 91.88 214 TRP B N 1
ATOM 3971 C CA . TRP B 1 214 ? -23.188 1.817 2.908 1 91.88 214 TRP B CA 1
ATOM 3972 C C . TRP B 1 214 ? -24.609 1.405 2.525 1 91.88 214 TRP B C 1
ATOM 3974 O O . TRP B 1 214 ? -24.844 0.256 2.15 1 91.88 214 TRP B O 1
ATOM 3984 N N . GLY B 1 215 ? -25.547 2.348 2.676 1 90.56 215 GLY B N 1
ATOM 3985 C CA . GLY B 1 215 ? -26.844 2.141 2.053 1 90.56 215 GLY B CA 1
ATOM 3986 C C . GLY B 1 215 ? -26.781 2.062 0.54 1 90.56 215 GLY B C 1
ATOM 3987 O O . GLY B 1 215 ? -2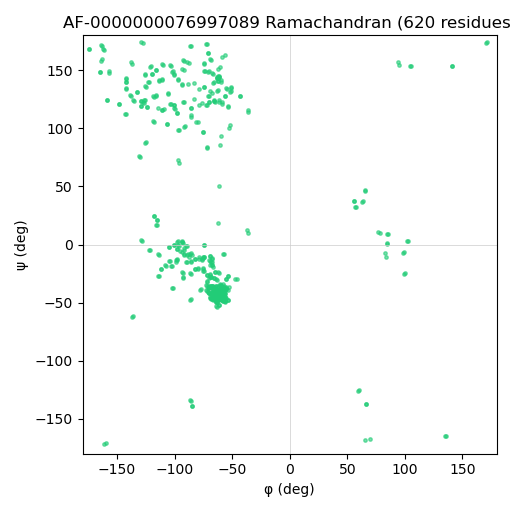7.344 1.152 -0.066 1 90.56 215 GLY B O 1
ATOM 3988 N N . LYS B 1 216 ? -26.062 2.994 -0.018 1 90.38 216 LYS B N 1
ATOM 3989 C CA . LYS B 1 216 ? -25.859 2.998 -1.464 1 90.38 216 LYS B CA 1
ATOM 3990 C C . LYS B 1 216 ? -25.078 1.769 -1.916 1 90.38 216 LYS B C 1
ATOM 3992 O O . LYS B 1 216 ? -25.359 1.2 -2.973 1 90.38 216 LYS B O 1
ATOM 3997 N N . PHE B 1 217 ? -24.125 1.422 -1.151 1 86.06 217 PHE B N 1
ATOM 3998 C CA . PHE B 1 217 ? -23.344 0.228 -1.447 1 86.06 217 PHE B CA 1
ATOM 3999 C C . PHE B 1 217 ? -24.234 -1.016 -1.432 1 86.06 217 PHE B C 1
ATOM 4001 O O . PHE B 1 217 ? -24.109 -1.88 -2.301 1 86.06 217 PHE B O 1
ATOM 4008 N N . GLY B 1 218 ? -25.031 -1.112 -0.457 1 84.62 218 GLY B N 1
ATOM 4009 C CA . GLY B 1 218 ? -25.984 -2.209 -0.39 1 84.62 218 GLY B CA 1
ATOM 4010 C C . GLY B 1 218 ? -26.906 -2.273 -1.593 1 84.62 218 GLY B C 1
ATOM 4011 O O . GLY B 1 218 ? -27.203 -3.359 -2.1 1 84.62 218 GLY B O 1
ATOM 4012 N N . GLU B 1 219 ? -27.359 -1.14 -2.035 1 85.25 219 GLU B N 1
ATOM 4013 C CA . GLU B 1 219 ? -28.188 -1.066 -3.234 1 85.25 219 GLU B CA 1
ATOM 4014 C C . GLU B 1 219 ? -27.438 -1.612 -4.453 1 85.25 219 GLU B C 1
ATOM 4016 O O . GLU B 1 219 ? -28.016 -2.357 -5.25 1 85.25 219 GLU B O 1
ATOM 4021 N N . PHE B 1 220 ? -26.25 -1.216 -4.547 1 82.44 220 PHE B N 1
ATOM 4022 C CA . PHE B 1 220 ? -25.406 -1.7 -5.637 1 82.44 220 PHE B CA 1
ATOM 4023 C C . PHE B 1 220 ? -25.266 -3.217 -5.574 1 82.44 220 PHE B C 1
ATOM 4025 O O . PHE B 1 220 ? -25.438 -3.9 -6.586 1 82.44 220 PHE B O 1
ATOM 4032 N N . VAL B 1 221 ? -25.047 -3.746 -4.445 1 80.5 221 VAL B N 1
ATOM 4033 C CA . VAL B 1 221 ? -24.875 -5.18 -4.25 1 80.5 221 VAL B CA 1
ATOM 4034 C C . VAL B 1 221 ? -26.172 -5.91 -4.598 1 80.5 221 VAL B C 1
ATOM 4036 O O . VAL B 1 221 ? -26.141 -6.98 -5.215 1 80.5 221 VAL B O 1
ATOM 4039 N N . SER B 1 222 ? -27.219 -5.332 -4.262 1 78.12 222 SER B N 1
ATOM 4040 C CA . SER B 1 222 ? -28.531 -5.953 -4.484 1 78.12 222 SER B CA 1
ATOM 4041 C C . SER B 1 222 ? -28.859 -6.039 -5.973 1 78.12 222 SER B C 1
ATOM 4043 O O . SER B 1 222 ? -29.641 -6.887 -6.395 1 78.12 222 SER B O 1
ATOM 4045 N N . GLN B 1 223 ? -28.297 -5.109 -6.75 1 79.38 223 GLN B N 1
ATOM 4046 C CA . GLN B 1 223 ? -28.531 -5.098 -8.188 1 79.38 223 GLN B CA 1
ATOM 4047 C C . GLN B 1 223 ? -27.75 -6.219 -8.883 1 79.38 223 GLN B C 1
ATOM 4049 O O . GLN B 1 223 ? -28.031 -6.551 -10.039 1 79.38 223 GLN B O 1
ATOM 4054 N N . GLY B 1 224 ? -26.875 -6.789 -8.086 1 79.69 224 GLY B N 1
ATOM 4055 C CA . GLY B 1 224 ? -26.109 -7.895 -8.625 1 79.69 224 GLY B CA 1
ATOM 4056 C C . GLY B 1 224 ? -24.75 -7.465 -9.172 1 79.69 224 GLY B C 1
ATOM 4057 O O . GLY B 1 224 ? -24.594 -6.328 -9.625 1 79.69 224 GLY B O 1
ATOM 4058 N N . PHE B 1 225 ? -23.906 -8.398 -9.164 1 84 225 PHE B N 1
ATOM 4059 C CA . PHE B 1 225 ? -22.547 -8.133 -9.633 1 84 225 PHE B CA 1
ATOM 4060 C C . PHE B 1 225 ? -22.406 -8.438 -11.117 1 84 225 PHE B C 1
ATOM 4062 O O . PHE B 1 225 ? -23.125 -9.281 -11.648 1 84 225 PHE B O 1
ATOM 4069 N N . LEU B 1 226 ? -21.5 -7.695 -11.711 1 87.44 226 LEU B N 1
ATOM 4070 C CA . LEU B 1 226 ? -21.281 -7.844 -13.148 1 87.44 226 LEU B CA 1
ATOM 4071 C C . LEU B 1 226 ? -20.406 -9.062 -13.438 1 87.44 226 LEU B C 1
ATOM 4073 O O . LEU B 1 226 ? -20.453 -9.609 -14.539 1 87.44 226 LEU B O 1
ATOM 4077 N N . SER B 1 227 ? -19.703 -9.484 -12.477 1 91.44 227 SER B N 1
ATOM 4078 C CA . SER B 1 227 ? -18.703 -10.531 -12.688 1 91.44 227 SER B CA 1
ATOM 4079 C C . SER B 1 227 ? -19.188 -11.883 -12.172 1 91.44 227 SER B C 1
ATOM 4081 O O . SER B 1 227 ? -20.094 -11.938 -11.336 1 91.44 227 SER B O 1
ATOM 4083 N N . ASP B 1 228 ? -18.641 -12.898 -12.766 1 92.56 228 ASP B N 1
ATOM 4084 C CA . ASP B 1 228 ? -18.969 -14.289 -12.445 1 92.56 228 ASP B CA 1
ATOM 4085 C C . ASP B 1 228 ? -17.797 -14.977 -11.758 1 92.56 228 ASP B C 1
ATOM 4087 O O . ASP B 1 228 ? -16.75 -15.211 -12.383 1 92.56 228 ASP B O 1
ATOM 4091 N N . THR B 1 229 ? -17.984 -15.367 -10.531 1 92.56 229 THR B N 1
ATOM 4092 C CA . THR B 1 229 ? -16.953 -16.016 -9.734 1 92.56 229 THR B CA 1
ATOM 4093 C C . THR B 1 229 ? -16.422 -17.25 -10.453 1 92.56 229 THR B C 1
ATOM 4095 O O . THR B 1 229 ? -15.227 -17.562 -10.359 1 92.56 229 THR B O 1
ATOM 4098 N N . GLU B 1 230 ? -17.203 -17.891 -11.234 1 93.81 230 GLU B N 1
ATOM 4099 C CA . GLU B 1 230 ? -16.844 -19.141 -11.898 1 93.81 230 GLU B CA 1
ATOM 4100 C C . GLU B 1 230 ? -15.953 -18.875 -13.117 1 93.81 230 GLU B C 1
ATOM 4102 O O . GLU B 1 230 ? -15.352 -19.797 -13.664 1 93.81 230 GLU B O 1
ATOM 4107 N N . LYS B 1 231 ? -15.875 -17.641 -13.516 1 96 231 LYS B N 1
ATOM 4108 C CA . LYS B 1 231 ? -15.07 -17.328 -14.688 1 96 231 LYS B CA 1
ATOM 4109 C C . LYS B 1 231 ? -13.68 -16.828 -14.289 1 96 231 LYS B C 1
ATOM 4111 O O . LYS B 1 231 ? -12.773 -16.766 -15.125 1 96 231 LYS B O 1
ATOM 4116 N N . LEU B 1 232 ? -13.477 -16.516 -13.039 1 96.62 232 LEU B N 1
ATOM 4117 C CA . LEU B 1 232 ? -12.211 -15.953 -12.562 1 96.62 232 LEU B CA 1
ATOM 4118 C C . LEU B 1 232 ? -11.078 -16.969 -12.711 1 96.62 232 LEU B C 1
ATOM 4120 O O . LEU B 1 232 ? -10.008 -16.625 -13.203 1 96.62 232 LEU B O 1
ATOM 4124 N N . PRO B 1 233 ? -11.32 -18.266 -12.359 1 98 233 PRO B N 1
ATOM 4125 C CA . PRO B 1 233 ? -10.219 -19.234 -12.422 1 98 233 PRO B CA 1
ATOM 4126 C C . PRO B 1 233 ? -9.641 -19.375 -13.836 1 98 233 PRO B C 1
ATOM 4128 O O . PRO B 1 233 ? -8.422 -19.453 -14 1 98 233 PRO B O 1
ATOM 4131 N N . SER B 1 234 ? -10.5 -19.375 -14.844 1 97.81 234 SER B N 1
ATOM 4132 C CA . SER B 1 234 ? -10.023 -19.5 -16.219 1 97.81 234 SER B CA 1
ATOM 4133 C C . SER B 1 234 ? -9.125 -18.344 -16.609 1 97.81 234 SER B C 1
ATOM 4135 O O . SER B 1 234 ? -8.117 -18.516 -17.297 1 97.81 234 SER B O 1
ATOM 4137 N N . ALA B 1 235 ? -9.516 -17.125 -16.219 1 98.06 235 ALA B N 1
ATOM 4138 C CA . ALA B 1 235 ? -8.711 -15.945 -16.516 1 98.06 235 ALA B CA 1
ATOM 4139 C C . ALA B 1 235 ? -7.336 -16.047 -15.852 1 98.06 235 ALA B C 1
ATOM 4141 O O . ALA B 1 235 ? -6.316 -15.766 -16.484 1 98.06 235 ALA B O 1
ATOM 4142 N N . ILE B 1 236 ? -7.301 -16.484 -14.617 1 98.5 236 ILE B N 1
ATOM 4143 C CA . ILE B 1 236 ? -6.055 -16.625 -13.867 1 98.5 236 ILE B CA 1
ATOM 4144 C C . ILE B 1 236 ? -5.191 -17.703 -14.5 1 98.5 236 ILE B C 1
ATOM 4146 O O . ILE B 1 236 ? -3.986 -17.516 -14.695 1 98.5 236 ILE B O 1
ATOM 4150 N N . TRP B 1 237 ? -5.809 -18.844 -14.852 1 97.94 237 TRP B N 1
ATOM 4151 C CA . TRP B 1 237 ? -5.109 -19.953 -15.492 1 97.94 237 TRP B CA 1
ATOM 4152 C C . TRP B 1 237 ? -4.469 -19.516 -16.797 1 97.94 237 TRP B C 1
ATOM 4154 O O . TRP B 1 237 ? -3.289 -19.781 -17.047 1 97.94 237 TRP B O 1
ATOM 4164 N N . ASP B 1 238 ? -5.211 -18.75 -17.609 1 97.75 238 ASP B N 1
ATOM 4165 C CA . ASP B 1 238 ? -4.719 -18.266 -18.906 1 97.75 238 ASP B CA 1
ATOM 4166 C C . ASP B 1 238 ? -3.477 -17.406 -18.734 1 97.75 238 ASP B C 1
ATOM 4168 O O . ASP B 1 238 ? -2.482 -17.578 -19.438 1 97.75 238 ASP B O 1
ATOM 4172 N N . VAL B 1 239 ? -3.529 -16.5 -17.797 1 98.06 239 VAL B N 1
ATOM 4173 C CA . VAL B 1 239 ? -2.436 -15.562 -17.594 1 98.06 239 VAL B CA 1
ATOM 4174 C C . VAL B 1 239 ? -1.21 -16.297 -17.062 1 98.06 239 VAL B C 1
ATOM 4176 O O . VAL B 1 239 ? -0.103 -16.141 -17.578 1 98.06 239 VAL B O 1
ATOM 4179 N N . VAL B 1 240 ? -1.395 -17.156 -16.062 1 98 240 VAL B N 1
ATOM 4180 C CA . VAL B 1 240 ? -0.281 -17.828 -15.398 1 98 240 VAL B CA 1
ATOM 4181 C C . VAL B 1 240 ? 0.384 -18.797 -16.375 1 98 240 VAL B C 1
ATOM 4183 O O . VAL B 1 240 ? 1.611 -18.891 -16.422 1 98 240 VAL B O 1
ATOM 4186 N N . LYS B 1 241 ? -0.377 -19.438 -17.234 1 96.19 241 LYS B N 1
ATOM 4187 C CA . LYS B 1 241 ? 0.134 -20.469 -18.125 1 96.19 241 LYS B CA 1
ATOM 4188 C C . LYS B 1 241 ? 0.56 -19.859 -19.469 1 96.19 241 LYS B C 1
ATOM 4190 O O . LYS B 1 241 ? 1.191 -20.547 -20.281 1 96.19 241 LYS B O 1
ATOM 4195 N N . GLY B 1 242 ? 0.228 -18.562 -19.656 1 95.69 242 GLY B N 1
ATOM 4196 C CA . GLY B 1 242 ? 0.525 -17.953 -20.938 1 95.69 242 GLY B CA 1
ATOM 4197 C C . GLY B 1 242 ? -0.234 -18.594 -22.094 1 95.69 242 GLY B C 1
ATOM 4198 O O . GLY B 1 242 ? 0.313 -18.766 -23.172 1 95.69 242 GLY B O 1
ATOM 4199 N N . ASP B 1 243 ? -1.425 -18.953 -21.812 1 95.31 243 ASP B N 1
ATOM 4200 C CA . ASP B 1 243 ? -2.273 -19.656 -22.781 1 95.31 243 ASP B CA 1
ATOM 4201 C C . ASP B 1 243 ? -3.633 -18.969 -22.906 1 95.31 243 ASP B C 1
ATOM 4203 O O . ASP B 1 243 ? -3.881 -17.938 -22.266 1 95.31 243 ASP B O 1
ATOM 4207 N N . GLY B 1 244 ? -4.434 -19.438 -23.828 1 96.69 244 GLY B N 1
ATOM 4208 C CA . GLY B 1 244 ? -5.75 -18.844 -24 1 96.69 244 GLY B CA 1
ATOM 4209 C C . GLY B 1 244 ? -5.695 -17.359 -24.344 1 96.69 244 GLY B C 1
ATOM 4210 O O . GLY B 1 244 ? -4.98 -16.953 -25.266 1 96.69 244 GLY B O 1
ATOM 4211 N N . LEU B 1 245 ? -6.422 -16.547 -23.516 1 96.81 245 LEU B N 1
ATOM 4212 C CA . LEU B 1 245 ? -6.523 -15.109 -23.766 1 96.81 245 LEU B CA 1
ATOM 4213 C C . LEU B 1 245 ? -5.176 -14.422 -23.547 1 96.81 245 LEU B C 1
ATOM 4215 O O . LEU B 1 245 ? -4.984 -13.273 -23.953 1 96.81 245 LEU B O 1
ATOM 4219 N N . ALA B 1 246 ? -4.293 -15.141 -22.906 1 96.94 246 ALA B N 1
ATOM 4220 C CA . ALA B 1 246 ? -2.992 -14.547 -22.609 1 96.94 246 ALA B CA 1
ATOM 4221 C C . ALA B 1 246 ? -1.949 -14.969 -23.641 1 96.94 246 ALA B C 1
ATOM 4223 O O . ALA B 1 246 ? -0.803 -14.516 -23.594 1 96.94 246 ALA B O 1
ATOM 4224 N N . SER B 1 247 ? -2.25 -15.844 -24.609 1 96.5 247 SER B N 1
ATOM 4225 C CA . SER B 1 247 ? -1.311 -16.375 -25.594 1 96.5 247 SER B CA 1
ATOM 4226 C C . SER B 1 247 ? -0.63 -15.25 -26.375 1 96.5 247 SER B C 1
ATOM 4228 O O . SER B 1 247 ? -1.291 -14.32 -26.828 1 96.5 247 SER B O 1
ATOM 4230 N N . GLY B 1 248 ? 0.682 -15.32 -26.391 1 93.81 248 GLY B N 1
ATOM 4231 C CA . GLY B 1 248 ? 1.461 -14.406 -27.203 1 93.81 248 GLY B CA 1
ATOM 4232 C C . GLY B 1 248 ? 1.736 -13.078 -26.516 1 93.81 248 GLY B C 1
ATOM 4233 O O . GLY B 1 248 ? 2.391 -12.203 -27.094 1 93.81 248 GLY B O 1
ATOM 4234 N N . LYS B 1 249 ? 1.285 -12.883 -25.297 1 94.06 249 LYS B N 1
ATOM 4235 C CA . LYS B 1 249 ? 1.498 -11.641 -24.578 1 94.06 249 LYS B CA 1
ATOM 4236 C C . LYS B 1 249 ? 2.65 -11.766 -23.578 1 94.06 249 LYS B C 1
ATOM 4238 O O . LYS B 1 249 ? 2.898 -12.852 -23.047 1 94.06 249 LYS B O 1
ATOM 4243 N N . PRO B 1 250 ? 3.334 -10.664 -23.438 1 93 250 PRO B N 1
ATOM 4244 C CA . PRO B 1 250 ? 4.316 -10.695 -22.344 1 93 250 PRO B CA 1
ATOM 4245 C C . PRO B 1 250 ? 3.678 -10.914 -20.984 1 93 250 PRO B C 1
ATOM 4247 O O . PRO B 1 250 ? 2.574 -10.422 -20.734 1 93 250 PRO B O 1
ATOM 4250 N N . PHE B 1 251 ? 4.363 -11.633 -20.125 1 95.25 251 PHE B N 1
ATOM 4251 C CA . PHE B 1 251 ? 3.852 -11.898 -18.781 1 95.25 251 PHE B CA 1
ATOM 4252 C C . PHE B 1 251 ? 3.656 -10.602 -18 1 95.25 251 PHE B C 1
ATOM 4254 O O . PHE B 1 251 ? 4.586 -9.797 -17.891 1 95.25 251 PHE B O 1
ATOM 4261 N N . PRO B 1 252 ? 2.492 -10.32 -17.516 1 96.5 252 PRO B N 1
ATOM 4262 C CA . PRO B 1 252 ? 2.191 -9.062 -16.828 1 96.5 252 PRO B CA 1
ATOM 4263 C C . PRO B 1 252 ? 2.488 -9.117 -15.328 1 96.5 252 PRO B C 1
ATOM 4265 O O . PRO B 1 252 ? 2.463 -10.195 -14.727 1 96.5 252 PRO B O 1
ATOM 4268 N N . VAL B 1 253 ? 2.715 -7.969 -14.742 1 96.69 253 VAL B N 1
ATOM 4269 C CA . VAL B 1 253 ? 2.875 -7.922 -13.289 1 96.69 253 VAL B CA 1
ATOM 4270 C C . VAL B 1 253 ? 1.515 -7.727 -12.625 1 96.69 253 VAL B C 1
ATOM 4272 O O . VAL B 1 253 ? 1.365 -7.957 -11.422 1 96.69 253 VAL B O 1
ATOM 4275 N N . ARG B 1 254 ? 0.526 -7.324 -13.414 1 97.38 254 ARG B N 1
ATOM 4276 C CA . ARG B 1 254 ? -0.801 -7.109 -12.852 1 97.38 254 ARG B CA 1
ATOM 4277 C C . ARG B 1 254 ? -1.878 -7.207 -13.922 1 97.38 254 ARG B C 1
ATOM 4279 O O . ARG B 1 254 ? -1.651 -6.824 -15.078 1 97.38 254 ARG B O 1
ATOM 4286 N N . VAL B 1 255 ? -3.02 -7.641 -13.539 1 98.31 255 VAL B N 1
ATOM 4287 C CA . VAL B 1 2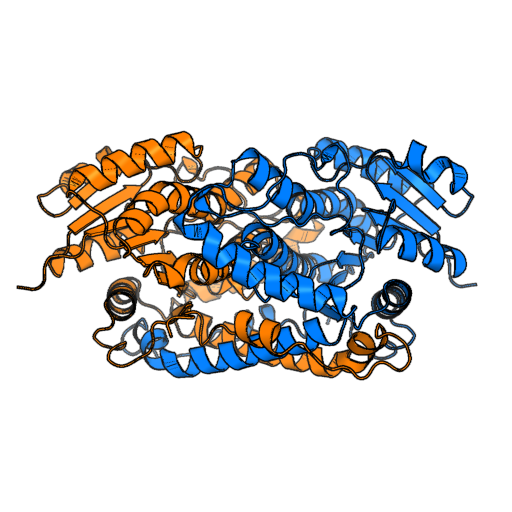55 ? -4.172 -7.75 -14.43 1 98.31 255 VAL B CA 1
ATOM 4288 C C . VAL B 1 255 ? -5.449 -7.398 -13.664 1 98.31 255 VAL B C 1
ATOM 4290 O O . VAL B 1 255 ? -5.859 -8.133 -12.766 1 98.31 255 VAL B O 1
ATOM 4293 N N . PRO B 1 256 ? -6.102 -6.277 -14 1 97.94 256 PRO B N 1
ATOM 4294 C CA . PRO B 1 256 ? -7.441 -6.066 -13.445 1 97.94 256 PRO B CA 1
ATOM 4295 C C . PRO B 1 256 ? -8.438 -7.133 -13.898 1 97.94 256 PRO B C 1
ATOM 4297 O O . PRO B 1 256 ? -8.367 -7.605 -15.031 1 97.94 256 PRO B O 1
ATOM 4300 N N . LEU B 1 257 ? -9.32 -7.516 -13.031 1 97.31 257 LEU B N 1
ATOM 4301 C CA . LEU B 1 257 ? -10.367 -8.469 -13.383 1 97.31 257 LEU B CA 1
ATOM 4302 C C . LEU B 1 257 ? -11.75 -7.887 -13.094 1 97.31 257 LEU B C 1
ATOM 4304 O O . LEU B 1 257 ? -12.078 -7.59 -11.945 1 97.31 257 LEU B O 1
ATOM 4308 N N . GLY B 1 258 ? -12.562 -7.75 -14.141 1 95.31 258 GLY B N 1
ATOM 4309 C CA . GLY B 1 258 ? -13.898 -7.199 -14.031 1 95.31 258 GLY B CA 1
ATOM 4310 C C . GLY B 1 258 ? -14 -5.773 -14.547 1 95.31 258 GLY B C 1
ATOM 4311 O O . GLY B 1 258 ? -13.047 -5 -14.43 1 95.31 258 GLY B O 1
ATOM 4312 N N . ALA B 1 259 ? -15.188 -5.418 -14.969 1 93.69 259 ALA B N 1
ATOM 4313 C CA . ALA B 1 259 ? -15.414 -4.109 -15.578 1 93.69 259 ALA B CA 1
ATOM 4314 C C . ALA B 1 259 ? -15.227 -2.99 -14.555 1 93.69 259 ALA B C 1
ATOM 4316 O O . ALA B 1 259 ? -14.688 -1.93 -14.883 1 93.69 259 ALA B O 1
ATOM 4317 N N . GLU B 1 260 ? -15.641 -3.215 -13.383 1 92.19 260 GLU B N 1
ATOM 4318 C CA . GLU B 1 260 ? -15.555 -2.18 -12.359 1 92.19 260 GLU B CA 1
ATOM 4319 C C . GLU B 1 260 ? -14.109 -1.878 -11.992 1 92.19 260 GLU B C 1
ATOM 4321 O O . GLU B 1 260 ? -13.711 -0.713 -11.914 1 92.19 260 GLU B O 1
ATOM 4326 N N . SER B 1 261 ? -13.352 -2.947 -11.773 1 95.44 261 SER B N 1
ATOM 4327 C CA . SER B 1 261 ? -11.938 -2.768 -11.438 1 95.44 261 SER B CA 1
ATOM 4328 C C . SER B 1 261 ? -11.18 -2.119 -12.586 1 95.44 261 SER B C 1
ATOM 4330 O O . SER B 1 261 ? -10.359 -1.221 -12.359 1 95.44 261 SER B O 1
ATOM 4332 N N . LEU B 1 262 ? -11.43 -2.566 -13.781 1 96.81 262 LEU B N 1
ATOM 4333 C CA . LEU B 1 262 ? -10.781 -1.998 -14.961 1 96.81 262 LEU B CA 1
ATOM 4334 C C . LEU B 1 262 ? -11.062 -0.503 -15.07 1 96.81 262 LEU B C 1
ATOM 4336 O O . LEU B 1 262 ? -10.141 0.298 -15.234 1 96.81 262 LEU B O 1
ATOM 4340 N N . ALA B 1 263 ? -12.328 -0.14 -14.898 1 95.94 263 ALA B N 1
ATOM 4341 C CA . ALA B 1 263 ? -12.734 1.26 -15 1 95.94 263 ALA B CA 1
ATOM 4342 C C . ALA B 1 263 ? -12.133 2.088 -13.867 1 95.94 263 ALA B C 1
ATOM 4344 O O . ALA B 1 263 ? -11.656 3.203 -14.094 1 95.94 263 ALA B O 1
ATOM 4345 N N . ALA B 1 264 ? -12.148 1.555 -12.719 1 95.5 264 ALA B N 1
ATOM 4346 C CA . ALA B 1 264 ? -11.664 2.277 -11.539 1 95.5 264 ALA B CA 1
ATOM 4347 C C . ALA B 1 264 ? -10.164 2.518 -11.625 1 95.5 264 ALA B C 1
ATOM 4349 O O . ALA B 1 264 ? -9.68 3.605 -11.297 1 95.5 264 ALA B O 1
ATOM 4350 N N . ILE B 1 265 ? -9.422 1.517 -12.07 1 98.12 265 ILE B N 1
ATOM 4351 C CA . ILE B 1 265 ? -7.973 1.633 -12.18 1 98.12 265 ILE B CA 1
ATOM 4352 C C . ILE B 1 265 ? -7.617 2.643 -13.266 1 98.12 265 ILE B C 1
ATOM 4354 O O . ILE B 1 265 ? -6.723 3.471 -13.086 1 98.12 265 ILE B O 1
ATOM 4358 N N . ARG B 1 266 ? -8.336 2.611 -14.359 1 98.38 266 ARG B N 1
ATOM 4359 C CA . ARG B 1 266 ? -8.125 3.605 -15.406 1 98.38 266 ARG B CA 1
ATOM 4360 C C . ARG B 1 266 ? -8.414 5.012 -14.883 1 98.38 266 ARG B C 1
ATOM 4362 O O . ARG B 1 266 ? -7.645 5.941 -15.141 1 98.38 266 ARG B O 1
ATOM 4369 N N . GLN B 1 267 ? -9.508 5.16 -14.203 1 97.31 267 GLN B N 1
ATOM 4370 C CA . GLN B 1 267 ? -9.875 6.457 -13.633 1 97.31 267 GLN B CA 1
ATOM 4371 C C . GLN B 1 267 ? -8.789 6.969 -12.688 1 97.31 267 GLN B C 1
ATOM 4373 O O . GLN B 1 267 ? -8.398 8.133 -12.758 1 97.31 267 GLN B O 1
ATOM 4378 N N . LYS B 1 268 ? -8.32 6.109 -11.836 1 97.88 268 LYS B N 1
ATOM 4379 C CA . LYS B 1 268 ? -7.262 6.48 -10.891 1 97.88 268 LYS B CA 1
ATOM 4380 C C . LYS B 1 268 ? -6.035 7.016 -11.625 1 97.88 268 LYS B C 1
ATOM 4382 O O . LYS B 1 268 ? -5.504 8.07 -11.266 1 97.88 268 LYS B O 1
ATOM 4387 N N . CYS B 1 269 ? -5.594 6.297 -12.633 1 98.5 269 CYS B N 1
ATOM 4388 C CA . CYS B 1 269 ? -4.387 6.672 -13.359 1 98.5 269 CYS B CA 1
ATOM 4389 C C . CYS B 1 269 ? -4.578 7.996 -14.094 1 98.5 269 CYS B C 1
ATOM 4391 O O . CYS B 1 269 ? -3.697 8.859 -14.07 1 98.5 269 CYS B O 1
ATOM 4393 N N . ARG B 1 270 ? -5.699 8.203 -14.695 1 98.56 270 ARG B N 1
ATOM 4394 C CA . ARG B 1 270 ? -5.973 9.445 -15.398 1 98.56 270 ARG B CA 1
ATOM 4395 C C . ARG B 1 270 ? -6.039 10.625 -14.438 1 98.56 270 ARG B C 1
ATOM 4397 O O . ARG B 1 270 ? -5.488 11.695 -14.711 1 98.56 270 ARG B O 1
ATOM 4404 N N . GLU B 1 271 ? -6.723 10.414 -13.344 1 97.75 271 GLU B N 1
ATOM 4405 C CA . GLU B 1 271 ? -6.859 11.492 -12.367 1 97.75 271 GLU B CA 1
ATOM 4406 C C . GLU B 1 271 ? -5.52 11.805 -11.711 1 97.75 271 GLU B C 1
ATOM 4408 O O . GLU B 1 271 ? -5.23 12.969 -11.406 1 97.75 271 GLU B O 1
ATOM 4413 N N . GLN B 1 272 ? -4.719 10.781 -11.477 1 98.19 272 GLN B N 1
ATOM 4414 C CA . GLN B 1 272 ? -3.396 11.031 -10.906 1 98.19 272 GLN B CA 1
ATOM 4415 C C . GLN B 1 272 ? -2.521 11.82 -11.875 1 98.19 272 GLN B C 1
ATOM 4417 O O . GLN B 1 272 ? -1.742 12.68 -11.453 1 98.19 272 GLN B O 1
ATOM 4422 N N . LEU B 1 273 ? -2.582 11.508 -13.141 1 98.62 273 LEU B N 1
ATOM 4423 C CA . LEU B 1 273 ? -1.864 12.297 -14.133 1 98.62 273 LEU B CA 1
ATOM 4424 C C . LEU B 1 273 ? -2.326 13.75 -14.117 1 98.62 273 LEU B C 1
ATOM 4426 O O . LEU B 1 273 ? -1.509 14.664 -14.219 1 98.62 273 LEU B O 1
ATOM 4430 N N . GLN B 1 274 ? -3.617 13.961 -13.961 1 98.06 274 GLN B N 1
ATOM 4431 C CA . GLN B 1 274 ? -4.152 15.312 -13.852 1 98.06 274 GLN B CA 1
ATOM 4432 C C . GLN B 1 274 ? -3.594 16.031 -12.625 1 98.06 274 GLN B C 1
ATOM 4434 O O . GLN B 1 274 ? -3.219 17.203 -12.703 1 98.06 274 GLN B O 1
ATOM 4439 N N . LEU B 1 275 ? -3.518 15.383 -11.523 1 97.12 275 LEU B N 1
ATOM 4440 C CA . LEU B 1 275 ? -2.961 15.969 -10.312 1 97.12 275 LEU B CA 1
ATOM 4441 C C . LEU B 1 275 ? -1.494 16.344 -10.508 1 97.12 275 LEU B C 1
ATOM 4443 O O . LEU B 1 275 ? -1.047 17.391 -10.039 1 97.12 275 LEU B O 1
ATOM 4447 N N . CYS B 1 276 ? -0.78 15.43 -11.172 1 98.19 276 CYS B N 1
ATOM 4448 C CA . CYS B 1 276 ? 0.617 15.727 -11.469 1 98.19 276 CYS B CA 1
ATOM 4449 C C . CYS B 1 276 ? 0.745 17.016 -12.258 1 98.19 276 CYS B C 1
ATOM 4451 O O . CYS B 1 276 ? 1.602 17.859 -11.953 1 98.19 276 CYS B O 1
ATOM 4453 N N . ASP B 1 277 ? -0.083 17.156 -13.211 1 98.12 277 ASP B N 1
ATOM 4454 C CA . ASP B 1 277 ? -0.05 18.375 -14.023 1 98.12 277 ASP B CA 1
ATOM 4455 C C . ASP B 1 277 ? -0.408 19.609 -13.195 1 98.12 277 ASP B C 1
ATOM 4457 O O . ASP B 1 277 ? 0.265 20.625 -13.281 1 98.12 277 ASP B O 1
ATOM 4461 N N . GLU B 1 278 ? -1.429 19.5 -12.398 1 97.06 278 GLU B N 1
ATOM 4462 C CA . GLU B 1 278 ? -1.934 20.625 -11.602 1 97.06 278 GLU B CA 1
ATOM 4463 C C . GLU B 1 278 ? -0.9 21.078 -10.578 1 97.06 278 GLU B C 1
ATOM 4465 O O . GLU B 1 278 ? -0.821 22.266 -10.258 1 97.06 278 GLU B O 1
ATOM 4470 N N . TRP B 1 279 ? -0.088 20.188 -10.125 1 97.81 279 TRP B N 1
ATOM 4471 C CA . TRP B 1 279 ? 0.802 20.5 -9.016 1 97.81 279 TRP B CA 1
ATOM 4472 C C . TRP B 1 279 ? 2.262 20.453 -9.445 1 97.81 279 TRP B C 1
ATOM 4474 O O . TRP B 1 279 ? 3.162 20.344 -8.617 1 97.81 279 TRP B O 1
ATOM 4484 N N . GLU B 1 280 ? 2.488 20.484 -10.734 1 97.5 280 GLU B N 1
ATOM 4485 C CA . GLU B 1 280 ? 3.832 20.375 -11.297 1 97.5 280 GLU B CA 1
ATOM 4486 C C . GLU B 1 280 ? 4.734 21.484 -10.773 1 97.5 280 GLU B C 1
ATOM 4488 O O . GLU B 1 280 ? 5.902 21.25 -10.461 1 97.5 280 GLU B O 1
ATOM 4493 N N . GLN B 1 281 ? 4.16 22.688 -10.648 1 97.31 281 GLN B N 1
ATOM 4494 C CA . GLN B 1 281 ? 4.977 23.797 -10.18 1 97.31 281 GLN B CA 1
ATOM 4495 C C . GLN B 1 281 ? 5.438 23.578 -8.742 1 97.31 281 GLN B C 1
ATOM 4497 O O . GLN B 1 281 ? 6.594 23.844 -8.406 1 97.31 281 GLN B O 1
ATOM 4502 N N . VAL B 1 282 ? 4.547 23.125 -7.891 1 97.88 282 VAL B N 1
ATOM 4503 C CA . VAL B 1 282 ? 4.918 22.797 -6.516 1 97.88 282 VAL B CA 1
ATOM 4504 C C . VAL B 1 282 ? 5.941 21.656 -6.508 1 97.88 282 VAL B C 1
ATOM 4506 O O . VAL B 1 282 ? 6.949 21.734 -5.801 1 97.88 282 VAL B O 1
ATOM 4509 N N . SER B 1 283 ? 5.723 20.625 -7.324 1 97.19 283 SER B N 1
ATOM 4510 C CA . SER B 1 283 ? 6.617 19.469 -7.402 1 97.19 283 SER B CA 1
ATOM 4511 C C . SER B 1 283 ? 8.039 19.891 -7.75 1 97.19 283 SER B C 1
ATOM 4513 O O . SER B 1 283 ? 9 19.422 -7.145 1 97.19 283 SER B O 1
ATOM 4515 N N . LEU B 1 284 ? 8.133 20.812 -8.672 1 96.25 284 LEU B N 1
ATOM 4516 C CA . LEU B 1 284 ? 9.438 21.172 -9.195 1 96.25 284 LEU B CA 1
ATOM 4517 C C . LEU B 1 284 ? 10.07 22.297 -8.367 1 96.25 284 LEU B C 1
ATOM 4519 O O . LEU B 1 284 ? 11.258 22.578 -8.508 1 96.25 284 LEU B O 1
ATOM 4523 N N . SER B 1 285 ? 9.32 22.906 -7.441 1 96.62 285 SER B N 1
ATOM 4524 C CA . SER B 1 285 ? 9.805 24.031 -6.633 1 96.62 285 SER B CA 1
ATOM 4525 C C . SER B 1 285 ? 10.867 23.562 -5.633 1 96.62 285 SER B C 1
ATOM 4527 O O . SER B 1 285 ? 11.586 24.391 -5.059 1 96.62 285 SER B O 1
ATOM 4529 N N . VAL B 1 286 ? 11.008 22.25 -5.434 1 96.38 286 VAL B N 1
ATOM 4530 C CA . VAL B 1 286 ? 11.93 21.75 -4.426 1 96.38 286 VAL B CA 1
ATOM 4531 C C . VAL B 1 286 ? 13.289 21.453 -5.07 1 96.38 286 VAL B C 1
ATOM 4533 O O . VAL B 1 286 ? 14.211 20.984 -4.406 1 96.38 286 VAL B O 1
ATOM 4536 N N . ALA B 1 287 ? 13.422 21.719 -6.32 1 94.38 287 ALA B N 1
ATOM 4537 C CA . ALA B 1 287 ? 14.672 21.5 -7.039 1 94.38 287 ALA B CA 1
ATOM 4538 C C . ALA B 1 287 ? 15.758 22.453 -6.547 1 94.38 287 ALA B C 1
ATOM 4540 O O . ALA B 1 287 ? 15.477 23.594 -6.184 1 94.38 287 ALA B O 1
ATOM 4541 N N . LYS B 1 288 ? 17 21.984 -6.582 1 93.19 288 LYS B N 1
ATOM 4542 C CA . LYS B 1 288 ? 18.141 22.859 -6.309 1 93.19 288 LYS B CA 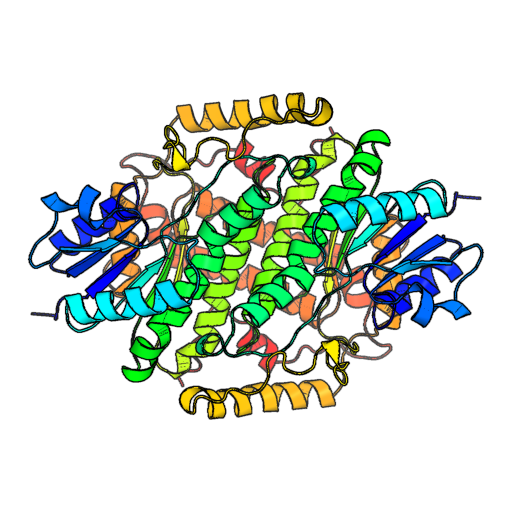1
ATOM 4543 C C . LYS B 1 288 ? 18.219 23.969 -7.34 1 93.19 288 LYS B C 1
ATOM 4545 O O . LYS B 1 288 ? 17.859 23.781 -8.5 1 93.19 288 LYS B O 1
ATOM 4550 N N . ASP B 1 289 ? 18.75 25.031 -6.875 1 90.38 289 ASP B N 1
ATOM 4551 C CA . ASP B 1 289 ? 18.891 26.172 -7.781 1 90.38 289 ASP B CA 1
ATOM 4552 C C . ASP B 1 289 ? 19.828 25.844 -8.938 1 90.38 289 ASP B C 1
ATOM 4554 O O . ASP B 1 289 ? 20.891 25.25 -8.734 1 90.38 289 ASP B O 1
ATOM 4558 N N . GLY B 1 290 ? 19.438 26.141 -10.148 1 85.44 290 GLY B N 1
ATOM 4559 C CA . GLY B 1 290 ? 20.312 26 -11.312 1 85.44 290 GLY B CA 1
ATOM 4560 C C . GLY B 1 290 ? 20.344 24.578 -11.859 1 85.44 290 GLY B C 1
ATOM 4561 O O . GLY B 1 290 ? 21.016 24.312 -12.859 1 85.44 290 GLY B O 1
ATOM 4562 N N . VAL B 1 291 ? 19.734 23.719 -11.148 1 81.25 291 VAL B N 1
ATOM 4563 C CA . VAL B 1 291 ? 19.797 22.328 -11.602 1 81.25 291 VAL B CA 1
ATOM 4564 C C . VAL B 1 291 ? 18.734 22.078 -12.664 1 81.25 291 VAL B C 1
ATOM 4566 O O . VAL B 1 291 ? 17.578 22.484 -12.492 1 81.25 291 VAL B O 1
ATOM 4569 N N . GLU B 1 292 ? 19.266 21.578 -13.805 1 78.69 292 GLU B N 1
ATOM 4570 C CA . GLU B 1 292 ? 18.328 21.109 -14.82 1 78.69 292 GLU B CA 1
ATOM 4571 C C . GLU B 1 292 ? 17.734 19.766 -14.445 1 78.69 292 GLU B C 1
ATOM 4573 O O . GLU B 1 292 ? 18.438 18.906 -13.891 1 78.69 292 GLU B O 1
ATOM 4578 N N . GLN B 1 293 ? 16.438 19.75 -14.352 1 76.88 293 GLN B N 1
ATOM 4579 C CA . GLN B 1 293 ? 15.703 18.547 -13.953 1 76.88 293 GLN B CA 1
ATOM 4580 C C . GLN B 1 293 ? 15.938 17.406 -14.93 1 76.88 293 GLN B C 1
ATOM 4582 O O . GLN B 1 293 ? 15.297 17.344 -15.984 1 76.88 293 GLN B O 1
ATOM 4587 N N . VAL B 1 294 ? 17 16.688 -14.688 1 78.88 294 VAL B N 1
ATOM 4588 C CA . VAL B 1 294 ? 17.25 15.492 -15.477 1 78.88 294 VAL B CA 1
ATOM 4589 C C . VAL B 1 294 ? 17.031 14.25 -14.617 1 78.88 294 VAL B C 1
ATOM 4591 O O . VAL B 1 294 ? 17.719 14.047 -13.617 1 78.88 294 VAL B O 1
ATOM 4594 N N . VAL B 1 295 ? 16.062 13.492 -15.039 1 88.5 295 VAL B N 1
ATOM 4595 C CA . VAL B 1 295 ? 15.734 12.289 -14.273 1 88.5 295 VAL B CA 1
ATOM 4596 C C . VAL B 1 295 ? 16.672 11.156 -14.688 1 88.5 295 VAL B C 1
ATOM 4598 O O . VAL B 1 295 ? 16.984 11 -15.867 1 88.5 295 VAL B O 1
ATOM 4601 N N . ASN B 1 296 ? 17.125 10.391 -13.742 1 88.75 296 ASN B N 1
ATOM 4602 C CA . ASN B 1 296 ? 18.047 9.281 -13.977 1 88.75 296 ASN B CA 1
ATOM 4603 C C . ASN B 1 296 ? 17.391 8.18 -14.812 1 88.75 296 ASN B C 1
ATOM 4605 O O . ASN B 1 296 ? 16.406 7.578 -14.398 1 88.75 296 ASN B O 1
ATOM 4609 N N . ALA B 1 297 ? 18.016 7.879 -15.898 1 90.31 297 ALA B N 1
ATOM 4610 C CA . ALA B 1 297 ? 17.438 6.945 -16.859 1 90.31 297 ALA B CA 1
ATOM 4611 C C . ALA B 1 297 ? 17.422 5.523 -16.312 1 90.31 297 ALA B C 1
ATOM 4613 O O . ALA B 1 297 ? 16.5 4.758 -16.578 1 90.31 297 ALA B O 1
ATOM 4614 N N . HIS B 1 298 ? 18.406 5.16 -15.602 1 90.12 298 HIS B N 1
ATOM 4615 C CA . HIS B 1 298 ? 18.469 3.82 -15.031 1 90.12 298 HIS B CA 1
ATOM 4616 C C . HIS B 1 298 ? 17.344 3.602 -14.023 1 90.12 298 HIS B C 1
ATOM 4618 O O . HIS B 1 298 ? 16.688 2.562 -14.047 1 90.12 298 HIS B O 1
ATOM 4624 N N . LEU B 1 299 ? 17.156 4.605 -13.188 1 89.88 299 LEU B N 1
ATOM 4625 C CA . LEU B 1 299 ? 16.078 4.5 -12.211 1 89.88 299 LEU B CA 1
ATOM 4626 C C . LEU B 1 299 ? 14.727 4.375 -12.906 1 89.88 299 LEU B C 1
ATOM 4628 O O . LEU B 1 299 ? 13.906 3.537 -12.531 1 89.88 299 LEU B O 1
ATOM 4632 N N . MET B 1 300 ? 14.523 5.18 -13.93 1 92.06 300 MET B N 1
ATOM 4633 C CA . MET B 1 300 ? 13.25 5.148 -14.648 1 92.06 300 MET B CA 1
ATOM 4634 C C . MET B 1 300 ? 13.031 3.785 -15.297 1 92.06 300 MET B C 1
ATOM 4636 O O . MET B 1 300 ? 11.898 3.293 -15.344 1 92.06 300 MET B O 1
ATOM 4640 N N . LYS B 1 301 ? 14.117 3.178 -15.766 1 92.38 301 LYS B N 1
ATOM 4641 C CA . LYS B 1 301 ? 14.016 1.843 -16.359 1 92.38 301 LYS B CA 1
ATOM 4642 C C . LYS B 1 301 ? 13.625 0.81 -15.297 1 92.38 301 LYS B C 1
ATOM 4644 O O . LYS B 1 301 ? 12.773 -0.044 -15.547 1 92.38 301 LYS B O 1
ATOM 4649 N N . ARG B 1 302 ? 14.148 0.92 -14.125 1 91.62 302 ARG B N 1
ATOM 4650 C CA . ARG B 1 302 ? 13.883 -0.039 -13.055 1 91.62 302 ARG B CA 1
ATOM 4651 C C . ARG B 1 302 ? 12.484 0.163 -12.469 1 91.62 302 ARG B C 1
ATOM 4653 O O . ARG B 1 302 ? 11.898 -0.768 -11.914 1 91.62 302 ARG B O 1
ATOM 4660 N N . PHE B 1 303 ? 11.977 1.377 -12.664 1 92.69 303 PHE B N 1
ATOM 4661 C CA . PHE B 1 303 ? 10.656 1.684 -12.141 1 92.69 303 PHE B CA 1
ATOM 4662 C C . PHE B 1 303 ? 9.57 1.188 -13.086 1 92.69 303 PHE B C 1
ATOM 4664 O O . PHE B 1 303 ? 8.391 1.131 -12.719 1 92.69 303 PHE B O 1
ATOM 4671 N N . SER B 1 304 ? 9.938 0.812 -14.297 1 94.75 304 SER B N 1
ATOM 4672 C CA . SER B 1 304 ? 8.953 0.411 -15.289 1 94.75 304 SER B CA 1
ATOM 4673 C C . SER B 1 304 ? 8.242 -0.878 -14.883 1 94.75 304 SER B C 1
ATOM 4675 O O . SER B 1 304 ? 8.875 -1.801 -14.367 1 94.75 304 SER B O 1
ATOM 4677 N N . ILE B 1 305 ? 6.918 -0.938 -15.117 1 94.94 305 ILE B N 1
ATOM 4678 C CA . ILE B 1 305 ? 6.16 -2.146 -14.828 1 94.94 305 ILE B CA 1
ATOM 4679 C C . ILE B 1 305 ? 5.926 -2.936 -16.109 1 94.94 305 ILE B C 1
ATOM 4681 O O . ILE B 1 305 ? 5.293 -3.992 -16.094 1 94.94 305 ILE B O 1
ATOM 4685 N N . LEU B 1 306 ? 6.387 -2.451 -17.188 1 91.62 306 LEU B N 1
ATOM 4686 C CA . LEU B 1 306 ? 6.211 -3.125 -18.469 1 91.62 306 LEU B CA 1
ATOM 4687 C C . LEU B 1 306 ? 7.398 -4.035 -18.766 1 91.62 306 LEU B C 1
ATOM 4689 O O . LEU B 1 306 ? 7.289 -4.949 -19.594 1 91.62 306 LEU B O 1
ATOM 4693 N N . ASP B 1 307 ? 8.57 -3.762 -18.188 1 76 307 ASP B N 1
ATOM 4694 C CA . ASP B 1 307 ? 9.766 -4.582 -18.391 1 76 307 ASP B CA 1
ATOM 4695 C C . ASP B 1 307 ? 10.422 -4.957 -17.078 1 76 307 ASP B C 1
ATOM 4697 O O . ASP B 1 307 ? 11.398 -4.336 -16.656 1 76 307 ASP B O 1
ATOM 4701 N N . LEU B 1 308 ? 9.844 -5.859 -16.422 1 71.5 308 LEU B N 1
ATOM 4702 C CA . LEU B 1 308 ? 10.375 -6.18 -15.102 1 71.5 308 LEU B CA 1
ATOM 4703 C C . LEU B 1 308 ? 11.398 -7.305 -15.18 1 71.5 308 LEU B C 1
ATOM 4705 O O . LEU B 1 308 ? 11.859 -7.801 -14.156 1 71.5 308 LEU B O 1
ATOM 4709 N N . THR B 1 309 ? 11.578 -7.852 -16.484 1 63.09 309 THR B N 1
ATOM 4710 C CA . THR B 1 309 ? 12.477 -8.984 -16.703 1 63.09 309 THR B CA 1
ATOM 4711 C C . THR B 1 309 ? 13.844 -8.508 -17.188 1 63.09 309 THR B C 1
ATOM 4713 O O . THR B 1 309 ? 13.93 -7.559 -17.969 1 63.09 309 THR B O 1
ATOM 4716 N N . ASP B 1 310 ? 14.766 -7.859 -16.312 1 53.53 310 ASP B N 1
ATOM 4717 C CA . ASP B 1 310 ? 16.062 -7.68 -16.953 1 53.53 310 ASP B CA 1
ATOM 4718 C C . ASP B 1 310 ? 16.406 -8.875 -17.844 1 53.53 310 ASP B C 1
ATOM 4720 O O . ASP B 1 310 ? 17.578 -9.125 -18.125 1 53.53 310 ASP B O 1
ATOM 4724 N N . SER B 1 311 ? 15.539 -9.758 -18.156 1 41.59 311 SER B N 1
ATOM 4725 C CA . SER B 1 311 ? 16.094 -10.938 -18.812 1 41.59 311 SER B CA 1
ATOM 4726 C C . SER B 1 311 ? 16.766 -10.578 -20.125 1 41.59 311 SER B C 1
ATOM 4728 O O . SER B 1 311 ? 16.094 -10.32 -21.125 1 41.59 311 SER B O 1
ATOM 4730 N N . LYS B 1 312 ? 17.625 -9.656 -20.25 1 34.06 312 LYS B N 1
ATOM 4731 C CA . LYS B 1 312 ? 18.406 -9.867 -21.469 1 34.06 312 LYS B CA 1
ATOM 4732 C C . LYS B 1 312 ? 19.094 -11.227 -21.438 1 34.06 312 LYS B C 1
ATOM 4734 O O . LYS B 1 312 ? 19.578 -11.672 -20.391 1 34.06 312 LYS B O 1
#